Protein AF-0000000069357816 (afdb_homodimer)

Foldseek 3Di:
DPPPPPPPPPPPPPPPPPPPPPVCCVVVVVVVVVPDPPDDDDLLVVLVVLLVCVLVVVDADDQFRPPSNLVVLLPCCPDPVQLVLLLVLLVVVLVCCVPPNDDPPPLQEAEEEEPEVQFFDCSVVVVVVSLRRDGDDPVSSLVVLLVLATATSVSNLVSLVSVVVNRHAYEYEYAAEPVSVVSPVSSCVVNPDDDHPDYHYDYPVCNPPFLLVVLQVVLVVSVVVPHAYAEYEDQAVSNADDPDHHVYYGHRRRPSRHGD/DPPPPPPPPPPPPPPPPPPPPPVCCVVVVVVVVVPDPPDDDDLLVVLVVLLVCVLVVVDADDQFRPPSNLVVLLPCCPDPVQLVLLLVLLVVVLVCCVPPNDDPPPLQEAEEEEPEVQFFDCSVVVVVVSLRRDGDDPVSSLVVLLVLATATSVSNLVSLVSVVVNRHAYEYEYAAEPVSVVSPVSSCVVNPDDDHPDYHYDYPVCNPPFLLVVLQVVLVVSVVVPHAYAEYEDQAVSNADDPDHHVYYGHRRRPSRHGD

Sequence (520 aa):
MRGEVILLCLWLCTGLVAGDWNILSYITSKREDDRNGNVEFSLRNYCESWRMNAELNNIRGFEVVPGECVGYIGAYMTSTQYEVDVQLAAEESLLFLTDSFQPSGDGKDAWIFDLDDVLLSTVPYFKMHDFGGTKTNRGSLEAWMREGNAPAIEHMLTLFYLIRGKGLKVFILSSRAEYLREATVENLIAVGYHGWTDLILRSEEDKYTCAEEYKAKQRSKLVHEGYRLWGIVGSQWSSLGGYTTARRIFKLPNPMYYEYMRGEVILLCLWLCTGLVAGDWNILSYITSKREDDRNGNVEFSLRNYCESWRMNAELNNIRGFEVVPGECVGYIGAYMTSTQYEVDVQLAAEESLLFLTDSFQPSGDGKDAWIFDLDDVLLSTVPYFKMHDFGGTKTNRGSLEAWMREGNAPAIEHMLTLFYLIRGKGLKVFILSSRAEYLREATVENLIAVGYHGWTDLILRSEEDKYTCAEEYKAKQRSKLVHEGYRLWGIVGSQWSSLGGYTTARRIFKLPNPMYYEY

Secondary structure (DSSP, 8-state):
----------------------HHHHHHHHHHSTTS------HHHHHHHHHHHHHTTSS---SS--GGGHHHHHHHHTSHHHHHHHHHHHHHHHHHHHHH----SSS-EEEEE--BTTTB--HHHHHTTGGGTSPPPHHHHHHHHHTT-PPB-HHHHHHHHHHHHTTPEEEEEEEEEGGGHHHHHHHHHHTT----SEEEEE-GGGTTS-HHHHHHHHHHHHHHTT-EEEEEEESSGGGT-SSS--SEEEE---TT----/----------------------HHHHHHHHHHSTTS------HHHHHHHHHHHHHTTSS---SS--GGGHHHHHHHHTSHHHHHHHHHHHHHHHHHHHHH----SSS-EEEEE--BTTTB--HHHHHTTGGGTSPPPHHHHHHHHHTT-PPB-HHHHHHHHHHHHTTPEEEEEEEEEGGGHHHHHHHHHHTT----SEEEEE-GGGTTS-HHHHHHHHHHHHHHTT-EEEEEEESSGGGT-SSS--SEEEE---TT----

Radius of gyration: 24.31 Å; Cα contacts (8 Å, |Δi|>4): 774; chains: 2; bounding box: 72×69×66 Å

Nearest PDB structures (foldseek):
  4fyp-assembly1_B  TM=9.578E-01  e=7.523E-22  Arabidopsis thaliana
  3ocu-assembly1_A  TM=7.580E-01  e=1.951E-09  Haemophilus influenzae
  3sf0-assembly1_A-2  TM=7.564E-01  e=2.994E-09  Haemophilus influenzae Rd KW20
  3et4-assembly1_A  TM=7.544E-01  e=4.066E-09  Haemophilus influenzae 86-028NP
  3pct-assembly2_C-2  TM=7.318E-01  e=3.824E-09  Pasteurella multocida

Structure (mmCIF, N/CA/C/O backbone):
data_AF-0000000069357816-model_v1
#
loop_
_entity.id
_entity.type
_entity.pdbx_description
1 polymer 'Acid phosphatase'
#
loop_
_atom_site.group_PDB
_atom_site.id
_atom_site.type_symbol
_atom_site.label_atom_id
_atom_site.label_alt_id
_atom_site.label_comp_id
_atom_site.label_asym_id
_atom_site.label_entity_id
_atom_site.label_seq_id
_atom_site.pdbx_PDB_ins_code
_atom_site.Cartn_x
_atom_site.Cartn_y
_atom_site.Cartn_z
_atom_site.occupancy
_atom_site.B_iso_or_equiv
_atom_site.auth_seq_id
_atom_site.auth_comp_id
_atom_site.auth_asym_id
_atom_site.auth_atom_id
_atom_site.pdbx_PDB_model_num
ATOM 1 N N . MET A 1 1 ? 43.031 5.449 34.219 1 28.38 1 MET A N 1
ATOM 2 C CA . MET A 1 1 ? 43.375 5.555 32.812 1 28.38 1 MET A CA 1
ATOM 3 C C . MET A 1 1 ? 42.281 4.973 31.938 1 28.38 1 MET A C 1
ATOM 5 O O . MET A 1 1 ? 42.156 3.752 31.812 1 28.38 1 MET A O 1
ATOM 9 N N . ARG A 1 2 ? 41.031 5.582 31.984 1 31.16 2 ARG A N 1
ATOM 10 C CA . ARG A 1 2 ? 39.688 5.25 31.516 1 31.16 2 ARG A CA 1
ATOM 11 C C . ARG A 1 2 ? 39.625 5.176 30 1 31.16 2 ARG A C 1
ATOM 13 O O . ARG A 1 2 ? 39.938 6.152 29.312 1 31.16 2 ARG A O 1
ATOM 20 N N . GLY A 1 3 ? 40.062 4.012 29.391 1 30.27 3 GLY A N 1
ATOM 21 C CA . GLY A 1 3 ? 40.156 3.779 27.969 1 30.27 3 GLY A CA 1
ATOM 22 C C . GLY A 1 3 ? 38.875 4.094 27.219 1 30.27 3 GLY A C 1
ATOM 23 O O . GLY A 1 3 ? 37.812 3.561 27.547 1 30.27 3 GLY A O 1
ATOM 24 N N . GLU A 1 4 ? 38.75 5.332 26.688 1 29.98 4 GLU A N 1
ATOM 25 C CA . GLU A 1 4 ? 37.656 5.902 25.875 1 29.98 4 GLU A CA 1
ATOM 26 C C . GLU A 1 4 ? 37.469 5.109 24.578 1 29.98 4 GLU A C 1
ATOM 28 O O . GLU A 1 4 ? 38.406 4.973 23.797 1 29.98 4 GLU A O 1
ATOM 33 N N . VAL A 1 5 ? 36.781 3.98 24.609 1 29.72 5 VAL A N 1
ATOM 34 C CA . VAL A 1 5 ? 36.5 3.244 23.375 1 29.72 5 VAL A CA 1
ATOM 35 C C . VAL A 1 5 ? 35.688 4.117 22.422 1 29.72 5 VAL A C 1
ATOM 37 O O . VAL A 1 5 ? 34.594 4.566 22.766 1 29.72 5 VAL A O 1
ATOM 40 N N . ILE A 1 6 ? 36.312 4.926 21.562 1 28.33 6 ILE A N 1
ATOM 41 C CA . ILE A 1 6 ? 35.719 5.672 20.469 1 28.33 6 ILE A CA 1
ATOM 42 C C . ILE A 1 6 ? 35.062 4.699 19.484 1 28.33 6 ILE A C 1
ATOM 44 O O . ILE A 1 6 ? 35.75 3.857 18.891 1 28.33 6 ILE A O 1
ATOM 48 N N . LEU A 1 7 ? 33.875 4.258 19.75 1 27.39 7 LEU A N 1
ATOM 49 C CA . LEU A 1 7 ? 33.156 3.463 18.766 1 27.39 7 LEU A CA 1
ATOM 50 C C . LEU A 1 7 ? 32.969 4.25 17.469 1 27.39 7 LEU A C 1
ATOM 52 O O . LEU A 1 7 ? 32.281 5.273 17.453 1 27.39 7 LEU A O 1
ATOM 56 N N . LEU A 1 8 ? 33.938 4.195 16.547 1 25.45 8 LEU A N 1
ATOM 57 C CA . LEU A 1 8 ? 33.875 4.75 15.203 1 25.45 8 LEU A CA 1
ATOM 58 C C . LEU A 1 8 ? 32.719 4.133 14.414 1 25.45 8 LEU A C 1
ATOM 60 O O . LEU A 1 8 ? 32.688 2.914 14.227 1 25.45 8 LEU A O 1
ATOM 64 N N . CYS A 1 9 ? 31.562 4.652 14.57 1 27.05 9 CYS A N 1
ATOM 65 C CA . CYS A 1 9 ? 30.469 4.336 13.641 1 27.05 9 CYS A CA 1
ATOM 66 C C . CYS A 1 9 ? 30.891 4.594 12.203 1 27.05 9 CYS A C 1
ATOM 68 O O . CYS A 1 9 ? 31.125 5.738 11.812 1 27.05 9 CYS A O 1
ATOM 70 N N . LEU A 1 10 ? 31.766 3.703 11.609 1 28.19 10 LEU A N 1
ATOM 71 C CA . LEU A 1 10 ? 32.062 3.729 10.18 1 28.19 10 LEU A CA 1
ATOM 72 C C . LEU A 1 10 ? 30.781 3.773 9.367 1 28.19 10 LEU A C 1
ATOM 74 O O . LEU A 1 10 ? 29.984 2.828 9.391 1 28.19 10 LEU A O 1
ATOM 78 N N . TRP A 1 11 ? 30.25 4.965 9.203 1 26.89 11 TRP A N 1
ATOM 79 C CA . TRP A 1 11 ? 29.219 5.234 8.188 1 26.89 11 TRP A CA 1
ATOM 80 C C . TRP A 1 11 ? 29.703 4.789 6.809 1 26.89 11 TRP A C 1
ATOM 82 O O . TRP A 1 11 ? 30.656 5.34 6.27 1 26.89 11 TRP A O 1
ATOM 92 N N . LEU A 1 12 ? 29.812 3.512 6.566 1 27.78 12 LEU A N 1
ATOM 93 C CA . LEU A 1 12 ? 30.031 3.164 5.164 1 27.78 12 LEU A CA 1
ATOM 94 C C . LEU A 1 12 ? 28.984 3.822 4.277 1 27.78 12 LEU A C 1
ATOM 96 O O . LEU A 1 12 ? 27.812 3.436 4.305 1 27.78 12 LEU A O 1
ATOM 100 N N . CYS A 1 13 ? 29.141 5.121 4.02 1 28.94 13 CYS A N 1
ATOM 101 C CA . CYS A 1 13 ? 28.469 5.828 2.934 1 28.94 13 CYS A CA 1
ATOM 102 C C . CYS A 1 13 ? 28.672 5.109 1.606 1 28.94 13 CYS A C 1
ATOM 104 O O . CYS A 1 13 ? 29.719 5.234 0.979 1 28.94 13 CYS A O 1
ATOM 106 N N . THR A 1 14 ? 28.328 3.879 1.487 1 32.97 14 THR A N 1
ATOM 107 C CA . THR A 1 14 ? 28.406 3.342 0.134 1 32.97 14 THR A CA 1
ATOM 108 C C . THR A 1 14 ? 27.781 4.297 -0.871 1 32.97 14 THR A C 1
ATOM 110 O O . THR A 1 14 ? 26.719 4.883 -0.601 1 32.97 14 THR A O 1
ATOM 113 N N . GLY A 1 15 ? 28.625 4.977 -1.64 1 29.33 15 GLY A N 1
ATOM 114 C CA . GLY A 1 15 ? 28.297 5.738 -2.836 1 29.33 15 GLY A CA 1
ATOM 115 C C . GLY A 1 15 ? 27.25 5.082 -3.701 1 29.33 15 GLY A C 1
ATOM 116 O O . GLY A 1 15 ? 27.391 3.928 -4.105 1 29.33 15 GLY A O 1
ATOM 117 N N . LEU A 1 16 ? 26.078 5.512 -3.58 1 31.39 16 LEU A N 1
ATOM 118 C CA . LEU A 1 16 ? 25 5.188 -4.52 1 31.39 16 LEU A CA 1
ATOM 119 C C . LEU A 1 16 ? 25.406 5.543 -5.945 1 31.39 16 LEU A C 1
ATOM 121 O O . LEU A 1 16 ? 25.703 6.703 -6.246 1 31.39 16 LEU A O 1
ATOM 125 N N . VAL A 1 17 ? 26.094 4.703 -6.629 1 30.66 17 VAL A N 1
ATOM 126 C CA . VAL A 1 17 ? 26.172 4.879 -8.07 1 30.66 17 VAL A CA 1
ATOM 127 C C . VAL A 1 17 ? 24.797 5.207 -8.641 1 30.66 17 VAL A C 1
ATOM 129 O O . VAL A 1 17 ? 23.859 4.402 -8.523 1 30.66 17 VAL A O 1
ATOM 132 N N . ALA A 1 18 ? 24.578 6.492 -8.727 1 33.34 18 ALA A N 1
ATOM 133 C CA . ALA A 1 18 ? 23.5 6.957 -9.602 1 33.34 18 ALA A CA 1
ATOM 134 C C . ALA A 1 18 ? 23.672 6.41 -11.016 1 33.34 18 ALA A C 1
ATOM 136 O O . ALA A 1 18 ? 24.469 6.934 -11.797 1 33.34 18 ALA A O 1
ATOM 137 N N . GLY A 1 19 ? 23.766 5.172 -11.297 1 33.72 19 GLY A N 1
ATOM 138 C CA . GLY A 1 19 ? 23.656 4.836 -12.703 1 33.72 19 GLY A CA 1
ATOM 139 C C . GLY A 1 19 ? 22.5 5.531 -13.398 1 33.72 19 GLY A C 1
ATOM 140 O O . GLY A 1 19 ? 21.391 5.562 -12.875 1 33.72 19 GLY A O 1
ATOM 141 N N . ASP A 1 20 ? 22.875 6.551 -14.156 1 32.62 20 ASP A N 1
ATOM 142 C CA . ASP A 1 20 ? 21.969 7.188 -15.102 1 32.62 20 ASP A CA 1
ATOM 143 C C . ASP A 1 20 ? 21.156 6.148 -15.859 1 32.62 20 ASP A C 1
ATOM 145 O O . ASP A 1 20 ? 21.547 5.695 -16.938 1 32.62 20 ASP A O 1
ATOM 149 N N . TRP A 1 21 ? 20.594 5.238 -15.227 1 36.09 21 TRP A N 1
ATOM 150 C CA . TRP A 1 21 ? 19.641 4.438 -15.977 1 36.09 21 TRP A CA 1
ATOM 151 C C . TRP A 1 21 ? 18.578 5.324 -16.609 1 36.09 21 TRP A C 1
ATOM 153 O O . TRP A 1 21 ? 17.859 6.051 -15.914 1 36.09 21 TRP A O 1
ATOM 163 N N . ASN A 1 22 ? 18.953 6.012 -17.75 1 37.12 22 ASN A N 1
ATOM 164 C CA . ASN A 1 22 ? 18 6.762 -18.578 1 37.12 22 ASN A CA 1
ATOM 165 C C . ASN A 1 22 ? 16.922 5.855 -19.156 1 37.12 22 ASN A C 1
ATOM 167 O O . ASN A 1 22 ? 17.234 4.828 -19.766 1 37.12 22 ASN A O 1
ATOM 171 N N . ILE A 1 23 ? 15.812 6.027 -18.781 1 42.66 23 ILE A N 1
ATOM 172 C CA . ILE A 1 23 ? 14.648 5.27 -19.234 1 42.66 23 ILE A CA 1
ATOM 173 C C . ILE A 1 23 ? 14.656 5.188 -20.766 1 42.66 23 ILE A C 1
ATOM 175 O O . ILE A 1 23 ? 14.211 4.188 -21.344 1 42.66 23 ILE A O 1
ATOM 179 N N . LEU A 1 24 ? 15.188 6.215 -21.422 1 40.97 24 LEU A N 1
ATOM 180 C CA . LEU A 1 24 ? 15.312 6.191 -22.875 1 40.97 24 LEU A CA 1
ATOM 181 C C . LEU A 1 24 ? 16.281 5.094 -23.328 1 40.97 24 LEU A C 1
ATOM 183 O O . LEU A 1 24 ? 16.031 4.414 -24.328 1 40.97 24 LEU A O 1
ATOM 187 N N . SER A 1 25 ? 17.312 4.926 -22.641 1 45.44 25 SER A N 1
ATOM 188 C CA . SER A 1 25 ? 18.203 3.82 -22.984 1 45.44 25 SER A CA 1
ATOM 189 C C . SER A 1 25 ? 17.547 2.473 -22.719 1 45.44 25 SER A C 1
ATOM 191 O O . SER A 1 25 ? 17.719 1.525 -23.484 1 45.44 25 SER A O 1
ATOM 193 N N . TYR A 1 26 ? 16.719 2.426 -21.703 1 42.38 26 TYR A N 1
ATOM 194 C CA . TYR A 1 26 ? 15.945 1.208 -21.453 1 42.38 26 TYR A CA 1
ATOM 195 C C . TYR A 1 26 ? 14.859 1.033 -22.516 1 42.38 26 TYR A C 1
ATOM 197 O O . TYR A 1 26 ? 14.711 -0.048 -23.078 1 42.38 26 TYR A O 1
ATOM 205 N N . ILE A 1 27 ? 14.172 2.018 -22.812 1 44.66 27 ILE A N 1
ATOM 206 C CA . ILE A 1 27 ? 13.18 1.967 -23.875 1 44.66 27 ILE A CA 1
ATOM 207 C C . ILE A 1 27 ? 13.875 1.767 -25.219 1 44.66 27 ILE A C 1
ATOM 209 O O . ILE A 1 27 ? 13.43 0.962 -26.047 1 44.66 27 ILE A O 1
ATOM 213 N N . THR A 1 28 ? 14.938 2.496 -25.5 1 42.84 28 THR A N 1
ATOM 214 C CA . THR A 1 28 ? 15.664 2.375 -26.75 1 42.84 28 THR A CA 1
ATOM 215 C C . THR A 1 28 ? 16.438 1.056 -26.812 1 42.84 28 THR A C 1
ATOM 217 O O . THR A 1 28 ? 16.547 0.438 -27.875 1 42.84 28 THR A O 1
ATOM 220 N N . SER A 1 29 ? 17.141 0.681 -25.781 1 41.72 29 SER A N 1
ATOM 221 C CA . SER A 1 29 ? 17.844 -0.598 -25.844 1 41.72 29 SER A CA 1
ATOM 222 C C . SER A 1 29 ? 16.875 -1.758 -25.984 1 41.72 29 SER A C 1
ATOM 224 O O . SER A 1 29 ? 17.141 -2.73 -26.688 1 41.72 29 SER A O 1
ATOM 226 N N . LYS A 1 30 ? 15.766 -1.724 -25.297 1 43.5 30 LYS A N 1
ATOM 227 C CA . LYS A 1 30 ? 14.758 -2.768 -25.469 1 43.5 30 LYS A CA 1
ATOM 228 C C . LYS A 1 30 ? 14.047 -2.623 -26.812 1 43.5 30 LYS A C 1
ATOM 230 O O . LYS A 1 30 ? 13.344 -3.535 -27.25 1 43.5 30 LYS A O 1
ATOM 235 N N . ARG A 1 31 ? 13.914 -1.516 -27.516 1 41.31 31 ARG A N 1
ATOM 236 C CA . ARG A 1 31 ? 13.531 -1.452 -28.922 1 41.31 31 ARG A CA 1
ATOM 237 C C . ARG A 1 31 ? 14.508 -2.232 -29.797 1 41.31 31 ARG A C 1
ATOM 239 O O . ARG A 1 31 ? 14.109 -2.824 -30.797 1 41.31 31 ARG A O 1
ATOM 246 N N . GLU A 1 32 ? 15.75 -2.078 -29.688 1 38.97 32 GLU A N 1
ATOM 247 C CA . GLU A 1 32 ? 16.609 -2.91 -30.516 1 38.97 32 GLU A CA 1
ATOM 248 C C . GLU A 1 32 ? 16.422 -4.391 -30.203 1 38.97 32 GLU A C 1
ATOM 250 O O . GLU A 1 32 ? 16.594 -5.246 -31.078 1 38.97 32 GLU A O 1
ATOM 255 N N . ASP A 1 33 ? 16.406 -4.867 -28.922 1 36.97 33 ASP A N 1
ATOM 256 C CA . ASP A 1 33 ? 16.141 -6.289 -28.719 1 36.97 33 ASP A CA 1
ATOM 257 C C . ASP A 1 33 ? 14.656 -6.59 -28.844 1 36.97 33 ASP A C 1
ATOM 259 O O . ASP A 1 33 ? 13.914 -6.508 -27.859 1 36.97 33 ASP A O 1
ATOM 263 N N . ASP A 1 34 ? 13.922 -6.195 -29.719 1 38.84 34 ASP A N 1
ATOM 264 C CA . ASP A 1 34 ? 12.555 -6.414 -30.188 1 38.84 34 ASP A CA 1
ATOM 265 C C . ASP A 1 34 ? 12.086 -7.832 -29.875 1 38.84 34 ASP A C 1
ATOM 267 O O . ASP A 1 34 ? 10.922 -8.172 -30.094 1 38.84 34 ASP A O 1
ATOM 271 N N . ARG A 1 35 ? 12.953 -8.797 -29.875 1 39.31 35 ARG A N 1
ATOM 272 C CA . ARG A 1 35 ? 12.469 -10.172 -29.828 1 39.31 35 ARG A CA 1
ATOM 273 C C . ARG A 1 35 ? 11.82 -10.477 -28.469 1 39.31 35 ARG A C 1
ATOM 275 O O . ARG A 1 35 ? 11.211 -11.531 -28.297 1 39.31 35 ARG A O 1
ATOM 282 N N . ASN A 1 36 ? 12.359 -10.008 -27.297 1 37.47 36 ASN A N 1
ATOM 283 C CA . ASN A 1 36 ? 11.961 -10.594 -26.016 1 37.47 36 ASN A CA 1
ATOM 284 C C . ASN A 1 36 ? 10.766 -9.859 -25.406 1 37.47 36 ASN A C 1
ATOM 286 O O . ASN A 1 36 ? 10.93 -8.828 -24.75 1 37.47 36 ASN A O 1
ATOM 290 N N . GLY A 1 37 ? 9.422 -10.078 -25.875 1 41.09 37 GLY A N 1
ATOM 291 C CA . GLY A 1 37 ? 8.07 -9.922 -25.375 1 41.09 37 GLY A CA 1
ATOM 292 C C . GLY A 1 37 ? 7.852 -8.602 -24.656 1 41.09 37 GLY A C 1
ATOM 293 O O . GLY A 1 37 ? 6.945 -8.484 -23.828 1 41.09 37 GLY A O 1
ATOM 294 N N . ASN A 1 38 ? 8.703 -7.629 -24.656 1 47.88 38 ASN A N 1
ATOM 295 C CA . ASN A 1 38 ? 8.453 -6.379 -23.938 1 47.88 38 ASN A CA 1
ATOM 296 C C . ASN A 1 38 ? 7.27 -5.621 -24.531 1 47.88 38 ASN A C 1
ATOM 298 O O . ASN A 1 38 ? 7.156 -5.488 -25.75 1 47.88 38 ASN A O 1
ATOM 302 N N . VAL A 1 39 ? 6.145 -5.508 -23.797 1 52.34 39 VAL A N 1
ATOM 303 C CA . VAL A 1 39 ? 4.934 -4.77 -24.141 1 52.34 39 VAL A CA 1
ATOM 304 C C . VAL A 1 39 ? 5.301 -3.365 -24.609 1 52.34 39 VAL A C 1
ATOM 306 O O . VAL A 1 39 ? 6.129 -2.693 -23.984 1 52.34 39 VAL A O 1
ATOM 309 N N . GLU A 1 40 ? 5.016 -3.01 -25.734 1 67.12 40 GLU A N 1
ATOM 310 C CA . GLU A 1 40 ? 5.094 -1.626 -26.188 1 67.12 40 GLU A CA 1
ATOM 311 C C . GLU A 1 40 ? 4.152 -0.726 -25.391 1 67.12 40 GLU A C 1
ATOM 313 O O . GLU A 1 40 ? 2.943 -0.962 -25.359 1 67.12 40 GLU A O 1
ATOM 318 N N . PHE A 1 41 ? 4.75 0.049 -24.391 1 77 41 PHE A N 1
ATOM 319 C CA . PHE A 1 41 ? 3.885 0.959 -23.656 1 77 41 PHE A CA 1
ATOM 320 C C . PHE A 1 41 ? 4.367 2.398 -23.781 1 77 41 PHE A C 1
ATOM 322 O O . PHE A 1 41 ? 5.52 2.639 -24.156 1 77 41 PHE A O 1
ATOM 329 N N . SER A 1 42 ? 3.453 3.316 -23.703 1 89.31 42 SER A N 1
ATOM 330 C CA . SER A 1 42 ? 3.701 4.75 -23.812 1 89.31 42 SER A CA 1
ATOM 331 C C . SER A 1 42 ? 4.383 5.289 -22.547 1 89.31 42 SER A C 1
ATOM 333 O O . SER A 1 42 ? 4.477 4.586 -21.547 1 89.31 42 SER A O 1
ATOM 335 N N . LEU A 1 43 ? 4.938 6.422 -22.703 1 93.5 43 LEU A N 1
ATOM 336 C CA . LEU A 1 43 ? 5.508 7.113 -21.562 1 93.5 43 LEU A CA 1
ATOM 337 C C . LEU A 1 43 ? 4.453 7.32 -20.469 1 93.5 43 LEU A C 1
ATOM 339 O O . LEU A 1 43 ? 4.762 7.238 -19.281 1 93.5 43 LEU A O 1
ATOM 343 N N . ARG A 1 44 ? 3.266 7.555 -20.891 1 95.38 44 ARG A N 1
ATOM 344 C CA . ARG A 1 44 ? 2.17 7.703 -19.938 1 95.38 44 ARG A CA 1
ATOM 345 C C . ARG A 1 44 ? 1.973 6.426 -19.125 1 95.38 44 ARG A C 1
ATOM 347 O O . ARG A 1 44 ? 1.835 6.477 -17.906 1 95.38 44 ARG A O 1
ATOM 354 N N . ASN A 1 45 ? 1.994 5.301 -19.812 1 96.81 45 ASN A N 1
ATOM 355 C CA . ASN A 1 45 ? 1.858 4.023 -19.109 1 96.81 45 ASN A CA 1
ATOM 356 C C . ASN A 1 45 ? 2.967 3.826 -18.094 1 96.81 45 ASN A C 1
ATOM 358 O O . ASN A 1 45 ? 2.709 3.377 -16.969 1 96.81 45 ASN A O 1
ATOM 362 N N . TYR A 1 46 ? 4.113 4.164 -18.516 1 97.25 46 TYR A N 1
ATOM 363 C CA . TYR A 1 46 ? 5.254 3.986 -17.625 1 97.25 46 TYR A CA 1
ATOM 364 C C . TYR A 1 46 ? 5.129 4.879 -16.391 1 97.25 46 TYR A C 1
ATOM 366 O O . TYR A 1 46 ? 5.297 4.418 -15.258 1 97.25 46 TYR A O 1
ATOM 374 N N . CYS A 1 47 ? 4.844 6.148 -16.594 1 98.19 47 CYS A N 1
ATOM 375 C CA . CYS A 1 47 ? 4.828 7.105 -15.492 1 98.19 47 CYS A CA 1
ATOM 376 C C . CYS A 1 47 ? 3.666 6.824 -14.547 1 98.19 47 CYS A C 1
ATOM 378 O O . CYS A 1 47 ? 3.793 7 -13.328 1 98.19 47 CYS A O 1
ATOM 380 N N . GLU A 1 48 ? 2.529 6.367 -15.102 1 98 48 GLU A N 1
ATOM 381 C CA . GLU A 1 48 ? 1.426 5.93 -14.25 1 98 48 GLU A CA 1
ATOM 382 C C . GLU A 1 48 ? 1.812 4.703 -13.438 1 98 48 GLU A C 1
ATOM 384 O O . GLU A 1 48 ? 1.444 4.59 -12.266 1 98 48 GLU A O 1
ATOM 389 N N . SER A 1 49 ? 2.518 3.83 -14.062 1 98.56 49 SER A N 1
ATOM 390 C CA . SER A 1 49 ? 2.969 2.629 -13.367 1 98.56 49 SER A CA 1
ATOM 391 C C . SER A 1 49 ? 3.99 2.965 -12.281 1 98.56 49 SER A C 1
ATOM 393 O O . SER A 1 49 ? 3.955 2.396 -11.188 1 98.56 49 SER A O 1
ATOM 395 N N . TRP A 1 50 ? 4.898 3.857 -12.617 1 98.62 50 TRP A N 1
ATOM 396 C CA . TRP A 1 50 ? 5.879 4.293 -11.625 1 98.62 50 TRP A CA 1
ATOM 397 C C . TRP A 1 50 ? 5.191 4.867 -10.398 1 98.62 50 TRP A C 1
ATOM 399 O O . TRP A 1 50 ? 5.523 4.504 -9.266 1 98.62 50 TRP A O 1
ATOM 409 N N . ARG A 1 51 ? 4.215 5.727 -10.617 1 98.62 51 ARG A N 1
ATOM 410 C CA . ARG A 1 51 ? 3.465 6.324 -9.516 1 98.62 51 ARG A CA 1
ATOM 411 C C . ARG A 1 51 ? 2.771 5.254 -8.68 1 98.62 51 ARG A C 1
ATOM 413 O O . ARG A 1 51 ? 2.846 5.277 -7.449 1 98.62 51 ARG A O 1
ATOM 420 N N . MET A 1 52 ? 2.135 4.301 -9.336 1 98.31 52 MET A N 1
ATOM 421 C CA . MET A 1 52 ? 1.418 3.234 -8.641 1 98.31 52 MET A CA 1
ATOM 422 C C . MET A 1 52 ? 2.371 2.396 -7.797 1 98.31 52 MET A C 1
ATOM 424 O O . MET A 1 52 ? 2.09 2.115 -6.633 1 98.31 52 MET A O 1
ATOM 428 N N . ASN A 1 53 ? 3.475 2.01 -8.352 1 98.75 53 ASN A N 1
ATOM 429 C CA . ASN A 1 53 ? 4.426 1.161 -7.637 1 98.75 53 ASN A CA 1
ATOM 430 C C . ASN A 1 53 ? 5.113 1.919 -6.508 1 98.75 53 ASN A C 1
ATOM 432 O O . ASN A 1 53 ? 5.496 1.323 -5.5 1 98.75 53 ASN A O 1
ATOM 436 N N . ALA A 1 54 ? 5.25 3.26 -6.656 1 98.62 54 ALA A N 1
ATOM 437 C CA . ALA A 1 54 ? 5.727 4.07 -5.539 1 98.62 54 ALA A CA 1
ATOM 438 C C . ALA A 1 54 ? 4.703 4.098 -4.406 1 98.62 54 ALA A C 1
ATOM 440 O O . ALA A 1 54 ? 5.055 3.928 -3.236 1 98.62 54 ALA A O 1
ATOM 441 N N . GLU A 1 55 ? 3.414 4.277 -4.785 1 98.56 55 GLU A N 1
ATOM 442 C CA . GLU A 1 55 ? 2.35 4.316 -3.787 1 98.56 55 GLU A CA 1
ATOM 443 C C . GLU A 1 55 ? 2.215 2.977 -3.068 1 98.56 55 GLU A C 1
ATOM 445 O O . GLU A 1 55 ? 1.872 2.932 -1.886 1 98.56 55 GLU A O 1
ATOM 450 N N . LEU A 1 56 ? 2.553 1.903 -3.76 1 98.31 56 LEU A N 1
ATOM 451 C CA . LEU A 1 56 ? 2.412 0.565 -3.195 1 98.31 56 LEU A CA 1
ATOM 452 C C . LEU A 1 56 ? 3.674 0.159 -2.439 1 98.31 56 LEU A C 1
ATOM 454 O O . LEU A 1 56 ? 3.775 -0.972 -1.958 1 98.31 56 LEU A O 1
ATOM 458 N N . ASN A 1 57 ? 4.605 1.024 -2.381 1 97.31 57 ASN A N 1
ATOM 459 C CA . ASN A 1 57 ? 5.875 0.828 -1.688 1 97.31 57 ASN A CA 1
ATOM 460 C C . ASN A 1 57 ? 6.707 -0.267 -2.346 1 97.31 57 ASN A C 1
ATOM 462 O O . ASN A 1 57 ? 7.562 -0.874 -1.7 1 97.31 57 ASN A O 1
ATOM 466 N N . ASN A 1 58 ? 6.375 -0.625 -3.633 1 98.5 58 ASN A N 1
ATOM 467 C CA . ASN A 1 58 ? 7.273 -1.457 -4.426 1 98.5 58 ASN A CA 1
ATOM 468 C C . ASN A 1 58 ? 8.555 -0.708 -4.793 1 98.5 58 ASN A C 1
ATOM 470 O O . ASN A 1 58 ? 9.648 -1.259 -4.691 1 98.5 58 ASN A O 1
ATOM 474 N N . ILE A 1 59 ? 8.305 0.518 -5.254 1 98.25 59 ILE A N 1
ATOM 475 C CA . ILE A 1 59 ? 9.422 1.429 -5.473 1 98.25 59 ILE A CA 1
ATOM 476 C C . ILE A 1 59 ? 9.734 2.191 -4.188 1 98.25 59 ILE A C 1
ATOM 478 O O . ILE A 1 59 ? 8.852 2.852 -3.627 1 98.25 59 ILE A O 1
ATOM 482 N N . ARG A 1 60 ? 10.984 2.07 -3.742 1 96.44 60 ARG A N 1
ATOM 483 C CA . ARG A 1 60 ? 11.406 2.715 -2.504 1 96.44 60 ARG A CA 1
ATOM 484 C C . ARG A 1 60 ? 12.711 3.486 -2.705 1 96.44 60 ARG A C 1
ATOM 486 O O . ARG A 1 60 ? 13.438 3.246 -3.672 1 96.44 60 ARG A O 1
ATOM 493 N N . GLY A 1 61 ? 12.875 4.406 -1.871 1 94.81 61 GLY A N 1
ATOM 494 C CA . GLY A 1 61 ? 14.18 5.031 -1.725 1 94.81 61 GLY A CA 1
ATOM 495 C C . GLY A 1 61 ? 14.547 5.934 -2.889 1 94.81 61 GLY A C 1
ATOM 496 O O . GLY A 1 61 ? 15.719 6.254 -3.09 1 94.81 61 GLY A O 1
ATOM 497 N N . PHE A 1 62 ? 13.586 6.281 -3.73 1 95.81 62 PHE A N 1
ATOM 498 C CA . PHE A 1 62 ? 13.93 7.172 -4.832 1 95.81 62 PHE A CA 1
ATOM 499 C C . PHE A 1 62 ? 14.234 8.57 -4.32 1 95.81 62 PHE A C 1
ATOM 501 O O . PHE A 1 62 ? 13.602 9.047 -3.371 1 95.81 62 PHE A O 1
ATOM 508 N N . GLU A 1 63 ? 15.18 9.211 -4.93 1 95.62 63 GLU A N 1
ATOM 509 C CA . GLU A 1 63 ? 15.586 10.555 -4.527 1 95.62 63 GLU A CA 1
ATOM 510 C C . GLU A 1 63 ? 14.773 11.625 -5.258 1 95.62 63 GLU A C 1
ATOM 512 O O . GLU A 1 63 ? 14.508 12.688 -4.703 1 95.62 63 GLU A O 1
ATOM 517 N N . VAL A 1 64 ? 14.5 11.266 -6.535 1 97.56 64 VAL A N 1
ATOM 518 C CA . VAL A 1 64 ? 13.742 12.203 -7.352 1 97.56 64 VAL A CA 1
ATOM 519 C C . VAL A 1 64 ? 12.734 11.445 -8.211 1 97.56 64 VAL A C 1
ATOM 521 O O . VAL A 1 64 ? 12.906 10.25 -8.477 1 97.56 64 VAL A O 1
ATOM 524 N N . VAL A 1 65 ? 11.711 12.102 -8.586 1 98.25 65 VAL A N 1
ATOM 525 C CA . VAL A 1 65 ? 10.828 11.625 -9.648 1 98.25 65 VAL A CA 1
ATOM 526 C C . VAL A 1 65 ? 11.602 11.523 -10.953 1 98.25 65 VAL A C 1
ATOM 528 O O . VAL A 1 65 ? 12.367 12.422 -11.305 1 98.25 65 VAL A O 1
ATOM 531 N N . PRO A 1 66 ? 11.406 10.391 -11.648 1 97.12 66 PRO A N 1
ATOM 532 C CA . PRO A 1 66 ? 12.086 10.336 -12.945 1 97.12 66 PRO A CA 1
ATOM 533 C C . PRO A 1 66 ? 11.781 11.539 -13.828 1 97.12 66 PRO A C 1
ATOM 535 O O . PRO A 1 66 ? 10.625 11.961 -13.938 1 97.12 66 PRO A O 1
ATOM 538 N N . GLY A 1 67 ? 12.867 12.047 -14.414 1 96.94 67 GLY A N 1
ATOM 539 C CA . GLY A 1 67 ? 12.734 13.273 -15.188 1 96.94 67 GLY A CA 1
ATOM 540 C C . GLY A 1 67 ? 11.617 13.211 -16.219 1 96.94 67 GLY A C 1
ATOM 541 O O . GLY A 1 67 ? 10.844 14.164 -16.359 1 96.94 67 GLY A O 1
ATOM 542 N N . GLU A 1 68 ? 11.508 12.117 -16.875 1 96.25 68 GLU A N 1
ATOM 543 C CA . GLU A 1 68 ? 10.523 11.953 -17.938 1 96.25 68 GLU A CA 1
ATOM 544 C C . GLU A 1 68 ? 9.102 11.883 -17.375 1 96.25 68 GLU A C 1
ATOM 546 O O . GLU A 1 68 ? 8.125 11.992 -18.125 1 96.25 68 GLU A O 1
ATOM 551 N N . CYS A 1 69 ? 8.977 11.727 -16.031 1 97.94 69 CYS A N 1
ATOM 552 C CA . CYS A 1 69 ? 7.656 11.547 -15.438 1 97.94 69 CYS A CA 1
ATOM 553 C C . CYS A 1 69 ? 7.219 12.805 -14.703 1 97.94 69 CYS A C 1
ATOM 555 O O . CYS A 1 69 ? 6.094 12.875 -14.195 1 97.94 69 CYS A O 1
ATOM 557 N N . VAL A 1 70 ? 8.062 13.828 -14.641 1 98.19 70 VAL A N 1
ATOM 558 C CA . VAL A 1 70 ? 7.785 15.031 -13.859 1 98.19 70 VAL A CA 1
ATOM 559 C C . VAL A 1 70 ? 6.477 15.664 -14.336 1 98.19 70 VAL A C 1
ATOM 561 O O . VAL A 1 70 ? 5.637 16.047 -13.516 1 98.19 70 VAL A O 1
ATOM 564 N N . GLY A 1 71 ? 6.309 15.742 -15.648 1 98.12 71 GLY A N 1
ATOM 565 C CA . GLY A 1 71 ? 5.082 16.312 -16.188 1 98.12 71 GLY A CA 1
ATOM 566 C C . GLY A 1 71 ? 3.84 15.539 -15.797 1 98.12 71 GLY A C 1
ATOM 567 O O . GLY A 1 71 ? 2.814 16.125 -15.453 1 98.12 71 GLY A O 1
ATOM 568 N N . TYR A 1 72 ? 3.891 14.25 -15.805 1 97.75 72 TYR A N 1
ATOM 569 C CA . TYR A 1 72 ? 2.76 13.391 -15.477 1 97.75 72 TYR A CA 1
ATOM 570 C C . TYR A 1 72 ? 2.443 13.453 -13.984 1 97.75 72 TYR A C 1
ATOM 572 O O . TYR A 1 72 ? 1.274 13.492 -13.594 1 97.75 72 TYR A O 1
ATOM 580 N N . ILE A 1 73 ? 3.48 13.484 -13.172 1 98.62 73 ILE A N 1
ATOM 581 C CA . ILE A 1 73 ? 3.293 13.57 -11.727 1 98.62 73 ILE A CA 1
ATOM 582 C C . ILE A 1 73 ? 2.691 14.93 -11.367 1 98.62 73 ILE A C 1
ATOM 584 O O . ILE A 1 73 ? 1.77 15.008 -10.547 1 98.62 73 ILE A O 1
ATOM 588 N N . GLY A 1 74 ? 3.227 15.961 -11.977 1 98.69 74 GLY A N 1
ATOM 589 C CA . GLY A 1 74 ? 2.643 17.281 -11.758 1 98.69 74 GLY A CA 1
ATOM 590 C C . GLY A 1 74 ? 1.179 17.359 -12.148 1 98.69 74 GLY A C 1
ATOM 591 O O . GLY A 1 74 ? 0.362 17.906 -11.414 1 98.69 74 GLY A O 1
ATOM 592 N N . ALA A 1 75 ? 0.846 16.781 -13.312 1 98.44 75 ALA A N 1
ATOM 593 C CA . ALA A 1 75 ? -0.539 16.766 -13.781 1 98.44 75 ALA A CA 1
ATOM 594 C C . ALA A 1 75 ? -1.432 16.016 -12.789 1 98.44 75 ALA A C 1
ATOM 596 O O . ALA A 1 75 ? -2.547 16.453 -12.5 1 98.44 75 ALA A O 1
ATOM 597 N N . TYR A 1 76 ? -0.965 14.992 -12.234 1 98.44 76 TYR A N 1
ATOM 598 C CA . TYR A 1 76 ? -1.743 14.227 -11.266 1 98.44 76 TYR A CA 1
ATOM 599 C C . TYR A 1 76 ? -1.957 15.023 -9.992 1 98.44 76 TYR A C 1
ATOM 601 O O . TYR A 1 76 ? -3.09 15.172 -9.523 1 98.44 76 TYR A O 1
ATOM 609 N N . MET A 1 77 ? -0.894 15.656 -9.461 1 98.62 77 MET A N 1
ATOM 610 C CA . MET A 1 77 ? -0.927 16.297 -8.148 1 98.62 77 MET A CA 1
ATOM 611 C C . MET A 1 77 ? -1.798 17.547 -8.18 1 98.62 77 MET A C 1
ATOM 613 O O . MET A 1 77 ? -2.209 18.047 -7.125 1 98.62 77 MET A O 1
ATOM 617 N N . THR A 1 78 ? -2.033 18.016 -9.352 1 98.12 78 THR A N 1
ATOM 618 C CA . THR A 1 78 ? -2.854 19.203 -9.477 1 98.12 78 THR A CA 1
ATOM 619 C C . THR A 1 78 ? -4.188 18.891 -10.141 1 98.12 78 THR A C 1
ATOM 621 O O . THR A 1 78 ? -4.859 19.781 -10.664 1 98.12 78 THR A O 1
ATOM 624 N N . SER A 1 79 ? -4.578 17.641 -10.109 1 97.19 79 SER A N 1
ATOM 625 C CA . SER A 1 79 ? -5.762 17.203 -10.836 1 97.19 79 SER A CA 1
ATOM 626 C C . SER A 1 79 ? -6.93 16.953 -9.891 1 97.19 79 SER A C 1
ATOM 628 O O . SER A 1 79 ? -6.746 16.875 -8.672 1 97.19 79 SER A O 1
ATOM 630 N N . THR A 1 80 ? -8.102 16.781 -10.539 1 96.81 80 THR A N 1
ATOM 631 C CA . THR A 1 80 ? -9.289 16.328 -9.828 1 96.81 80 THR A CA 1
ATOM 632 C C . THR A 1 80 ? -9.102 14.906 -9.312 1 96.81 80 THR A C 1
ATOM 634 O O . THR A 1 80 ? -9.594 14.555 -8.242 1 96.81 80 THR A O 1
ATOM 637 N N . GLN A 1 81 ? -8.336 14.117 -10.07 1 97.81 81 GLN A N 1
ATOM 638 C CA . GLN A 1 81 ? -8.133 12.727 -9.656 1 97.81 81 GLN A CA 1
ATOM 639 C C . GLN A 1 81 ? -7.434 12.656 -8.297 1 97.81 81 GLN A C 1
ATOM 641 O O . GLN A 1 81 ? -7.816 11.859 -7.438 1 97.81 81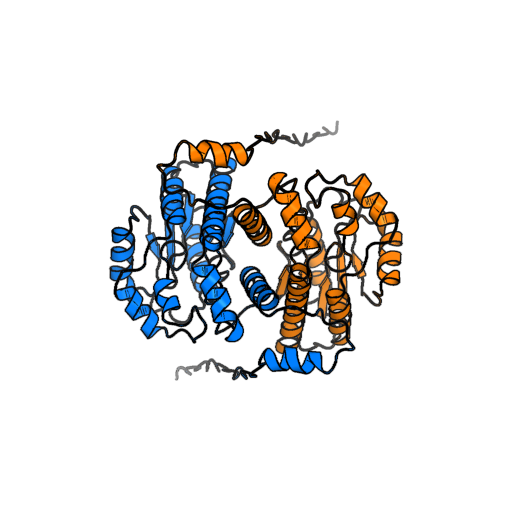 GLN A O 1
ATOM 646 N N . TYR A 1 82 ? -6.426 13.508 -8.094 1 98.19 82 TYR A N 1
ATOM 647 C CA . TYR A 1 82 ? -5.746 13.555 -6.809 1 98.19 82 TYR A CA 1
ATOM 648 C C . TYR A 1 82 ? -6.715 13.922 -5.691 1 98.19 82 TYR A C 1
ATOM 650 O O . TYR A 1 82 ? -6.719 13.289 -4.633 1 98.19 82 TYR A O 1
ATOM 658 N N . GLU A 1 83 ? -7.5 14.875 -5.918 1 97.44 83 GLU A N 1
ATOM 659 C CA . GLU A 1 83 ? -8.469 15.328 -4.922 1 97.44 83 GLU A CA 1
ATOM 660 C C . GLU A 1 83 ? -9.438 14.219 -4.543 1 97.44 83 GLU A C 1
ATOM 662 O O . GLU A 1 83 ? -9.742 14.023 -3.365 1 97.44 83 GLU A O 1
ATOM 667 N N . VAL A 1 84 ? -9.875 13.5 -5.551 1 97.5 84 VAL A N 1
ATOM 668 C CA . VAL A 1 84 ? -10.836 12.43 -5.324 1 97.5 84 VAL A CA 1
ATOM 669 C C . VAL A 1 84 ? -10.156 11.266 -4.605 1 97.5 84 VAL A C 1
ATOM 671 O O . VAL A 1 84 ? -10.766 10.609 -3.754 1 97.5 84 VAL A O 1
ATOM 674 N N . ASP A 1 85 ? -8.906 10.977 -4.961 1 98.5 85 ASP A N 1
ATOM 675 C CA . ASP A 1 85 ? -8.156 9.93 -4.266 1 98.5 85 ASP A CA 1
ATOM 676 C C . ASP A 1 85 ? -8.047 10.234 -2.775 1 98.5 85 ASP A C 1
ATOM 678 O O . ASP A 1 85 ? -8.227 9.344 -1.939 1 98.5 85 ASP A O 1
ATOM 682 N N . VAL A 1 86 ? -7.785 11.469 -2.414 1 98.62 86 VAL A N 1
ATOM 683 C CA . VAL A 1 86 ? -7.672 11.898 -1.025 1 98.62 86 VAL A CA 1
ATOM 684 C C . VAL A 1 86 ? -9.039 11.836 -0.353 1 98.62 86 VAL A C 1
ATOM 686 O O . VAL A 1 86 ? -9.164 11.359 0.776 1 98.62 86 VAL A O 1
ATOM 689 N N . GLN A 1 87 ? -10.031 12.305 -1.043 1 97.81 87 GLN A N 1
ATOM 690 C CA . GLN A 1 87 ? -11.383 12.312 -0.505 1 97.81 87 GLN A CA 1
ATOM 691 C C . GLN A 1 87 ? -11.828 10.898 -0.122 1 97.81 87 GLN A C 1
ATOM 693 O O . GLN A 1 87 ? -12.383 10.695 0.958 1 97.81 87 GLN A O 1
ATOM 698 N N . LEU A 1 88 ? -11.578 9.977 -0.985 1 98 88 LEU A N 1
ATOM 699 C CA . LEU A 1 88 ? -12.047 8.617 -0.724 1 98 88 LEU A CA 1
ATOM 700 C C . LEU A 1 88 ? -11.297 8.008 0.454 1 98 88 LEU A C 1
ATOM 702 O O . LEU A 1 88 ? -11.875 7.25 1.239 1 98 88 LEU A O 1
ATOM 706 N N . ALA A 1 89 ? -10.023 8.289 0.573 1 98.69 89 ALA A N 1
ATOM 707 C CA . ALA A 1 89 ? -9.281 7.84 1.75 1 98.69 89 ALA A CA 1
ATOM 708 C C . ALA A 1 89 ? -9.883 8.414 3.029 1 98.69 89 ALA A C 1
ATOM 710 O O . ALA A 1 89 ? -10.023 7.711 4.031 1 98.69 89 ALA A O 1
ATOM 711 N N . ALA A 1 90 ? -10.219 9.695 3.002 1 98.62 90 ALA A N 1
ATOM 712 C CA . ALA A 1 90 ? -10.852 10.344 4.148 1 98.62 90 ALA A CA 1
ATOM 713 C C . ALA A 1 90 ? -12.18 9.672 4.496 1 98.62 90 ALA A C 1
ATOM 715 O O . ALA A 1 90 ? -12.453 9.391 5.664 1 98.62 90 ALA A O 1
ATOM 716 N N . GLU A 1 91 ? -12.93 9.414 3.488 1 97.5 91 GLU A N 1
ATOM 717 C CA . GLU A 1 91 ? -14.234 8.789 3.691 1 97.5 91 GLU A CA 1
ATOM 718 C C . GLU A 1 91 ? -14.086 7.387 4.281 1 97.5 91 GLU A C 1
ATOM 720 O O . GLU A 1 91 ? -14.867 6.988 5.145 1 97.5 91 GLU A O 1
ATOM 725 N N . GLU A 1 92 ? -13.094 6.676 3.793 1 98 92 GLU A N 1
ATOM 726 C CA . GLU A 1 92 ? -12.859 5.336 4.324 1 98 92 GLU A CA 1
ATOM 727 C C . GLU A 1 92 ? -12.414 5.395 5.781 1 98 92 GLU A C 1
ATOM 729 O O . GLU A 1 92 ? -12.742 4.504 6.574 1 98 92 GLU A O 1
ATOM 734 N N . SER A 1 93 ? -11.625 6.383 6.148 1 98.38 93 SER A N 1
ATOM 735 C CA . SER A 1 93 ? -11.242 6.59 7.543 1 98.38 93 SER A CA 1
ATOM 736 C C . SER A 1 93 ? -12.469 6.781 8.43 1 98.38 93 SER A C 1
ATOM 738 O O . SER A 1 93 ? -12.578 6.164 9.492 1 98.38 93 SER A O 1
ATOM 740 N N . LEU A 1 94 ? -13.352 7.586 7.961 1 97.56 94 LEU A N 1
ATOM 741 C CA . LEU A 1 94 ? -14.562 7.867 8.719 1 97.56 94 LEU A CA 1
ATOM 742 C C . LEU A 1 94 ? -15.445 6.629 8.805 1 97.56 94 LEU A C 1
ATOM 744 O O . LEU A 1 94 ? -16.031 6.355 9.859 1 97.56 94 LEU A O 1
ATOM 748 N N . LEU A 1 95 ? -15.547 5.891 7.703 1 96.75 95 LEU A N 1
ATOM 749 C CA . LEU A 1 95 ? -16.344 4.668 7.68 1 96.75 95 LEU A CA 1
ATOM 750 C C . LEU A 1 95 ? -15.82 3.656 8.688 1 96.75 95 LEU A C 1
ATOM 752 O O . LEU A 1 95 ? -16.594 3.02 9.398 1 96.75 95 LEU A O 1
ATOM 756 N N . PHE A 1 96 ? -14.57 3.545 8.797 1 97.75 96 PHE A N 1
ATOM 757 C CA . PHE A 1 96 ? -13.961 2.656 9.773 1 97.75 96 PHE A CA 1
ATOM 758 C C . PHE A 1 96 ? -14.375 3.041 11.188 1 97.75 96 PHE A C 1
ATOM 760 O O . PHE A 1 96 ? -14.773 2.184 11.977 1 97.75 96 PHE A O 1
ATOM 767 N N . LEU A 1 97 ? -14.289 4.32 11.516 1 96.88 97 LEU A N 1
ATOM 768 C CA . LEU A 1 97 ? -14.633 4.773 12.852 1 96.88 97 LEU A CA 1
ATOM 769 C C . LEU A 1 97 ? -16.125 4.57 13.125 1 96.88 97 LEU A C 1
ATOM 771 O O . LEU A 1 97 ? -16.516 4.195 14.242 1 96.88 97 LEU A O 1
ATOM 775 N N . THR A 1 98 ? -16.906 4.789 12.133 1 95.31 98 THR A N 1
ATOM 776 C CA . THR A 1 98 ? -18.344 4.637 12.289 1 95.31 98 THR A CA 1
ATOM 777 C C . THR A 1 98 ? -18.719 3.182 12.57 1 95.31 98 THR A C 1
ATOM 779 O O . THR A 1 98 ? -19.578 2.9 13.414 1 95.31 98 THR A O 1
ATOM 782 N N . ASP A 1 99 ? -18 2.303 12 1 94.5 99 ASP A N 1
ATOM 783 C CA . ASP A 1 99 ? -18.328 0.886 12.086 1 94.5 99 ASP A CA 1
ATOM 784 C C . ASP A 1 99 ? -17.672 0.242 13.312 1 94.5 99 ASP A C 1
ATOM 786 O O . ASP A 1 99 ? -18.219 -0.705 13.883 1 94.5 99 ASP A O 1
ATOM 790 N N . SER A 1 100 ? -16.547 0.792 13.695 1 94.5 100 SER A N 1
ATOM 791 C CA . SER A 1 100 ? -15.734 -0.02 14.594 1 94.5 100 SER A CA 1
ATOM 792 C C . SER A 1 100 ? -15.492 0.696 15.914 1 94.5 100 SER A C 1
ATOM 794 O O . SER A 1 100 ? -15.102 0.069 16.906 1 94.5 100 SER A O 1
ATOM 796 N N . PHE A 1 101 ? -15.711 1.953 15.93 1 95.12 101 PHE A N 1
ATOM 797 C CA . PHE A 1 101 ? -15.258 2.732 17.078 1 95.12 101 PHE A CA 1
ATOM 798 C C . PHE A 1 101 ? -16.406 2.965 18.062 1 95.12 101 PHE A C 1
ATOM 800 O O . PHE A 1 101 ? -17.484 3.424 17.672 1 95.12 101 PHE A O 1
ATOM 807 N N . GLN A 1 102 ? -16.188 2.584 19.281 1 92.12 102 GLN A N 1
ATOM 808 C CA . GLN A 1 102 ? -17.016 2.945 20.438 1 92.12 102 GLN A CA 1
ATOM 809 C C . GLN A 1 102 ? -16.172 3.609 21.516 1 92.12 102 GLN A C 1
ATOM 811 O O . GLN A 1 102 ? -15.195 3.027 22 1 92.12 102 GLN A O 1
ATOM 816 N N . PRO A 1 103 ? -16.625 4.797 21.859 1 90.81 103 PRO A N 1
ATOM 817 C CA . PRO A 1 103 ? -15.828 5.5 22.859 1 90.81 103 PRO A CA 1
ATOM 818 C C . PRO A 1 103 ? -15.719 4.73 24.188 1 90.81 103 PRO A C 1
ATOM 820 O O . PRO A 1 103 ? -16.719 4.168 24.656 1 90.81 103 PRO A O 1
ATOM 823 N N . SER A 1 104 ? -14.562 4.691 24.656 1 88.88 104 SER A N 1
ATOM 824 C CA . SER A 1 104 ? -14.336 4.027 25.938 1 88.88 104 SER A CA 1
ATOM 825 C C . SER A 1 104 ? -14.719 4.93 27.109 1 88.88 104 SER A C 1
ATOM 827 O O . SER A 1 104 ? -14.953 4.449 28.219 1 88.88 104 SER A O 1
ATOM 829 N N . GLY A 1 105 ? -14.664 6.168 26.875 1 91.12 105 GLY A N 1
ATOM 830 C CA . GLY A 1 105 ? -15.086 7.121 27.891 1 91.12 105 GLY A CA 1
ATOM 831 C C . GLY A 1 105 ? -13.945 7.586 28.766 1 91.12 105 GLY A C 1
ATOM 832 O O . GLY A 1 105 ? -14.141 8.438 29.641 1 91.12 105 GLY A O 1
ATOM 833 N N . ASP A 1 106 ? -12.797 7.09 28.562 1 95.38 106 ASP A N 1
ATOM 834 C CA . ASP A 1 106 ? -11.688 7.445 29.438 1 95.38 106 ASP A CA 1
ATOM 835 C C . ASP A 1 106 ? -10.781 8.484 28.797 1 95.38 106 ASP A C 1
ATOM 837 O O . ASP A 1 106 ? -9.766 8.875 29.359 1 95.38 106 ASP A O 1
ATOM 841 N N . GLY A 1 107 ? -11.047 8.867 27.656 1 95.19 107 GLY A N 1
ATOM 842 C CA . GLY A 1 107 ? -10.312 9.922 26.984 1 95.19 107 GLY A CA 1
ATOM 843 C C . GLY A 1 107 ? -8.984 9.453 26.406 1 95.19 107 GLY A C 1
ATOM 844 O O . GLY A 1 107 ? -8.086 10.258 26.172 1 95.19 107 GLY A O 1
ATOM 845 N N . LYS A 1 108 ? -8.875 8.164 26.172 1 97.88 108 LYS A N 1
ATOM 846 C CA . LYS A 1 108 ? -7.57 7.637 25.766 1 97.88 108 LYS A CA 1
ATOM 847 C C . LYS A 1 108 ? -7.633 7.035 24.359 1 97.88 108 LYS A C 1
ATOM 849 O O . LYS A 1 108 ? -6.719 6.324 23.953 1 97.88 108 LYS A O 1
ATOM 854 N N . ASP A 1 109 ? -8.727 7.328 23.625 1 98.5 109 ASP A N 1
ATOM 855 C CA . ASP A 1 109 ? -8.797 6.953 22.219 1 98.5 109 ASP A CA 1
ATOM 856 C C . ASP A 1 109 ? -8.172 8.023 21.328 1 98.5 109 ASP A C 1
ATOM 858 O O . ASP A 1 109 ? -8.531 9.203 21.422 1 98.5 109 ASP A O 1
ATOM 862 N N . ALA A 1 110 ? -7.254 7.586 20.484 1 98.69 110 ALA A N 1
ATOM 863 C CA . ALA A 1 110 ? -6.449 8.578 19.781 1 98.69 110 ALA A CA 1
ATOM 864 C C . ALA A 1 110 ? -6.414 8.297 18.281 1 98.69 110 ALA A C 1
ATOM 866 O O . ALA A 1 110 ? -6.59 7.152 17.859 1 98.69 110 ALA A O 1
ATOM 867 N N . TRP A 1 111 ? -6.27 9.336 17.562 1 98.75 111 TRP A N 1
ATOM 868 C CA . TRP A 1 111 ? -6.039 9.336 16.125 1 98.75 111 TRP A CA 1
ATOM 869 C C . TRP A 1 111 ? -4.824 10.188 15.766 1 98.75 111 TRP A C 1
ATOM 871 O O . TRP A 1 111 ? -4.633 11.266 16.312 1 98.75 111 TRP A O 1
ATOM 881 N N . ILE A 1 112 ? -3.98 9.695 14.828 1 98.94 112 ILE A N 1
ATOM 882 C CA . ILE A 1 112 ? -2.77 10.422 14.453 1 98.94 112 ILE A CA 1
ATOM 883 C C . ILE A 1 112 ? -2.857 10.859 12.992 1 98.94 112 ILE A C 1
ATOM 885 O O . ILE A 1 112 ? -3.219 10.07 12.125 1 98.94 112 ILE A O 1
ATOM 889 N N . PHE A 1 113 ? -2.586 12.102 12.797 1 98.94 113 PHE A N 1
ATOM 890 C CA . PHE A 1 113 ? -2.367 12.625 11.453 1 98.94 113 PHE A CA 1
ATOM 891 C C . PHE A 1 113 ? -0.902 12.984 11.242 1 98.94 113 PHE A C 1
ATOM 893 O O . PHE A 1 113 ? -0.291 13.633 12.094 1 98.94 113 PHE A O 1
ATOM 900 N N . ASP A 1 114 ? -0.388 12.5 10.086 1 98.69 114 ASP A N 1
ATOM 901 C CA . ASP A 1 114 ? 0.7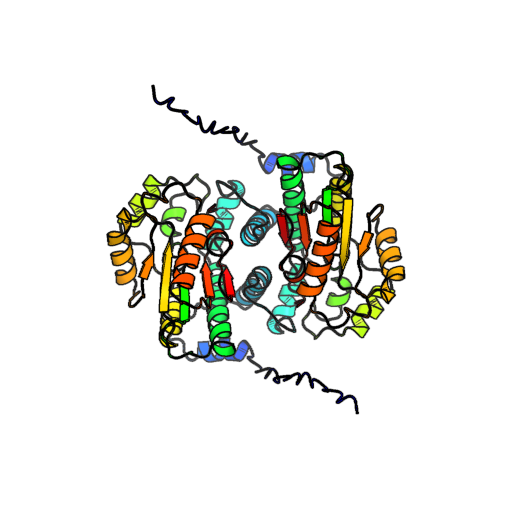93 13.188 9.57 1 98.69 114 ASP A CA 1
ATOM 902 C C . ASP A 1 114 ? 0.463 14.617 9.164 1 98.69 114 ASP A C 1
ATOM 904 O O . ASP A 1 114 ? -0.708 14.992 9.086 1 98.69 114 ASP A O 1
ATOM 908 N N . LEU A 1 115 ? 1.497 15.414 8.969 1 98.88 115 LEU A N 1
ATOM 909 C CA . LEU A 1 115 ? 1.239 16.828 8.719 1 98.88 115 LEU A CA 1
ATOM 910 C C . LEU A 1 115 ? 1.403 17.156 7.242 1 98.88 115 LEU A C 1
ATOM 912 O O . LEU A 1 115 ? 0.418 17.422 6.547 1 98.88 115 LEU A O 1
ATOM 916 N N . ASP A 1 116 ? 2.615 17.031 6.711 1 98.75 116 ASP A N 1
ATOM 917 C CA . ASP A 1 116 ? 2.904 17.453 5.34 1 98.75 116 ASP A CA 1
ATOM 918 C C . ASP A 1 116 ? 2.289 16.469 4.336 1 98.75 116 ASP A C 1
ATOM 920 O O . ASP A 1 116 ? 2.584 15.281 4.359 1 98.75 116 ASP A O 1
ATOM 924 N N . ASP A 1 117 ? 1.433 17.078 3.447 1 98.75 117 ASP A N 1
ATOM 925 C CA . ASP A 1 117 ? 0.701 16.406 2.385 1 98.75 117 ASP A CA 1
ATOM 926 C C . ASP A 1 117 ? -0.351 15.453 2.961 1 98.75 117 ASP A C 1
ATOM 928 O O . ASP A 1 117 ? -0.716 14.461 2.328 1 98.75 117 ASP A O 1
ATOM 932 N N . VAL A 1 118 ? -0.728 15.758 4.227 1 98.88 118 VAL A N 1
ATOM 933 C CA . VAL A 1 118 ? -1.918 15.203 4.863 1 98.88 118 VAL A CA 1
ATOM 934 C C . VAL A 1 118 ? -2.82 16.328 5.348 1 98.88 118 VAL A C 1
ATOM 936 O O . VAL A 1 118 ? -3.873 16.594 4.762 1 98.88 118 VAL A O 1
ATOM 939 N N . LEU A 1 119 ? -2.338 17.109 6.281 1 98.94 119 LEU A N 1
ATOM 940 C CA . LEU A 1 119 ? -3.111 18.266 6.727 1 98.94 119 LEU A CA 1
ATOM 941 C C . LEU A 1 119 ? -2.734 19.5 5.93 1 98.94 119 LEU A C 1
ATOM 943 O O . LEU A 1 119 ? -3.611 20.234 5.473 1 98.94 119 LEU A O 1
ATOM 947 N N . LEU A 1 120 ? -1.427 19.734 5.746 1 98.94 120 LEU A N 1
ATOM 948 C CA . LEU A 1 120 ? -0.9 20.844 4.961 1 98.94 120 LEU A CA 1
ATOM 949 C C . LEU A 1 120 ? -0.3 20.344 3.65 1 98.94 120 LEU A C 1
ATOM 951 O O . LEU A 1 120 ? 0.479 19.391 3.643 1 98.94 120 LEU A O 1
ATOM 955 N N . SER A 1 121 ? -0.645 20.984 2.562 1 98.88 121 SER A N 1
ATOM 956 C CA . SER A 1 121 ? -0.146 20.578 1.256 1 98.88 121 SER A CA 1
ATOM 957 C C . SER A 1 121 ? 1.203 21.219 0.95 1 98.88 121 SER A C 1
ATOM 959 O O . SER A 1 121 ? 1.361 22.438 1.08 1 98.88 121 SER A O 1
ATOM 961 N N . THR A 1 122 ? 2.156 20.438 0.511 1 98.62 122 THR A N 1
ATOM 962 C CA . THR A 1 122 ? 3.436 20.969 0.067 1 98.62 122 THR A CA 1
ATOM 963 C C . THR A 1 122 ? 3.484 21.062 -1.456 1 98.62 122 THR A C 1
ATOM 965 O O . THR A 1 122 ? 4.531 21.375 -2.031 1 98.62 122 THR A O 1
ATOM 968 N N . VAL A 1 123 ? 2.379 20.828 -2.123 1 98.62 123 VAL A N 1
ATOM 969 C CA . VAL A 1 123 ? 2.299 20.859 -3.58 1 98.62 123 VAL A CA 1
ATOM 970 C C . VAL A 1 123 ? 2.773 22.203 -4.102 1 98.62 123 VAL A C 1
ATOM 972 O O . VAL A 1 123 ? 3.533 22.281 -5.07 1 98.62 123 VAL A O 1
ATOM 975 N N . PRO A 1 124 ? 2.383 23.391 -3.502 1 98.62 124 PRO A N 1
ATOM 976 C CA . PRO A 1 124 ? 2.883 24.656 -4.016 1 98.62 124 PRO A CA 1
ATOM 977 C C . PRO A 1 124 ? 4.406 24.75 -4.008 1 98.62 124 PRO A C 1
ATOM 979 O O . PRO A 1 124 ? 5.004 25.297 -4.934 1 98.62 124 PRO A O 1
ATOM 982 N N . TYR A 1 125 ? 5.055 24.234 -2.99 1 98.62 125 TYR A N 1
ATOM 983 C CA . TYR A 1 125 ? 6.512 24.219 -2.959 1 98.62 125 TYR A CA 1
ATOM 984 C C . TYR A 1 125 ? 7.07 23.344 -4.074 1 98.62 125 TYR A C 1
ATOM 986 O O . TYR A 1 125 ? 7.957 23.781 -4.82 1 98.62 125 TYR A O 1
ATOM 994 N N . PHE A 1 126 ? 6.551 22.125 -4.203 1 98.5 126 PHE A N 1
ATOM 995 C CA . PHE A 1 126 ? 7.113 21.156 -5.129 1 98.5 126 PHE A CA 1
ATOM 996 C C . PHE A 1 126 ? 6.797 21.531 -6.57 1 98.5 126 PHE A C 1
ATOM 998 O O . PHE A 1 126 ? 7.527 21.156 -7.492 1 98.5 126 PHE A O 1
ATOM 1005 N N . LYS A 1 127 ? 5.699 22.219 -6.711 1 98.12 127 LYS A N 1
ATOM 1006 C CA . LYS A 1 127 ? 5.422 22.781 -8.031 1 98.12 127 LYS A CA 1
ATOM 1007 C C . LYS A 1 127 ? 6.578 23.656 -8.516 1 98.12 127 LYS A C 1
ATOM 1009 O O . LYS A 1 127 ? 6.953 23.594 -9.688 1 98.12 127 LYS A O 1
ATOM 1014 N N . MET A 1 128 ? 7.18 24.391 -7.621 1 97.25 128 MET A N 1
ATOM 1015 C CA . MET A 1 128 ? 8.305 25.266 -7.957 1 97.25 128 MET A CA 1
ATOM 1016 C C . MET A 1 128 ? 9.594 24.469 -8.07 1 97.25 128 MET A C 1
ATOM 1018 O O . MET A 1 128 ? 10.617 24.984 -8.516 1 97.25 128 MET A O 1
ATOM 1022 N N . HIS A 1 129 ? 9.539 23.203 -7.699 1 97.44 129 HIS A N 1
ATOM 1023 C CA . HIS A 1 129 ? 10.711 22.344 -7.711 1 97.44 129 HIS A CA 1
ATOM 1024 C C . HIS A 1 129 ? 10.453 21.062 -8.508 1 97.44 129 HIS A C 1
ATOM 1026 O O . HIS A 1 129 ? 10.82 19.969 -8.07 1 97.44 129 HIS A O 1
ATOM 1032 N N . ASP A 1 130 ? 9.75 21.188 -9.578 1 97 130 ASP A N 1
ATOM 1033 C CA . ASP A 1 130 ? 9.516 20.172 -10.586 1 97 130 ASP A CA 1
ATOM 1034 C C . ASP A 1 130 ? 8.781 18.969 -9.992 1 97 130 ASP A C 1
ATOM 1036 O O . ASP A 1 130 ? 9.078 17.812 -10.328 1 97 130 ASP A O 1
ATOM 1040 N N . PHE A 1 131 ? 7.918 19.219 -9.086 1 98.31 131 PHE A N 1
ATOM 1041 C CA . PHE A 1 131 ? 7.07 18.188 -8.492 1 98.31 131 PHE A CA 1
ATOM 1042 C C . PHE A 1 131 ? 7.898 16.984 -8.086 1 98.31 131 PHE A C 1
ATOM 1044 O O . PHE A 1 131 ? 7.523 15.844 -8.367 1 98.31 131 PHE A O 1
ATOM 1051 N N . GLY A 1 132 ? 9.055 17.25 -7.457 1 97.69 132 GLY A N 1
ATOM 1052 C CA . GLY A 1 132 ? 9.922 16.188 -6.973 1 97.69 132 GLY A CA 1
ATOM 1053 C C . GLY A 1 132 ? 10.984 15.781 -7.977 1 97.69 132 GLY A C 1
ATOM 1054 O O . GLY A 1 132 ? 11.781 14.891 -7.707 1 97.69 132 GLY A O 1
ATOM 1055 N N . GLY A 1 133 ? 11.023 16.406 -9.086 1 97.56 133 GLY A N 1
ATOM 1056 C CA . GLY A 1 133 ? 12.016 16.094 -10.109 1 97.56 133 GLY A CA 1
ATOM 1057 C C . GLY A 1 133 ? 13.406 16.562 -9.758 1 97.56 133 GLY A C 1
ATOM 1058 O O . GLY A 1 133 ? 14.383 16.172 -10.398 1 97.56 133 GLY A O 1
ATOM 1059 N N . THR A 1 134 ? 13.531 17.406 -8.773 1 95.88 134 THR A N 1
ATOM 1060 C CA . THR A 1 134 ? 14.812 17.859 -8.234 1 95.88 134 THR A CA 1
ATOM 1061 C C . THR A 1 134 ? 14.977 17.422 -6.785 1 95.88 134 THR A C 1
ATOM 1063 O O . THR A 1 134 ? 14 17.359 -6.039 1 95.88 134 THR A O 1
ATOM 1066 N N . LYS A 1 135 ? 16.172 17.141 -6.52 1 94.88 135 LYS A N 1
ATOM 1067 C CA . LYS A 1 135 ? 16.453 16.734 -5.148 1 94.88 135 LYS A CA 1
ATOM 1068 C C . LYS A 1 135 ? 15.992 17.797 -4.152 1 94.88 135 LYS A C 1
ATOM 1070 O O . LYS A 1 135 ? 16.281 18.984 -4.332 1 94.88 135 LYS A O 1
ATOM 1075 N N . THR A 1 136 ? 15.305 17.328 -3.18 1 93.44 136 THR A N 1
ATOM 1076 C CA . THR A 1 136 ? 14.781 18.25 -2.188 1 93.44 136 THR A CA 1
ATOM 1077 C C . THR A 1 136 ? 15.906 18.828 -1.333 1 93.44 136 THR A C 1
ATOM 1079 O O . THR A 1 136 ? 16.734 18.094 -0.81 1 93.44 136 THR A O 1
ATOM 1082 N N . ASN A 1 137 ? 15.93 20.109 -1.253 1 94.38 137 ASN A N 1
ATOM 1083 C CA . ASN A 1 137 ? 16.812 20.812 -0.333 1 94.38 137 ASN A CA 1
ATOM 1084 C C . ASN A 1 137 ? 16.125 21.109 0.996 1 94.38 137 ASN A C 1
ATOM 1086 O O . ASN A 1 137 ? 15.164 21.875 1.049 1 94.38 137 ASN A O 1
ATOM 1090 N N . ARG A 1 138 ? 16.625 20.547 1.982 1 93.5 138 ARG A N 1
ATOM 1091 C CA . ARG A 1 138 ? 16 20.656 3.295 1 93.5 138 ARG A CA 1
ATOM 1092 C C . ARG A 1 138 ? 15.898 22.109 3.73 1 93.5 138 ARG A C 1
ATOM 1094 O O . ARG A 1 138 ? 14.859 22.547 4.238 1 93.5 138 ARG A O 1
ATOM 1101 N N . GLY A 1 139 ? 17 22.812 3.594 1 96.19 139 GLY A N 1
ATOM 1102 C CA . GLY A 1 139 ? 16.984 24.219 3.947 1 96.19 139 GLY A CA 1
ATOM 1103 C C . GLY A 1 139 ? 15.945 25.016 3.191 1 96.19 139 GLY A C 1
ATOM 1104 O O . GLY A 1 139 ? 15.242 25.844 3.777 1 96.19 139 GLY A O 1
ATOM 1105 N N . SER A 1 140 ? 15.844 24.781 1.912 1 97.81 140 SER A N 1
ATOM 1106 C CA . SER A 1 140 ? 14.867 25.469 1.068 1 97.81 140 SER A CA 1
ATOM 1107 C C . SER A 1 140 ? 13.445 25.125 1.489 1 97.81 140 SER A C 1
ATOM 1109 O O . SER A 1 140 ? 12.586 26 1.58 1 97.81 140 SER A O 1
ATOM 1111 N N . LEU A 1 141 ? 13.188 23.875 1.716 1 97.81 141 LEU A N 1
ATOM 1112 C CA . LEU A 1 141 ? 11.859 23.438 2.133 1 97.81 141 LEU A CA 1
ATOM 1113 C C . LEU A 1 141 ? 11.484 24.031 3.482 1 97.81 141 LEU A C 1
ATOM 1115 O O . LEU A 1 141 ? 10.367 24.516 3.664 1 97.81 141 LEU A O 1
ATOM 1119 N N . GLU A 1 142 ? 12.383 24.062 4.406 1 97.81 142 GLU A N 1
ATOM 1120 C CA . GLU A 1 142 ? 12.125 24.609 5.734 1 97.81 142 GLU A CA 1
ATOM 1121 C C . GLU A 1 142 ? 11.891 26.109 5.68 1 97.81 142 GLU A C 1
ATOM 1123 O O . GLU A 1 142 ? 11.078 26.656 6.434 1 97.81 142 GLU A O 1
ATOM 1128 N N . ALA A 1 143 ? 12.68 26.766 4.84 1 98.44 143 ALA A N 1
ATOM 1129 C CA . ALA A 1 143 ? 12.445 28.203 4.656 1 98.44 143 ALA A CA 1
ATOM 1130 C C . ALA A 1 143 ? 11.023 28.453 4.156 1 98.44 143 ALA A C 1
ATOM 1132 O O . ALA A 1 143 ? 10.359 29.391 4.617 1 98.44 143 ALA A O 1
ATOM 1133 N N . TRP A 1 144 ? 10.586 27.672 3.248 1 98.69 144 TRP A N 1
ATOM 1134 C CA . TRP A 1 144 ? 9.227 27.781 2.74 1 98.69 144 TRP A CA 1
ATOM 1135 C C . TRP A 1 144 ? 8.211 27.5 3.84 1 98.69 144 TRP A C 1
ATOM 1137 O O . TRP A 1 144 ? 7.199 28.203 3.953 1 98.69 144 TRP A O 1
ATOM 1147 N N . MET A 1 145 ? 8.422 26.516 4.652 1 98.62 145 MET A N 1
ATOM 1148 C CA . MET A 1 145 ? 7.551 26.172 5.773 1 98.62 145 MET A CA 1
ATOM 1149 C C . MET A 1 145 ? 7.461 27.328 6.766 1 98.62 145 MET A C 1
ATOM 1151 O O . MET A 1 145 ? 6.402 27.562 7.344 1 98.62 145 MET A O 1
ATOM 1155 N N . ARG A 1 146 ? 8.516 28.016 6.941 1 98.31 146 ARG A N 1
ATOM 1156 C CA . ARG A 1 146 ? 8.578 29.125 7.887 1 98.31 146 ARG A CA 1
ATOM 1157 C C . ARG A 1 146 ? 7.656 30.266 7.461 1 98.31 146 ARG A C 1
ATOM 1159 O O . ARG A 1 146 ? 7.203 31.047 8.297 1 98.31 146 ARG A O 1
ATOM 1166 N N . GLU A 1 147 ? 7.426 30.297 6.188 1 98.25 147 GLU A N 1
ATOM 1167 C CA . GLU A 1 147 ? 6.523 31.328 5.684 1 98.25 147 GLU A CA 1
ATOM 1168 C C . GLU A 1 147 ? 5.098 31.094 6.184 1 98.25 147 GLU A C 1
ATOM 1170 O O . GLU A 1 147 ? 4.293 32.031 6.223 1 98.25 147 GLU A O 1
ATOM 1175 N N . GLY A 1 148 ? 4.727 29.844 6.461 1 98.19 148 GLY A N 1
ATOM 1176 C CA . GLY A 1 148 ? 3.445 29.516 7.066 1 98.19 148 GLY A CA 1
ATOM 1177 C C . GLY A 1 148 ? 2.277 29.688 6.113 1 98.19 148 GLY A C 1
ATOM 1178 O O . GLY A 1 148 ? 1.186 30.078 6.52 1 98.19 148 GLY A O 1
ATOM 1179 N N . ASN A 1 149 ? 2.49 29.391 4.797 1 98 149 ASN A N 1
ATOM 1180 C CA . ASN A 1 149 ? 1.449 29.656 3.809 1 98 149 ASN A CA 1
ATOM 1181 C C . ASN A 1 149 ? 0.983 28.375 3.125 1 98 149 ASN A C 1
ATOM 1183 O O . ASN A 1 149 ? 0.325 28.422 2.086 1 98 149 ASN A O 1
ATOM 1187 N N . ALA A 1 150 ? 1.307 27.234 3.67 1 98.81 150 ALA A N 1
ATOM 1188 C CA . ALA A 1 150 ? 0.855 25.984 3.07 1 98.81 150 ALA A CA 1
ATOM 1189 C C . ALA A 1 150 ? -0.661 25.844 3.174 1 98.81 150 ALA A C 1
ATOM 1191 O O . ALA A 1 150 ? -1.236 26.016 4.25 1 98.81 150 ALA A O 1
ATOM 1192 N N . PRO A 1 151 ? -1.285 25.578 2.078 1 98.88 151 PRO A N 1
ATOM 1193 C CA . PRO A 1 151 ? -2.742 25.453 2.139 1 98.88 151 PRO A CA 1
ATOM 1194 C C . PRO A 1 151 ? -3.189 24.156 2.82 1 98.88 151 PRO A C 1
ATOM 1196 O O . PRO A 1 151 ? -2.447 23.172 2.832 1 98.88 151 PRO A O 1
ATOM 1199 N N . ALA A 1 152 ? -4.395 24.156 3.391 1 98.81 152 ALA A N 1
ATOM 1200 C CA . ALA A 1 152 ? -5.004 22.938 3.93 1 98.81 152 ALA A CA 1
ATOM 1201 C C . ALA A 1 152 ? -5.434 22 2.809 1 98.81 152 ALA A C 1
ATOM 1203 O O . ALA A 1 152 ? -5.766 22.438 1.707 1 98.81 152 ALA A O 1
ATOM 1204 N N . ILE A 1 153 ? -5.336 20.75 3.074 1 98.38 153 ILE A N 1
ATOM 1205 C CA . ILE A 1 153 ? -6.02 19.766 2.24 1 98.38 153 ILE A CA 1
ATOM 1206 C C . ILE A 1 153 ? -7.473 19.641 2.689 1 98.38 153 ILE A C 1
ATOM 1208 O O . ILE A 1 153 ? -7.75 19.094 3.762 1 98.38 153 ILE A O 1
ATOM 1212 N N . GLU A 1 154 ? -8.344 20.078 1.884 1 95.81 154 GLU A N 1
ATOM 1213 C CA . GLU A 1 154 ? -9.719 20.375 2.275 1 95.81 154 GLU A CA 1
ATOM 1214 C C . GLU A 1 154 ? -10.391 19.141 2.887 1 95.81 154 GLU A C 1
ATOM 1216 O O . GLU A 1 154 ? -10.969 19.219 3.973 1 95.81 154 GLU A O 1
ATOM 1221 N N . HIS A 1 155 ? -10.328 18.031 2.234 1 96.38 155 HIS A N 1
ATOM 1222 C CA . HIS A 1 155 ? -11 16.828 2.713 1 96.38 155 HIS A CA 1
ATOM 1223 C C . HIS A 1 155 ? -10.414 16.344 4.035 1 96.38 155 HIS A C 1
ATOM 1225 O O . HIS A 1 155 ? -11.117 15.75 4.852 1 96.38 155 HIS A O 1
ATOM 1231 N N . MET A 1 156 ? -9.195 16.672 4.273 1 98.62 156 MET A N 1
ATOM 1232 C CA . MET A 1 156 ? -8.547 16.281 5.523 1 98.62 156 MET A CA 1
ATOM 1233 C C . MET A 1 156 ? -8.945 17.219 6.66 1 98.62 156 MET A C 1
ATOM 1235 O O . MET A 1 156 ? -9.055 16.797 7.809 1 98.62 156 MET A O 1
ATOM 1239 N N . LEU A 1 157 ? -9.133 18.453 6.324 1 98.62 157 LEU A N 1
ATOM 1240 C CA . LEU A 1 157 ? -9.664 19.391 7.32 1 98.62 157 LEU A CA 1
ATOM 1241 C C . LEU A 1 157 ? -11.016 18.922 7.832 1 98.62 157 LEU A C 1
ATOM 1243 O O . LEU A 1 157 ? -11.258 18.891 9.039 1 98.62 157 LEU A O 1
ATOM 1247 N N . THR A 1 158 ? -11.859 18.516 6.891 1 98.06 158 THR A N 1
ATOM 1248 C CA . THR A 1 158 ? -13.172 18 7.25 1 98.06 158 THR A CA 1
ATOM 1249 C C . THR A 1 158 ? -13.039 16.734 8.109 1 98.06 158 THR A C 1
ATOM 1251 O O . THR A 1 158 ? -13.703 16.609 9.133 1 98.06 158 THR A O 1
ATOM 1254 N N . LEU A 1 159 ? -12.188 15.828 7.688 1 98.69 159 LEU A N 1
ATOM 1255 C CA . LEU A 1 159 ? -11.977 14.586 8.422 1 98.69 159 LEU A CA 1
ATOM 1256 C C . LEU A 1 159 ? -11.484 14.867 9.836 1 98.69 159 LEU A C 1
ATOM 1258 O O . LEU A 1 159 ? -11.93 14.234 10.797 1 98.69 159 LEU A O 1
ATOM 1262 N N . PHE A 1 160 ? -10.586 15.805 9.961 1 98.75 160 PHE A N 1
ATOM 1263 C CA . PHE A 1 160 ? -10.008 16.219 11.234 1 98.75 160 PHE A CA 1
ATOM 1264 C C . PHE A 1 160 ? -11.102 16.547 12.242 1 98.75 160 PHE A C 1
ATOM 1266 O O . PHE A 1 160 ? -11.117 16.031 13.359 1 98.75 160 PHE A O 1
ATOM 1273 N N . TYR A 1 161 ? -12.055 17.266 11.898 1 98.56 161 TYR A N 1
ATOM 1274 C CA . TYR A 1 161 ? -13.094 17.719 12.812 1 98.56 161 TYR A CA 1
ATOM 1275 C C . TYR A 1 161 ? -14.125 16.625 13.047 1 98.56 161 TYR A C 1
ATOM 1277 O O . TYR A 1 161 ? -14.695 16.516 14.141 1 98.56 161 TYR A O 1
ATOM 1285 N N . LEU A 1 162 ? -14.367 15.805 12.023 1 98.06 162 LEU A N 1
ATOM 1286 C CA . LEU A 1 162 ? -15.281 14.688 12.227 1 98.06 162 LEU A CA 1
ATOM 1287 C C . LEU A 1 162 ? -14.711 13.695 13.227 1 98.06 162 LEU A C 1
ATOM 1289 O O . LEU A 1 162 ? -15.445 13.164 14.062 1 98.06 162 LEU A O 1
ATOM 1293 N N . ILE A 1 163 ? -13.43 13.523 13.148 1 98.31 163 ILE A N 1
ATOM 1294 C CA . ILE A 1 163 ? -12.773 12.609 14.086 1 98.31 163 ILE A CA 1
ATOM 1295 C C . ILE A 1 163 ? -12.781 13.203 15.484 1 98.31 163 ILE A C 1
ATOM 1297 O O . ILE A 1 163 ? -13.109 12.523 16.453 1 98.31 163 ILE A O 1
ATOM 1301 N N . ARG A 1 164 ? -12.484 14.445 15.617 1 97.31 164 ARG A N 1
ATOM 1302 C CA . ARG A 1 164 ? -12.555 15.125 16.906 1 97.31 164 ARG A CA 1
ATOM 1303 C C . ARG A 1 164 ? -13.969 15.078 17.469 1 97.31 164 ARG A C 1
ATOM 1305 O O . ARG A 1 164 ? -14.156 14.875 18.672 1 97.31 164 ARG A O 1
ATOM 1312 N N . GLY A 1 165 ? -14.883 15.234 16.578 1 96.31 165 GLY A N 1
ATOM 1313 C CA . GLY A 1 165 ? -16.281 15.227 16.984 1 96.31 165 GLY A CA 1
ATOM 1314 C C . GLY A 1 165 ? -16.734 13.898 17.547 1 96.31 165 GLY A C 1
ATOM 1315 O O . GLY A 1 165 ? -17.688 13.836 18.328 1 96.31 165 GLY A O 1
ATOM 1316 N N . LYS A 1 166 ? -16.062 12.844 17.234 1 96.25 166 LYS A N 1
ATOM 1317 C CA . LYS A 1 166 ? -16.375 11.516 17.734 1 96.25 166 LYS A CA 1
ATOM 1318 C C . LYS A 1 166 ? -15.75 11.281 19.109 1 96.25 166 LYS A C 1
ATOM 1320 O O . LYS A 1 166 ? -15.992 10.25 19.734 1 96.25 166 LYS A O 1
ATOM 1325 N N . GLY A 1 167 ? -14.875 12.281 19.516 1 96.25 167 GLY A N 1
ATOM 1326 C CA . GLY A 1 167 ? -14.336 12.227 20.859 1 96.25 167 GLY A CA 1
ATOM 1327 C C . GLY A 1 167 ? -12.914 11.719 20.922 1 96.25 167 GLY A C 1
ATOM 1328 O O . GLY A 1 167 ? -12.344 11.57 22 1 96.25 167 GLY A O 1
ATOM 1329 N N . LEU A 1 168 ? -12.336 11.414 19.781 1 98.31 168 LEU A N 1
ATOM 1330 C CA . LEU A 1 168 ? -10.953 10.953 19.766 1 98.31 168 LEU A CA 1
ATOM 1331 C C . LEU A 1 168 ? -9.992 12.109 20 1 98.31 168 LEU A C 1
ATOM 1333 O O . LEU A 1 168 ? -10.227 13.227 19.516 1 98.31 168 LEU A O 1
ATOM 1337 N N . LYS A 1 169 ? -8.93 11.836 20.734 1 98.38 169 LYS A N 1
ATOM 1338 C CA . LYS A 1 169 ? -7.805 12.766 20.797 1 98.38 169 LYS A CA 1
ATOM 1339 C C . LYS A 1 169 ? -7.008 12.758 19.5 1 98.38 169 LYS A C 1
ATOM 1341 O O . LYS A 1 169 ? -6.598 11.703 19.016 1 98.38 169 LYS A O 1
ATOM 1346 N N . VAL A 1 170 ? -6.82 13.938 18.984 1 98.75 170 VAL A N 1
ATOM 1347 C CA . VAL A 1 170 ? -6.129 14.031 17.703 1 98.75 170 VAL A CA 1
ATOM 1348 C C . VAL A 1 170 ? -4.691 14.492 17.922 1 98.75 170 VAL A C 1
ATOM 1350 O O . VAL A 1 170 ? -4.453 15.562 18.484 1 98.75 170 VAL A O 1
ATOM 1353 N N . PHE A 1 171 ? -3.756 13.68 17.484 1 98.94 171 PHE A N 1
ATOM 1354 C CA . PHE A 1 171 ? -2.336 14.008 17.516 1 98.94 171 PHE A CA 1
ATOM 1355 C C . PHE A 1 171 ? -1.81 14.273 16.109 1 98.94 171 PHE A C 1
ATOM 1357 O O . PHE A 1 171 ? -2.182 13.578 15.164 1 98.94 171 PHE A O 1
ATOM 1364 N N . ILE A 1 172 ? -1.01 15.297 15.984 1 98.94 172 ILE A N 1
ATOM 1365 C CA . ILE A 1 172 ? -0.281 15.57 14.75 1 98.94 172 ILE A CA 1
ATOM 1366 C C . ILE A 1 172 ? 1.188 15.188 14.922 1 98.94 172 ILE A C 1
ATOM 1368 O O . ILE A 1 172 ? 1.876 15.719 15.797 1 98.94 172 ILE A O 1
ATOM 1372 N N . LEU A 1 173 ? 1.605 14.25 14.18 1 98.81 173 LEU A N 1
ATOM 1373 C CA . LEU A 1 173 ? 2.973 13.742 14.258 1 98.81 173 LEU A CA 1
ATOM 1374 C C . LEU A 1 173 ? 3.729 14.023 12.961 1 98.81 173 LEU A C 1
ATOM 1376 O O . LEU A 1 173 ? 3.408 13.453 11.914 1 98.81 173 LEU A O 1
ATOM 1380 N N . SER A 1 174 ? 4.766 14.875 13.023 1 98.5 174 SER A N 1
ATOM 1381 C CA . SER A 1 174 ? 5.441 15.367 11.828 1 98.5 174 SER A CA 1
ATOM 1382 C C . SER A 1 174 ? 6.953 15.195 11.945 1 98.5 174 SER A C 1
ATOM 1384 O O . SER A 1 174 ? 7.5 15.156 13.047 1 98.5 174 SER A O 1
ATOM 1386 N N . SER A 1 175 ? 7.578 15.07 10.797 1 96.94 175 SER A N 1
ATOM 1387 C CA . SER A 1 175 ? 9.039 15.039 10.75 1 96.94 175 SER A CA 1
ATOM 1388 C C . SER A 1 175 ? 9.625 16.453 10.758 1 96.94 175 SER A C 1
ATOM 1390 O O . SER A 1 175 ? 10.844 16.625 10.789 1 96.94 175 SER A O 1
ATOM 1392 N N . ARG A 1 176 ? 8.789 17.516 10.727 1 97.75 176 ARG A N 1
ATOM 1393 C CA . ARG A 1 176 ? 9.312 18.859 10.859 1 97.75 176 ARG A CA 1
ATOM 1394 C C . ARG A 1 176 ? 10.102 19.016 12.156 1 97.75 176 ARG A C 1
ATOM 1396 O O . ARG A 1 176 ? 9.773 18.406 13.172 1 97.75 176 ARG A O 1
ATOM 1403 N N . ALA A 1 177 ? 11.031 19.875 12.086 1 97.44 177 ALA A N 1
ATOM 1404 C CA . ALA A 1 177 ? 11.867 20.141 13.25 1 97.44 177 ALA A CA 1
ATOM 1405 C C . ALA A 1 177 ? 11.125 21 14.273 1 97.44 177 ALA A C 1
ATOM 1407 O O . ALA A 1 177 ? 10.289 21.828 13.906 1 97.44 177 ALA A O 1
ATOM 1408 N N . GLU A 1 178 ? 11.57 20.859 15.523 1 98.06 178 GLU A N 1
ATOM 1409 C CA . GLU A 1 178 ? 10.953 21.578 16.625 1 98.06 178 GLU A CA 1
ATOM 1410 C C . GLU A 1 178 ? 11.102 23.094 16.453 1 98.06 178 GLU A C 1
ATOM 1412 O O . GLU A 1 178 ? 10.219 23.859 16.828 1 98.06 178 GLU A O 1
ATOM 1417 N N . TYR A 1 179 ? 12.172 23.547 15.844 1 97.38 179 TYR A N 1
ATOM 1418 C CA . TYR A 1 179 ? 12.375 24.984 15.695 1 97.38 179 TYR A CA 1
ATOM 1419 C C . TYR A 1 179 ? 11.391 25.578 14.695 1 97.38 179 TYR A C 1
ATOM 1421 O O . TYR A 1 179 ? 11.258 26.797 14.594 1 97.38 179 TYR A O 1
ATOM 1429 N N . LEU A 1 180 ? 10.625 24.75 13.984 1 98.44 180 LEU A N 1
ATOM 1430 C CA . LEU A 1 180 ? 9.594 25.203 13.062 1 98.44 180 LEU A CA 1
ATOM 1431 C C . LEU A 1 180 ? 8.234 25.25 13.75 1 98.44 180 LEU A C 1
ATOM 1433 O O . LEU A 1 180 ? 7.223 25.562 13.125 1 98.44 180 LEU A O 1
ATOM 1437 N N . ARG A 1 181 ? 8.117 25.016 15.023 1 98.62 181 ARG A N 1
ATOM 1438 C CA . ARG A 1 181 ? 6.844 24.875 15.727 1 98.62 181 ARG A CA 1
ATOM 1439 C C . ARG A 1 181 ? 5.977 26.125 15.562 1 98.62 181 ARG A C 1
ATOM 1441 O O . ARG A 1 181 ? 4.801 26.016 15.203 1 98.62 181 ARG A O 1
ATOM 1448 N N . GLU A 1 182 ? 6.523 27.234 15.859 1 98.62 182 GLU A N 1
ATOM 1449 C CA . GLU A 1 182 ? 5.734 28.469 15.812 1 98.62 182 GLU A CA 1
ATOM 1450 C C . GLU A 1 182 ? 5.105 28.656 14.438 1 98.62 182 GLU A C 1
ATOM 1452 O O . GLU A 1 182 ? 3.891 28.859 14.328 1 98.62 182 GLU A O 1
ATOM 1457 N N . ALA A 1 183 ? 5.938 28.578 13.367 1 98.81 183 ALA A N 1
ATOM 1458 C CA . ALA A 1 183 ? 5.445 28.75 12 1 98.81 183 ALA A CA 1
ATOM 1459 C C . ALA A 1 183 ? 4.41 27.688 11.648 1 98.81 183 ALA A C 1
ATOM 1461 O O . ALA A 1 183 ? 3.432 27.969 10.953 1 98.81 183 ALA A O 1
ATOM 1462 N N . THR A 1 184 ? 4.613 26.469 12.109 1 98.88 184 THR A N 1
ATOM 1463 C CA . THR A 1 184 ? 3.709 25.359 11.828 1 98.88 184 THR A CA 1
ATOM 1464 C C . THR A 1 184 ? 2.359 25.578 12.508 1 98.88 184 THR A C 1
ATOM 1466 O O . THR A 1 184 ? 1.311 25.422 11.875 1 98.88 184 THR A O 1
ATOM 1469 N N . VAL A 1 185 ? 2.398 26 13.766 1 98.88 185 VAL A N 1
ATOM 1470 C CA . VAL A 1 185 ? 1.176 26.25 14.523 1 98.88 185 VAL A CA 1
ATOM 1471 C C . VAL A 1 185 ? 0.396 27.391 13.875 1 98.88 185 VAL A C 1
ATOM 1473 O O . VAL A 1 185 ? -0.816 27.281 13.672 1 98.88 185 VAL A O 1
ATOM 1476 N N . GLU A 1 186 ? 1.094 28.453 13.562 1 98.75 186 GLU A N 1
ATOM 1477 C CA . GLU A 1 186 ? 0.448 29.594 12.914 1 98.75 186 GLU A CA 1
ATOM 1478 C C . GLU A 1 186 ? -0.212 29.188 11.602 1 98.75 186 GLU A C 1
ATOM 1480 O O . GLU A 1 186 ? -1.33 29.609 11.305 1 98.75 186 GLU A O 1
ATOM 1485 N N . ASN A 1 187 ? 0.516 28.359 10.805 1 98.94 187 ASN A N 1
ATOM 1486 C CA . ASN A 1 187 ? -0.031 27.875 9.539 1 98.94 187 ASN A CA 1
ATOM 1487 C C . ASN A 1 187 ? -1.292 27.047 9.758 1 98.94 187 ASN A C 1
ATOM 1489 O O . ASN A 1 187 ? -2.307 27.266 9.094 1 98.94 187 ASN A O 1
ATOM 1493 N N . LEU A 1 188 ? -1.228 26.109 10.695 1 98.88 188 LEU A N 1
ATOM 1494 C CA . LEU A 1 188 ? -2.369 25.25 10.992 1 98.88 188 LEU A CA 1
ATOM 1495 C C . LEU A 1 188 ? -3.588 26.094 11.375 1 98.88 188 LEU A C 1
ATOM 1497 O O . LEU A 1 188 ? -4.68 25.875 10.836 1 98.88 188 LEU A O 1
ATOM 1501 N N . ILE A 1 189 ? -3.406 27.016 12.242 1 98.81 189 ILE A N 1
ATOM 1502 C CA . ILE A 1 189 ? -4.5 27.859 12.711 1 98.81 189 ILE A CA 1
ATOM 1503 C C . ILE A 1 189 ? -5.043 28.688 11.555 1 98.81 189 ILE A C 1
ATOM 1505 O O . ILE A 1 189 ? -6.258 28.797 11.367 1 98.81 189 ILE A O 1
ATOM 1509 N N . ALA A 1 190 ? -4.188 29.25 10.766 1 98.75 190 ALA A N 1
ATOM 1510 C CA . ALA A 1 190 ? -4.566 30.125 9.664 1 98.75 190 ALA A CA 1
ATOM 1511 C C . ALA A 1 190 ? -5.465 29.406 8.664 1 98.75 190 ALA A C 1
ATOM 1513 O O . ALA A 1 190 ? -6.328 30.031 8.039 1 98.75 190 ALA A O 1
ATOM 1514 N N . VAL A 1 191 ? -5.23 28.141 8.539 1 98.75 191 VAL A N 1
ATOM 1515 C CA . VAL A 1 191 ? -5.98 27.422 7.504 1 98.75 191 VAL A CA 1
ATOM 1516 C C . VAL A 1 191 ? -7.133 26.656 8.133 1 98.75 191 VAL A C 1
ATOM 1518 O O . VAL A 1 191 ? -7.785 25.844 7.469 1 98.75 191 VAL A O 1
ATOM 1521 N N . GLY A 1 192 ? -7.277 26.734 9.477 1 98.62 192 GLY A N 1
ATOM 1522 C CA . GLY A 1 192 ? -8.547 26.312 10.039 1 98.62 192 GLY A CA 1
ATOM 1523 C C . GLY A 1 192 ? -8.414 25.188 11.039 1 98.62 192 GLY A C 1
ATOM 1524 O O . GLY A 1 192 ? -9.406 24.734 11.617 1 98.62 192 GLY A O 1
ATOM 1525 N N . TYR A 1 193 ? -7.246 24.688 11.25 1 98.75 193 TYR A N 1
ATOM 1526 C CA . TYR A 1 193 ? -7.09 23.609 12.211 1 98.75 193 TYR A CA 1
ATOM 1527 C C . TYR A 1 193 ? -7.012 24.141 13.633 1 98.75 193 TYR A C 1
ATOM 1529 O O . TYR A 1 193 ? -6.215 25.047 13.922 1 98.75 193 TYR A O 1
ATOM 1537 N N . HIS A 1 194 ? -7.867 23.562 14.453 1 98.31 194 HIS A N 1
ATOM 1538 C CA . HIS A 1 194 ? -7.871 23.875 15.883 1 98.31 194 HIS A CA 1
ATOM 1539 C C . HIS A 1 194 ? -8.18 22.641 16.719 1 98.31 194 HIS A C 1
ATOM 1541 O O . HIS A 1 194 ? -8.812 21.703 16.234 1 98.31 194 HIS A O 1
ATOM 1547 N N . GLY A 1 195 ? -7.688 22.641 17.906 1 98.06 195 GLY A N 1
ATOM 1548 C CA . GLY A 1 195 ? -8.156 21.672 18.891 1 98.06 195 GLY A CA 1
ATOM 1549 C C . GLY A 1 195 ? -7.418 20.359 18.828 1 98.06 195 GLY A C 1
ATOM 1550 O O . GLY A 1 195 ? -7.926 19.328 19.281 1 98.06 195 GLY A O 1
ATOM 1551 N N . TRP A 1 196 ? -6.25 20.312 18.172 1 98.69 196 TRP A N 1
ATOM 1552 C CA . TRP A 1 196 ? -5.449 19.094 18.297 1 98.69 196 TRP A CA 1
ATOM 1553 C C . TRP A 1 196 ? -4.941 18.922 19.719 1 98.69 196 TRP A C 1
ATOM 1555 O O . TRP A 1 196 ? -4.84 19.891 20.484 1 98.69 196 TRP A O 1
ATOM 1565 N N . THR A 1 197 ? -4.699 17.719 20.078 1 98.75 197 THR A N 1
ATOM 1566 C CA . THR A 1 197 ? -4.242 17.406 21.438 1 98.75 197 THR A CA 1
ATOM 1567 C C . THR A 1 197 ? -2.764 17.766 21.594 1 98.75 197 THR A C 1
ATOM 1569 O O . THR A 1 197 ? -2.369 18.359 22.594 1 98.75 197 THR A O 1
ATOM 1572 N N . ASP A 1 198 ? -1.959 17.344 20.609 1 98.69 198 ASP A N 1
ATOM 1573 C CA . ASP A 1 198 ? -0.534 17.656 20.625 1 98.69 198 ASP A CA 1
ATOM 1574 C C . ASP A 1 198 ? 0.036 17.688 19.219 1 98.69 198 ASP A C 1
ATOM 1576 O O . ASP A 1 198 ? -0.476 17.016 18.312 1 98.69 198 ASP A O 1
ATOM 1580 N N . LEU A 1 199 ? 0.911 18.594 19.078 1 98.88 199 LEU A N 1
ATOM 1581 C CA . LEU A 1 199 ? 1.77 18.641 17.891 1 98.88 199 LEU A CA 1
ATOM 1582 C C . LEU A 1 199 ? 3.166 18.125 18.219 1 98.88 199 LEU A C 1
ATOM 1584 O O . LEU A 1 199 ? 3.93 18.781 18.938 1 98.88 199 LEU A O 1
ATOM 1588 N N . ILE A 1 200 ? 3.479 16.969 17.656 1 98.81 200 ILE A N 1
ATOM 1589 C CA . ILE A 1 200 ? 4.746 16.297 17.938 1 98.81 200 ILE A CA 1
ATOM 1590 C C . ILE A 1 200 ? 5.715 16.531 16.781 1 98.81 200 ILE A C 1
ATOM 1592 O O . ILE A 1 200 ? 5.457 16.094 15.656 1 98.81 200 ILE A O 1
ATOM 1596 N N . LEU A 1 201 ? 6.812 17.234 17.094 1 98.56 201 LEU A N 1
ATOM 1597 C CA . LEU A 1 201 ? 7.844 17.547 16.109 1 98.56 201 LEU A CA 1
ATOM 1598 C C . LEU A 1 201 ? 9.18 16.922 16.5 1 98.56 201 LEU A C 1
ATOM 1600 O O . LEU A 1 201 ? 9.344 16.453 17.625 1 98.56 201 LEU A O 1
ATOM 1604 N N . ARG A 1 202 ? 10.055 16.953 15.523 1 97 202 ARG A N 1
ATOM 1605 C CA . ARG A 1 202 ? 11.344 16.328 15.734 1 97 202 ARG A CA 1
ATOM 1606 C C . ARG A 1 202 ? 12.258 17.203 16.594 1 97 202 ARG A C 1
ATOM 1608 O O . ARG A 1 202 ? 12.492 18.359 16.266 1 97 202 ARG A O 1
ATOM 1615 N N . SER A 1 203 ? 12.805 16.578 17.609 1 95.62 203 SER A N 1
ATOM 1616 C CA . SER A 1 203 ? 13.797 17.266 18.438 1 95.62 203 SER A CA 1
ATOM 1617 C C . SER A 1 203 ? 15.188 17.188 17.812 1 95.62 203 SER A C 1
ATOM 1619 O O . SER A 1 203 ? 15.398 16.469 16.844 1 95.62 203 SER A O 1
ATOM 1621 N N . GLU A 1 204 ? 16.109 17.922 18.469 1 92.81 204 GLU A N 1
ATOM 1622 C CA . GLU A 1 204 ? 17.5 17.891 18.016 1 92.81 204 GLU A CA 1
ATOM 1623 C C . GLU A 1 204 ? 18.078 16.484 18.172 1 92.81 204 GLU A C 1
ATOM 1625 O O . GLU A 1 204 ? 18.922 16.062 17.375 1 92.81 204 GLU A O 1
ATOM 1630 N N . GLU A 1 205 ? 17.656 15.75 19.141 1 91.81 205 GLU A N 1
ATOM 1631 C CA . GLU A 1 205 ? 18.172 14.414 19.438 1 91.81 205 GLU A CA 1
ATOM 1632 C C . GLU A 1 205 ? 17.766 13.422 18.344 1 91.81 205 GLU A C 1
ATOM 1634 O O . GLU A 1 205 ? 18.469 12.445 18.094 1 91.81 205 GLU A O 1
ATOM 1639 N N . ASP A 1 206 ? 16.672 13.734 17.719 1 92.5 206 ASP A N 1
ATOM 1640 C CA . ASP A 1 206 ? 16.125 12.82 16.719 1 92.5 206 ASP A CA 1
ATOM 1641 C C . ASP A 1 206 ? 16.469 13.281 15.305 1 92.5 206 ASP A C 1
ATOM 1643 O O . ASP A 1 206 ? 15.984 12.719 14.328 1 92.5 206 ASP A O 1
ATOM 1647 N N . LYS A 1 207 ? 17.281 14.234 15.211 1 87.62 207 LYS A N 1
ATOM 1648 C CA . LYS A 1 207 ? 17.531 14.906 13.938 1 87.62 207 LYS A CA 1
ATOM 1649 C C . LYS A 1 207 ? 18.031 13.922 12.883 1 87.62 207 LYS A C 1
ATOM 1651 O O . LYS A 1 207 ? 17.703 14.055 11.703 1 87.62 207 LYS A O 1
ATOM 1656 N N . TYR A 1 208 ? 18.719 12.883 13.289 1 86.31 208 TYR A N 1
ATOM 1657 C CA . TYR A 1 208 ? 19.344 11.992 12.312 1 86.31 208 TYR A CA 1
ATOM 1658 C C . TYR A 1 208 ? 18.656 10.633 12.289 1 86.31 208 TYR A C 1
ATOM 1660 O O . TYR A 1 208 ? 19.062 9.734 11.547 1 86.31 208 TYR A O 1
ATOM 1668 N N . THR A 1 209 ? 17.672 10.547 13.078 1 90.75 209 THR A N 1
ATOM 1669 C CA . THR A 1 209 ? 16.906 9.305 13.078 1 90.75 209 THR A CA 1
ATOM 1670 C C . THR A 1 209 ? 15.992 9.242 11.859 1 90.75 209 THR A C 1
ATOM 1672 O O . THR A 1 209 ? 15.367 10.242 11.484 1 90.75 209 THR A O 1
ATOM 1675 N N . CYS A 1 210 ? 15.906 8.07 11.211 1 92.81 210 CYS A N 1
ATOM 1676 C CA . CYS A 1 210 ? 15.023 7.941 10.062 1 92.81 210 CYS A CA 1
ATOM 1677 C C . CYS A 1 210 ? 13.57 8.164 10.469 1 92.81 210 CYS A C 1
ATOM 1679 O O . CYS A 1 210 ? 13.188 7.891 11.609 1 92.81 210 CYS A O 1
ATOM 1681 N N . ALA A 1 211 ? 12.836 8.617 9.539 1 93.94 211 ALA A N 1
ATOM 1682 C CA . ALA A 1 211 ? 11.469 9.047 9.828 1 93.94 211 ALA A CA 1
ATOM 1683 C C . ALA A 1 211 ? 10.641 7.895 10.383 1 93.94 211 ALA A C 1
ATOM 1685 O O . ALA A 1 211 ? 9.867 8.07 11.328 1 93.94 211 ALA A O 1
ATOM 1686 N N . GLU A 1 212 ? 10.781 6.738 9.812 1 94.94 212 GLU A N 1
ATOM 1687 C CA . GLU A 1 212 ? 9.984 5.602 10.25 1 94.94 212 GLU A CA 1
ATOM 1688 C C . GLU A 1 212 ? 10.258 5.262 11.711 1 94.94 212 GLU A C 1
ATOM 1690 O O . GLU A 1 212 ? 9.328 5.062 12.492 1 94.94 212 GLU A O 1
ATOM 1695 N N . GLU A 1 213 ? 11.516 5.211 12.07 1 95.12 213 GLU A N 1
ATOM 1696 C CA . GLU A 1 213 ? 11.914 4.906 13.438 1 95.12 213 GLU A CA 1
ATOM 1697 C C . GLU A 1 213 ? 11.469 6.008 14.398 1 95.12 213 GLU A C 1
ATOM 1699 O O . GLU 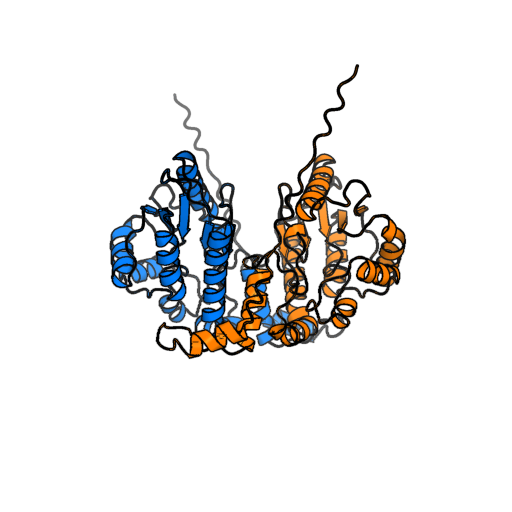A 1 213 ? 10.922 5.723 15.469 1 95.12 213 GLU A O 1
ATOM 1704 N N . TYR A 1 214 ? 11.695 7.215 14.008 1 97.06 214 TYR A N 1
ATOM 1705 C CA . TYR A 1 214 ? 11.305 8.359 14.828 1 97.06 214 TYR A CA 1
ATOM 1706 C C . TYR A 1 214 ? 9.812 8.344 15.109 1 97.06 214 TYR A C 1
ATOM 1708 O O . TYR A 1 214 ? 9.391 8.438 16.266 1 97.06 214 TYR A O 1
ATOM 1716 N N . LYS A 1 215 ? 9.016 8.133 14.102 1 97.62 215 LYS A N 1
ATOM 1717 C CA . LYS A 1 215 ? 7.562 8.203 14.25 1 97.62 215 LYS A CA 1
ATOM 1718 C C . LYS A 1 215 ? 7.031 6.992 15.016 1 97.62 215 LYS A C 1
ATOM 1720 O O . LYS A 1 215 ? 6.117 7.125 15.836 1 97.62 215 LYS A O 1
ATOM 1725 N N . ALA A 1 216 ? 7.613 5.844 14.773 1 96.88 216 ALA A N 1
ATOM 1726 C CA . ALA A 1 216 ? 7.223 4.664 15.539 1 96.88 216 ALA A CA 1
ATOM 1727 C C . ALA A 1 216 ? 7.52 4.852 17.031 1 96.88 216 ALA A C 1
ATOM 1729 O O . ALA A 1 216 ? 6.723 4.461 17.875 1 96.88 216 ALA A O 1
ATOM 1730 N N . LYS A 1 217 ? 8.648 5.438 17.281 1 97.12 217 LYS A N 1
ATOM 1731 C CA . LYS A 1 217 ? 9.023 5.719 18.672 1 97.12 217 LYS A CA 1
ATOM 1732 C C . LYS A 1 217 ? 8.023 6.66 19.328 1 97.12 217 LYS A C 1
ATOM 1734 O O . LYS A 1 217 ? 7.629 6.453 20.469 1 97.12 217 LYS A O 1
ATOM 1739 N N . GLN A 1 218 ? 7.664 7.648 18.625 1 98 218 GLN A N 1
ATOM 1740 C CA . GLN A 1 218 ? 6.699 8.602 19.172 1 98 218 GLN A CA 1
ATOM 1741 C C . GLN A 1 218 ? 5.344 7.934 19.406 1 98 218 GLN A C 1
ATOM 1743 O O . GLN A 1 218 ? 4.672 8.211 20.391 1 98 218 GLN A O 1
ATOM 1748 N N . ARG A 1 219 ? 4.91 7.059 18.547 1 98.5 219 ARG A N 1
ATOM 1749 C CA . ARG A 1 219 ? 3.66 6.328 18.719 1 98.5 219 ARG A CA 1
ATOM 1750 C C . ARG A 1 219 ? 3.74 5.398 19.922 1 98.5 219 ARG A C 1
ATOM 1752 O O . ARG A 1 219 ? 2.77 5.254 20.672 1 98.5 219 ARG A O 1
ATOM 1759 N N . SER A 1 220 ? 4.906 4.816 20.094 1 98.25 220 SER A N 1
ATOM 1760 C CA . SER A 1 220 ? 5.109 3.953 21.25 1 98.25 220 SER A CA 1
ATOM 1761 C C . SER A 1 220 ? 4.965 4.738 22.547 1 98.25 220 SER A C 1
ATOM 1763 O O . SER A 1 220 ? 4.41 4.23 23.531 1 98.25 220 SER A O 1
ATOM 1765 N N . LYS A 1 221 ? 5.461 5.922 22.547 1 98.12 221 LYS A N 1
ATOM 1766 C CA . LYS A 1 221 ? 5.328 6.773 23.734 1 98.12 221 LYS A CA 1
ATOM 1767 C C . LYS A 1 221 ? 3.861 7.055 24.047 1 98.12 221 LYS A C 1
ATOM 1769 O O . LYS A 1 221 ? 3.449 7.016 25.203 1 98.12 221 LYS A O 1
ATOM 1774 N N . LEU A 1 222 ? 3.105 7.305 23 1 98.44 222 LEU A N 1
ATOM 1775 C CA . LEU A 1 222 ? 1.682 7.559 23.203 1 98.44 222 LEU A CA 1
ATOM 1776 C C . LEU A 1 222 ? 0.989 6.332 23.781 1 98.44 222 LEU A C 1
ATOM 1778 O O . LEU A 1 222 ? 0.171 6.453 24.703 1 98.44 222 LEU A O 1
ATOM 1782 N N . VAL A 1 223 ? 1.332 5.168 23.25 1 98.44 223 VAL A N 1
ATOM 1783 C CA . VAL A 1 223 ? 0.75 3.924 23.734 1 98.44 223 VAL A CA 1
ATOM 1784 C C . VAL A 1 223 ? 1.155 3.707 25.203 1 98.44 223 VAL A C 1
ATOM 1786 O O . VAL A 1 223 ? 0.336 3.297 26.016 1 98.44 223 VAL A O 1
ATOM 1789 N N . HIS A 1 224 ? 2.359 3.99 25.5 1 98.19 224 HIS A N 1
ATOM 1790 C CA . HIS A 1 224 ? 2.854 3.861 26.859 1 98.19 224 HIS A CA 1
ATOM 1791 C C . HIS A 1 224 ? 2.115 4.805 27.812 1 98.19 224 HIS A C 1
ATOM 1793 O O . HIS A 1 224 ? 1.927 4.488 28.984 1 98.19 224 HIS A O 1
ATOM 1799 N N . GLU A 1 225 ? 1.717 5.879 27.297 1 98 225 GLU A N 1
ATOM 1800 C CA . GLU A 1 225 ? 0.965 6.855 28.078 1 98 225 GLU A CA 1
ATOM 1801 C C . GLU A 1 225 ? -0.493 6.438 28.234 1 98 225 GLU A C 1
ATOM 1803 O O . GLU A 1 225 ? -1.273 7.117 28.906 1 98 225 GLU A O 1
ATOM 1808 N N . GLY A 1 226 ? -0.854 5.344 27.547 1 97.75 226 GLY A N 1
ATOM 1809 C CA . GLY A 1 226 ? -2.168 4.762 27.766 1 97.75 226 GLY A CA 1
ATOM 1810 C C . GLY A 1 226 ? -3.113 4.973 26.594 1 97.75 226 GLY A C 1
ATOM 1811 O O . GLY A 1 226 ? -4.266 4.535 26.641 1 97.75 226 GLY A O 1
ATOM 1812 N N . TYR A 1 227 ? -2.613 5.574 25.562 1 98.38 227 TYR A N 1
ATOM 1813 C CA . TYR A 1 227 ? -3.486 5.863 24.422 1 98.38 227 TYR A CA 1
ATOM 1814 C C . TYR A 1 227 ? -3.705 4.617 23.578 1 98.38 227 TYR A C 1
ATOM 1816 O O . TYR A 1 227 ? -2.777 3.834 23.359 1 98.38 227 TYR A O 1
ATOM 1824 N N . ARG A 1 228 ? -4.934 4.473 23.141 1 98.19 228 ARG A N 1
ATOM 1825 C CA . ARG A 1 228 ? -5.297 3.496 22.109 1 98.19 228 ARG A CA 1
ATOM 1826 C C . ARG A 1 228 ? -5.34 4.141 20.734 1 98.19 228 ARG A C 1
ATOM 1828 O O . ARG A 1 228 ? -6.219 4.957 20.453 1 98.19 228 ARG A O 1
ATOM 1835 N N . LEU A 1 229 ? -4.402 3.723 19.938 1 98.31 229 LEU A N 1
ATOM 1836 C CA . LEU A 1 229 ? -4.32 4.309 18.609 1 98.31 229 LEU A CA 1
ATOM 1837 C C . LEU A 1 229 ? -5.281 3.615 17.656 1 98.31 229 LEU A C 1
ATOM 1839 O O . LEU A 1 229 ? -5.062 2.461 17.281 1 98.31 229 LEU A O 1
ATOM 1843 N N . TRP A 1 230 ? -6.27 4.348 17.25 1 98.38 230 TRP A N 1
ATOM 1844 C CA . TRP A 1 230 ? -7.293 3.766 16.391 1 98.38 230 TRP A CA 1
ATOM 1845 C C . TRP A 1 230 ? -6.895 3.877 14.922 1 98.38 230 TRP A C 1
ATOM 1847 O O . TRP A 1 230 ? -7.113 2.945 14.141 1 98.38 230 TRP A O 1
ATOM 1857 N N . GLY A 1 231 ? -6.297 5 14.547 1 98.5 231 GLY A N 1
ATOM 1858 C CA . GLY A 1 231 ? -5.926 5.152 13.148 1 98.5 231 GLY A CA 1
ATOM 1859 C C . GLY A 1 231 ? -4.801 6.148 12.938 1 98.5 231 GLY A C 1
ATOM 1860 O O . GLY A 1 231 ? -4.516 6.973 13.812 1 98.5 231 GLY A O 1
ATOM 1861 N N . ILE A 1 232 ? -4.156 6.035 11.812 1 98.81 232 ILE A N 1
ATOM 1862 C CA . ILE A 1 232 ? -3.131 6.949 11.32 1 98.81 232 ILE A CA 1
ATOM 1863 C C . ILE A 1 232 ? -3.4 7.285 9.852 1 98.81 232 ILE A C 1
ATOM 1865 O O . ILE A 1 232 ? -3.691 6.395 9.055 1 98.81 232 ILE A O 1
ATOM 1869 N N . VAL A 1 233 ? -3.365 8.531 9.555 1 98.88 233 VAL A N 1
ATOM 1870 C CA . VAL A 1 233 ? -3.363 8.953 8.156 1 98.88 233 VAL A CA 1
ATOM 1871 C C . VAL A 1 233 ? -2 9.539 7.797 1 98.88 233 VAL A C 1
ATOM 1873 O O . VAL A 1 233 ? -1.493 10.422 8.492 1 98.88 233 VAL A O 1
ATOM 1876 N N . GLY A 1 234 ? -1.396 9.039 6.77 1 98.75 234 GLY A N 1
ATOM 1877 C CA . GLY A 1 234 ? -0.109 9.523 6.289 1 98.75 234 GLY A CA 1
ATOM 1878 C C . GLY A 1 234 ? 0.026 9.453 4.777 1 98.75 234 GLY A C 1
ATOM 1879 O O . GLY A 1 234 ? -0.747 8.766 4.109 1 98.75 234 GLY A O 1
ATOM 1880 N N . SER A 1 235 ? 1.012 10.172 4.285 1 98.5 235 SER A N 1
ATOM 1881 C CA . SER A 1 235 ? 1.199 10.164 2.838 1 98.5 235 SER A CA 1
ATOM 1882 C C . SER A 1 235 ? 2.477 9.43 2.449 1 98.5 235 SER A C 1
ATOM 1884 O O . SER A 1 235 ? 2.754 9.242 1.263 1 98.5 235 SER A O 1
ATOM 1886 N N . GLN A 1 236 ? 3.26 9.078 3.457 1 97.94 236 GLN A N 1
ATOM 1887 C CA . GLN A 1 236 ? 4.461 8.273 3.283 1 97.94 236 GLN A CA 1
ATOM 1888 C C . GLN A 1 236 ? 4.398 7.008 4.133 1 97.94 236 GLN A C 1
ATOM 1890 O O . GLN A 1 236 ? 3.922 7.039 5.27 1 97.94 236 GLN A O 1
ATOM 1895 N N . TRP A 1 237 ? 4.93 5.918 3.598 1 97.12 237 TRP A N 1
ATOM 1896 C CA . TRP A 1 237 ? 4.898 4.656 4.324 1 97.12 237 TRP A CA 1
ATOM 1897 C C . TRP A 1 237 ? 5.699 4.746 5.617 1 97.12 237 TRP A C 1
ATOM 1899 O O . TRP A 1 237 ? 5.367 4.094 6.609 1 97.12 237 TRP A O 1
ATOM 1909 N N . SER A 1 238 ? 6.648 5.625 5.695 1 96.56 238 SER A N 1
ATOM 1910 C CA . SER A 1 238 ? 7.441 5.828 6.902 1 96.56 238 SER A CA 1
ATOM 1911 C C . SER A 1 238 ? 6.59 6.406 8.031 1 96.56 238 SER A C 1
ATOM 1913 O O . SER A 1 238 ? 6.945 6.293 9.203 1 96.56 238 SER A O 1
ATOM 1915 N N . SER A 1 239 ? 5.488 7.008 7.664 1 97.38 239 SER A N 1
ATOM 1916 C CA . SER A 1 239 ? 4.594 7.59 8.656 1 97.38 239 SER A CA 1
ATOM 1917 C C . SER A 1 239 ? 3.596 6.559 9.172 1 97.38 239 SER A C 1
ATOM 1919 O O . SER A 1 239 ? 2.889 6.809 10.148 1 97.38 239 SER A O 1
ATOM 1921 N N . LEU A 1 240 ? 3.551 5.434 8.555 1 97.12 240 LEU A N 1
ATOM 1922 C CA . LEU A 1 240 ? 2.473 4.484 8.812 1 97.12 240 LEU A CA 1
ATOM 1923 C C . LEU A 1 240 ? 3.018 3.191 9.414 1 97.12 240 LEU A C 1
ATOM 1925 O O . LEU A 1 240 ? 2.309 2.492 10.133 1 97.12 240 LEU A O 1
ATOM 1929 N N . GLY A 1 241 ? 4.262 2.922 9.109 1 90.44 241 GLY A N 1
ATOM 1930 C CA . GLY A 1 241 ? 4.832 1.63 9.453 1 90.44 241 GLY A CA 1
ATOM 1931 C C . GLY A 1 241 ? 5.688 1.67 10.703 1 90.44 241 GLY A C 1
ATOM 1932 O O . GLY A 1 241 ? 5.613 2.619 11.484 1 90.44 241 GLY A O 1
ATOM 1933 N N . GLY A 1 242 ? 6.414 0.563 10.914 1 86.75 242 GLY A N 1
ATOM 1934 C CA . GLY A 1 242 ? 7.262 0.417 12.086 1 86.75 242 GLY A CA 1
ATOM 1935 C C . GLY A 1 242 ? 6.648 -0.465 13.164 1 86.75 242 GLY A C 1
ATOM 1936 O O . GLY A 1 242 ? 5.641 -1.133 12.922 1 86.75 242 GLY A O 1
ATOM 1937 N N . TYR A 1 243 ? 7.27 -0.552 14.312 1 85.62 243 TYR A N 1
ATOM 1938 C CA . TYR A 1 243 ? 6.91 -1.518 15.344 1 85.62 243 TYR A CA 1
ATOM 1939 C C . TYR A 1 243 ? 5.633 -1.094 16.062 1 85.62 243 TYR A C 1
ATOM 1941 O O . TYR A 1 243 ? 4.953 -1.921 16.672 1 85.62 243 TYR A O 1
ATOM 1949 N N . THR A 1 244 ? 5.355 0.15 16.094 1 85 244 THR A N 1
ATOM 1950 C CA . THR A 1 244 ? 4.094 0.605 16.656 1 85 244 THR A CA 1
ATOM 1951 C C . THR A 1 244 ? 3.268 1.351 15.617 1 85 244 THR A C 1
ATOM 1953 O O . THR A 1 244 ? 3.684 2.4 15.117 1 85 244 THR A O 1
ATOM 1956 N N . THR A 1 245 ? 2.094 0.693 15.383 1 90.81 245 THR A N 1
ATOM 1957 C CA . THR A 1 245 ? 1.137 1.291 14.453 1 90.81 245 THR A CA 1
ATOM 1958 C C . THR A 1 245 ? -0.239 1.412 15.102 1 90.81 245 THR A C 1
ATOM 1960 O O . THR A 1 245 ? -0.346 1.576 16.312 1 90.81 245 THR A O 1
ATOM 1963 N N . ALA A 1 246 ? -1.202 1.644 14.336 1 97.12 246 ALA A N 1
ATOM 1964 C CA . ALA A 1 246 ? -2.574 1.797 14.812 1 97.12 246 ALA A CA 1
ATOM 1965 C C . ALA A 1 246 ? -3.461 0.661 14.305 1 97.12 246 ALA A C 1
ATOM 1967 O O . ALA A 1 246 ? -2.998 -0.213 13.57 1 97.12 246 ALA A O 1
ATOM 1968 N N . ARG A 1 247 ? -4.664 0.605 14.82 1 96.06 247 ARG A N 1
ATOM 1969 C CA . ARG A 1 247 ? -5.617 -0.408 14.383 1 96.06 247 ARG A CA 1
ATOM 1970 C C . ARG A 1 247 ? -5.824 -0.354 12.875 1 96.06 247 ARG A C 1
ATOM 1972 O O . ARG A 1 247 ? -5.957 -1.393 12.219 1 96.06 247 ARG A O 1
ATOM 1979 N N . ARG A 1 248 ? -5.828 0.893 12.359 1 97.5 248 ARG A N 1
ATOM 1980 C CA . ARG A 1 248 ? -5.926 1.086 10.914 1 97.5 248 ARG A CA 1
ATOM 1981 C C . ARG A 1 248 ? -4.988 2.191 10.445 1 97.5 248 ARG A C 1
ATOM 1983 O O . ARG A 1 248 ? -4.828 3.207 11.125 1 97.5 248 ARG A O 1
ATOM 1990 N N . ILE A 1 249 ? -4.387 1.903 9.289 1 98.12 249 ILE A N 1
ATOM 1991 C CA . ILE A 1 249 ? -3.625 2.961 8.633 1 98.12 249 ILE A CA 1
ATOM 1992 C C . ILE A 1 249 ? -4.305 3.346 7.32 1 98.12 249 ILE A C 1
ATOM 1994 O O . ILE A 1 249 ? -4.914 2.504 6.66 1 98.12 249 ILE A O 1
ATOM 1998 N N . PHE A 1 250 ? -4.199 4.59 6.973 1 98.81 250 PHE A N 1
ATOM 1999 C CA . PHE A 1 250 ? -4.707 5.105 5.707 1 98.81 250 PHE A CA 1
ATOM 2000 C C . PHE A 1 250 ? -3.629 5.887 4.965 1 98.81 250 PHE A C 1
ATOM 2002 O O . PHE A 1 250 ? -3.088 6.859 5.492 1 98.81 250 PHE A O 1
ATOM 2009 N N . LYS A 1 251 ? -3.314 5.438 3.764 1 98.75 251 LYS A N 1
ATOM 2010 C CA . LYS A 1 251 ? -2.227 5.98 2.955 1 98.75 251 LYS A CA 1
ATOM 2011 C C . LYS A 1 251 ? -2.76 6.922 1.88 1 98.75 251 LYS A C 1
ATOM 2013 O O . LYS A 1 251 ? -3.512 6.508 0.997 1 98.75 251 LYS A O 1
ATOM 2018 N N . LEU A 1 252 ? -2.383 8.203 1.995 1 98.88 252 LEU A N 1
ATOM 2019 C CA . LEU A 1 252 ? -2.67 9.156 0.93 1 98.88 252 LEU A CA 1
ATOM 2020 C C . LEU A 1 252 ? -1.603 9.094 -0.158 1 98.88 252 LEU A C 1
ATOM 2022 O O . LEU A 1 252 ? -0.448 8.766 0.118 1 98.88 252 LEU A O 1
ATOM 2026 N N . PRO A 1 253 ? -1.97 9.43 -1.387 1 98.56 253 PRO A N 1
ATOM 2027 C CA . PRO A 1 253 ? -0.961 9.43 -2.449 1 98.56 253 PRO A CA 1
ATOM 2028 C C . PRO A 1 253 ? 0.028 10.586 -2.322 1 98.56 253 PRO A C 1
ATOM 2030 O O . PRO A 1 253 ? -0.367 11.711 -1.993 1 98.56 253 PRO A O 1
ATOM 2033 N N . ASN A 1 254 ? 1.273 10.312 -2.482 1 98.5 254 ASN A N 1
ATOM 2034 C CA . ASN A 1 254 ? 2.322 11.32 -2.555 1 98.5 254 ASN A CA 1
ATOM 2035 C C . ASN A 1 254 ? 3.559 10.797 -3.277 1 98.5 254 ASN A C 1
ATOM 2037 O O . ASN A 1 254 ? 4.5 10.32 -2.639 1 98.5 254 ASN A O 1
ATOM 2041 N N . PRO A 1 255 ? 3.566 10.938 -4.602 1 98.38 255 PRO A N 1
ATOM 2042 C CA . PRO A 1 255 ? 4.695 10.43 -5.383 1 98.38 255 PRO A CA 1
ATOM 2043 C C . PRO A 1 255 ? 5.832 11.445 -5.508 1 98.38 255 PRO A C 1
ATOM 2045 O O . PRO A 1 255 ? 6.844 11.172 -6.156 1 98.38 255 PRO A O 1
ATOM 2048 N N . MET A 1 256 ? 5.699 12.617 -4.918 1 98.5 256 MET A N 1
ATOM 2049 C CA . MET A 1 256 ? 6.629 13.711 -5.195 1 98.5 256 MET A CA 1
ATOM 2050 C C . MET A 1 256 ? 7.965 13.477 -4.5 1 98.5 256 MET A C 1
ATOM 2052 O O . MET A 1 256 ? 8.992 14 -4.938 1 98.5 256 MET A O 1
ATOM 2056 N N . TYR A 1 257 ? 7.879 12.781 -3.391 1 97.75 257 TYR A N 1
ATOM 2057 C CA . TYR A 1 257 ? 9.094 12.484 -2.639 1 97.75 257 TYR A CA 1
ATOM 2058 C C . TYR A 1 257 ? 8.945 11.188 -1.854 1 97.75 257 TYR A C 1
ATOM 2060 O O . TYR A 1 257 ? 7.844 10.656 -1.729 1 97.75 257 TYR A O 1
ATOM 2068 N N . TYR A 1 258 ? 10.047 10.664 -1.461 1 96.31 258 TYR A N 1
ATOM 2069 C CA . TYR A 1 258 ? 10.117 9.484 -0.604 1 96.31 258 TYR A CA 1
ATOM 2070 C C . TYR A 1 258 ? 10.789 9.812 0.724 1 96.31 258 TYR A C 1
ATOM 2072 O O . TYR A 1 258 ? 11.883 10.375 0.75 1 96.31 258 TYR A O 1
ATOM 2080 N N . GLU A 1 259 ? 10.094 9.523 1.768 1 93 259 GLU A N 1
ATOM 2081 C CA . GLU A 1 259 ? 10.664 9.75 3.092 1 93 259 GLU A CA 1
ATOM 2082 C C . GLU A 1 259 ? 11.07 8.43 3.748 1 93 259 GLU A C 1
ATOM 2084 O O . GLU A 1 259 ? 10.258 7.504 3.838 1 93 259 GLU A O 1
ATOM 2089 N N . TYR A 1 260 ? 12.266 8.344 4.238 1 86.25 260 TYR A N 1
ATOM 2090 C CA . TYR A 1 260 ? 12.836 7.137 4.82 1 86.25 260 TYR A CA 1
ATOM 2091 C C . TYR A 1 260 ? 12.461 7.008 6.289 1 86.25 260 TYR A C 1
ATOM 2093 O O . TYR A 1 260 ? 12.32 8.016 6.992 1 86.25 260 TYR A O 1
ATOM 2101 N N . MET B 1 1 ? -18.922 -38.938 35.594 1 28.58 1 MET B N 1
ATOM 2102 C CA . MET B 1 1 ? -19.984 -38.094 35.031 1 28.58 1 MET B CA 1
ATOM 2103 C C . MET B 1 1 ? -19.391 -36.844 34.406 1 28.58 1 MET B C 1
ATOM 2105 O O . MET B 1 1 ? -19.062 -35.906 35.125 1 28.58 1 MET B O 1
ATOM 2109 N N . ARG B 1 2 ? -18.531 -36.969 33.344 1 31.47 2 ARG B N 1
ATOM 2110 C CA . ARG B 1 2 ? -17.609 -36.094 32.625 1 31.47 2 ARG B CA 1
ATOM 2111 C C . ARG B 1 2 ? -18.344 -34.969 31.906 1 31.47 2 ARG B C 1
ATOM 2113 O O . ARG B 1 2 ? -19.219 -35.219 31.078 1 31.47 2 ARG B O 1
ATOM 2120 N N . GLY B 1 3 ? -18.672 -33.844 32.656 1 30.53 3 GLY B N 1
ATOM 2121 C CA . GLY B 1 3 ? -19.438 -32.719 32.188 1 30.53 3 GLY B CA 1
ATOM 2122 C C . GLY B 1 3 ? -18.891 -32.094 30.922 1 30.53 3 GLY B C 1
ATOM 2123 O O . GLY B 1 3 ? -17.703 -31.734 30.859 1 30.53 3 GLY B O 1
ATOM 2124 N N . GLU B 1 4 ? -19.391 -32.531 29.734 1 30.44 4 GLU B N 1
ATOM 2125 C CA . GLU B 1 4 ? -19.094 -32.062 28.375 1 30.44 4 GLU B CA 1
ATOM 2126 C C . GLU B 1 4 ? -19.406 -30.578 28.219 1 30.44 4 GLU B C 1
ATOM 2128 O O . GLU B 1 4 ? -20.547 -30.141 28.438 1 30.44 4 GLU B O 1
ATOM 2133 N N . VAL B 1 5 ? -18.516 -29.688 28.625 1 30.28 5 VAL B N 1
ATOM 2134 C CA . VAL B 1 5 ? -18.719 -28.266 28.406 1 30.28 5 VAL B CA 1
ATOM 2135 C C . VAL B 1 5 ? -18.781 -27.969 26.906 1 30.28 5 VAL B C 1
ATOM 2137 O O . VAL B 1 5 ? -17.828 -28.266 26.188 1 30.28 5 VAL B O 1
ATOM 2140 N N . ILE B 1 6 ? -19.969 -28.047 26.281 1 28.53 6 ILE B N 1
ATOM 2141 C CA . ILE B 1 6 ? -20.219 -27.625 24.906 1 28.53 6 ILE B CA 1
ATOM 2142 C C . ILE B 1 6 ? -19.953 -26.125 24.781 1 28.53 6 ILE B C 1
ATOM 2144 O O . ILE B 1 6 ? -20.609 -25.312 25.438 1 28.53 6 ILE B O 1
ATOM 2148 N N . LEU B 1 7 ? -18.75 -25.734 24.609 1 27.36 7 LEU B N 1
ATOM 2149 C CA . LEU B 1 7 ? -18.469 -24.328 24.312 1 27.36 7 LEU B CA 1
ATOM 2150 C C . LEU B 1 7 ? -19.156 -23.891 23.031 1 27.36 7 LEU B C 1
ATOM 2152 O O . LEU B 1 7 ? -18.844 -24.406 21.953 1 27.36 7 LEU B O 1
ATOM 2156 N N . LEU B 1 8 ? -20.391 -23.438 23.109 1 24.94 8 LEU B N 1
ATOM 2157 C CA . LEU B 1 8 ? -21.156 -22.844 22.016 1 24.94 8 LEU B CA 1
ATOM 2158 C C . LEU B 1 8 ? -20.469 -21.594 21.484 1 24.94 8 LEU B C 1
ATOM 2160 O O . LEU B 1 8 ? -20.203 -20.656 22.234 1 24.94 8 LEU B O 1
ATOM 2164 N N . CYS B 1 9 ? -19.578 -21.766 20.594 1 26.62 9 CYS B N 1
ATOM 2165 C CA . CYS B 1 9 ? -19.062 -20.656 19.797 1 26.62 9 CYS B CA 1
ATOM 2166 C C . CYS B 1 9 ? -20.203 -19.891 19.141 1 26.62 9 CYS B C 1
ATOM 2168 O O . CYS B 1 9 ? -20.891 -20.422 18.281 1 26.62 9 CYS B O 1
ATOM 2170 N N . LEU B 1 10 ? -20.969 -19.031 19.922 1 28.2 10 LEU B N 1
ATOM 2171 C CA . LEU B 1 10 ? -21.922 -18.094 19.359 1 28.2 10 LEU B CA 1
ATOM 2172 C C . LEU B 1 10 ? -21.297 -17.266 18.25 1 28.2 10 LEU B C 1
ATOM 2174 O O . LEU B 1 10 ? -20.359 -16.5 18.5 1 28.2 10 LEU B O 1
ATOM 2178 N N . TRP B 1 11 ? -21.266 -17.812 17.047 1 26.84 11 TRP B N 1
ATOM 2179 C CA . TRP B 1 11 ? -21.016 -17.078 15.828 1 26.84 11 TRP B CA 1
ATOM 2180 C C . TRP B 1 11 ? -21.953 -15.883 15.711 1 26.84 11 TRP B C 1
ATOM 2182 O O . TRP B 1 11 ? -23.172 -16.062 15.57 1 26.84 11 TRP B O 1
ATOM 2192 N N . LEU B 1 12 ? -21.812 -14.8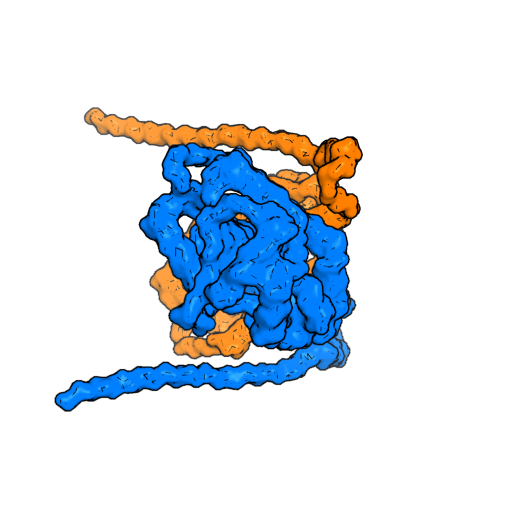83 16.547 1 27.27 12 LEU B N 1
ATOM 2193 C CA . LEU B 1 12 ? -22.609 -13.695 16.219 1 27.27 12 LEU B CA 1
ATOM 2194 C C . LEU B 1 12 ? -22.359 -13.266 14.766 1 27.27 12 LEU B C 1
ATOM 2196 O O . LEU B 1 12 ? -21.281 -12.789 14.43 1 27.27 12 LEU B O 1
ATOM 2200 N N . CYS B 1 13 ? -23 -13.969 13.828 1 28.38 13 CYS B N 1
ATOM 2201 C CA . CYS B 1 13 ? -23.203 -13.5 12.461 1 28.38 13 CYS B CA 1
ATOM 2202 C C . CYS B 1 13 ? -23.812 -12.102 12.438 1 28.38 13 CYS B C 1
ATOM 2204 O O . CYS B 1 13 ? -25.016 -11.953 12.609 1 28.38 13 CYS B O 1
ATOM 2206 N N . THR B 1 14 ? -23.203 -11.141 13.047 1 33.03 14 THR B N 1
ATOM 2207 C CA . THR B 1 14 ? -23.797 -9.828 12.797 1 33.03 14 THR B CA 1
ATOM 2208 C C . THR B 1 14 ? -24.062 -9.625 11.312 1 33.03 14 THR B C 1
ATOM 2210 O O . THR B 1 14 ? -23.219 -9.969 10.477 1 33.03 14 THR B O 1
ATOM 2213 N N . GLY B 1 15 ? -25.328 -9.734 10.93 1 29.3 15 GLY B N 1
ATOM 2214 C CA . GLY B 1 15 ? -25.891 -9.32 9.648 1 29.3 15 GLY B CA 1
ATOM 2215 C C . GLY B 1 15 ? -25.281 -8.039 9.117 1 29.3 15 GLY B C 1
ATOM 2216 O O . GLY B 1 15 ? -25.312 -7.004 9.797 1 29.3 15 GLY B O 1
ATOM 2217 N N . LEU B 1 16 ? -24.328 -8.148 8.289 1 31.41 16 LEU B N 1
ATOM 2218 C CA . LEU B 1 16 ? -23.859 -7.027 7.484 1 31.41 16 LEU B CA 1
ATOM 2219 C C . LEU B 1 16 ? -25.016 -6.379 6.734 1 31.41 16 LEU B C 1
ATOM 2221 O O . LEU B 1 16 ? -25.672 -7.031 5.918 1 31.41 16 LEU B O 1
ATOM 2225 N N . VAL B 1 17 ? -25.719 -5.523 7.34 1 30.83 17 VAL B N 1
ATOM 2226 C CA . VAL B 1 17 ? -26.578 -4.652 6.535 1 30.83 17 VAL B CA 1
ATOM 2227 C C . VAL B 1 17 ? -25.797 -4.148 5.32 1 30.83 17 VAL B C 1
ATOM 2229 O O . VAL B 1 17 ? -24.781 -3.467 5.465 1 30.83 17 VAL B O 1
ATOM 2232 N N . ALA B 1 18 ? -25.969 -4.887 4.246 1 33.06 18 ALA B N 1
ATOM 2233 C CA . ALA B 1 18 ? -25.641 -4.32 2.941 1 33.06 18 ALA B CA 1
ATOM 2234 C C . ALA B 1 18 ? -26.375 -3 2.719 1 33.06 18 ALA B C 1
ATOM 2236 O O . ALA B 1 18 ? -27.562 -2.988 2.402 1 33.06 18 ALA B O 1
ATOM 2237 N N . GLY B 1 19 ? -26.281 -2.014 3.508 1 33.56 19 GLY B N 1
ATOM 2238 C CA . GLY B 1 19 ? -26.828 -0.769 2.992 1 33.56 19 GLY B CA 1
ATOM 2239 C C . GLY B 1 19 ? -26.438 -0.496 1.553 1 33.56 19 GLY B C 1
ATOM 2240 O O . GLY B 1 19 ? -25.25 -0.606 1.191 1 33.56 19 GLY B O 1
ATOM 2241 N N . ASP B 1 20 ? -27.391 -0.781 0.69 1 32.5 20 ASP B N 1
ATOM 2242 C CA . ASP B 1 20 ? -27.312 -0.333 -0.697 1 32.5 20 ASP B CA 1
ATOM 2243 C C . ASP B 1 20 ? -26.812 1.103 -0.784 1 32.5 20 ASP B C 1
ATOM 2245 O O . ASP B 1 20 ? -27.594 2.049 -0.78 1 32.5 20 ASP B O 1
ATOM 2249 N N . TRP B 1 21 ? -25.781 1.416 -0.16 1 35.94 21 TRP B N 1
ATOM 2250 C CA . TRP B 1 21 ? -25.219 2.719 -0.49 1 35.94 21 TRP B CA 1
ATOM 2251 C C . TRP B 1 21 ? -24.953 2.838 -1.988 1 35.94 21 TRP B C 1
ATOM 2253 O O . TRP B 1 21 ? -24.188 2.061 -2.553 1 35.94 21 TRP B O 1
ATOM 2263 N N . ASN B 1 22 ? -26.078 3.072 -2.791 1 36.81 22 ASN B N 1
ATOM 2264 C CA . ASN B 1 22 ? -25.984 3.387 -4.211 1 36.81 22 ASN B CA 1
ATOM 2265 C C . ASN B 1 22 ? -25.188 4.668 -4.445 1 36.81 22 ASN B C 1
ATOM 2267 O O . ASN B 1 22 ? -25.484 5.703 -3.846 1 36.81 22 ASN B O 1
ATOM 2271 N N . ILE B 1 23 ? -24.156 4.582 -5.004 1 42.44 23 ILE B N 1
ATOM 2272 C CA . ILE B 1 23 ? -23.266 5.691 -5.336 1 42.44 23 ILE B CA 1
ATOM 2273 C C . ILE B 1 23 ? -24.062 6.809 -6.004 1 42.44 23 ILE B C 1
ATOM 2275 O O . ILE B 1 23 ? -23.75 7.988 -5.832 1 42.44 23 ILE B O 1
ATOM 2279 N N . LEU B 1 24 ? -25.125 6.449 -6.746 1 40.5 24 LEU B N 1
ATOM 2280 C CA . LEU B 1 24 ? -26 7.445 -7.34 1 40.5 24 LEU B CA 1
ATOM 2281 C C . LEU B 1 24 ? -26.719 8.25 -6.262 1 40.5 24 LEU B C 1
ATOM 2283 O O . LEU B 1 24 ? -26.891 9.469 -6.395 1 40.5 24 LEU B O 1
ATOM 2287 N N . SER B 1 25 ? -27.141 7.625 -5.238 1 44.94 25 SER B N 1
ATOM 2288 C CA . SER B 1 25 ? -27.734 8.391 -4.156 1 44.94 25 SER B CA 1
ATOM 2289 C C . SER B 1 25 ? -26.719 9.289 -3.471 1 44.94 25 SER B C 1
ATOM 2291 O O . SER B 1 25 ? -27.031 10.414 -3.076 1 44.94 25 SER B O 1
ATOM 2293 N N . TYR B 1 26 ? -25.484 8.828 -3.408 1 41.91 26 TYR B N 1
ATOM 2294 C CA . TYR B 1 26 ? -24.422 9.68 -2.885 1 41.91 26 TYR B CA 1
ATOM 2295 C C . TYR B 1 26 ? -24.078 10.797 -3.869 1 41.91 26 TYR B C 1
ATOM 2297 O O . TYR B 1 26 ? -24 11.961 -3.49 1 41.91 26 TYR B O 1
ATOM 2305 N N . ILE B 1 27 ? -23.953 10.508 -5.07 1 44.44 27 ILE B N 1
ATOM 2306 C CA . ILE B 1 27 ? -23.734 11.523 -6.094 1 44.44 27 ILE B CA 1
ATOM 2307 C C . ILE B 1 27 ? -24.984 12.406 -6.215 1 44.44 27 ILE B C 1
ATOM 2309 O O . ILE B 1 27 ? -24.875 13.633 -6.301 1 44.44 27 ILE B O 1
ATOM 2313 N N . THR B 1 28 ? -26.172 11.836 -6.258 1 42.53 28 THR B N 1
ATOM 2314 C CA . THR B 1 28 ? -27.406 12.602 -6.375 1 42.53 28 THR B CA 1
ATOM 2315 C C . THR B 1 28 ? -27.719 13.336 -5.074 1 42.53 28 THR B C 1
ATOM 2317 O O . THR B 1 28 ? -28.234 14.461 -5.094 1 42.53 28 THR B O 1
ATOM 2320 N N . SER B 1 29 ? -27.609 12.719 -3.922 1 41.38 29 SER B N 1
ATOM 2321 C CA . SER B 1 29 ? -27.875 13.453 -2.693 1 41.38 29 SER B CA 1
ATOM 2322 C C . SER B 1 29 ? -26.875 14.594 -2.498 1 41.38 29 SER B C 1
ATOM 2324 O O . SER B 1 29 ? -27.25 15.672 -2.02 1 41.38 29 SER B O 1
ATOM 2326 N N . LYS B 1 30 ? -25.641 14.391 -2.793 1 43.38 30 LYS B N 1
ATOM 2327 C CA . LYS B 1 30 ? -24.688 15.484 -2.719 1 43.38 30 LYS B CA 1
ATOM 2328 C C . LYS B 1 30 ? -24.891 16.484 -3.85 1 43.38 30 LYS B C 1
ATOM 2330 O O . LYS B 1 30 ? -24.312 17.578 -3.842 1 43.38 30 LYS B O 1
AT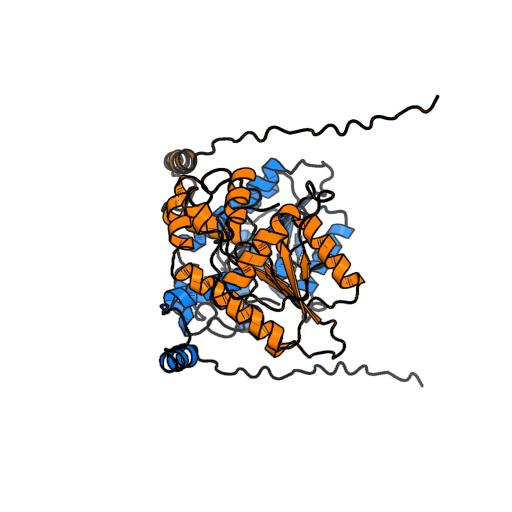OM 2335 N N . ARG B 1 31 ? -25.453 16.281 -5.012 1 41.41 31 ARG B N 1
ATOM 2336 C CA . ARG B 1 31 ? -25.938 17.297 -5.934 1 41.41 31 ARG B CA 1
ATOM 2337 C C . ARG B 1 31 ? -26.984 18.188 -5.27 1 41.41 31 ARG B C 1
ATOM 2339 O O . ARG B 1 31 ? -27.078 19.375 -5.555 1 41.41 31 ARG B O 1
ATOM 2346 N N . GLU B 1 32 ? -27.953 17.703 -4.641 1 38.84 32 GLU B N 1
ATOM 2347 C CA . GLU B 1 32 ? -28.875 18.625 -3.99 1 38.84 32 GLU B CA 1
ATOM 2348 C C . GLU B 1 32 ? -28.172 19.438 -2.91 1 38.84 32 GLU B C 1
ATOM 2350 O O . GLU B 1 32 ? -28.531 20.578 -2.639 1 38.84 32 GLU B O 1
ATOM 2355 N N . ASP B 1 33 ? -27.359 18.859 -1.969 1 36.75 33 ASP B N 1
ATOM 2356 C CA . ASP B 1 33 ? -26.672 19.75 -1.031 1 36.75 33 ASP B CA 1
ATOM 2357 C C . ASP B 1 33 ? -25.438 20.375 -1.678 1 36.75 33 ASP B C 1
ATOM 2359 O O . ASP B 1 33 ? -24.359 19.812 -1.648 1 36.75 33 ASP B O 1
ATOM 2363 N N . ASP B 1 34 ? -25.406 20.891 -2.789 1 38.66 34 ASP B N 1
ATOM 2364 C CA . ASP B 1 34 ? -24.484 21.688 -3.602 1 38.66 34 ASP B CA 1
ATOM 2365 C C . ASP B 1 34 ? -23.578 22.531 -2.725 1 38.66 34 ASP B C 1
ATOM 2367 O O . ASP B 1 34 ? -22.719 23.25 -3.232 1 38.66 34 ASP B O 1
ATOM 2371 N N . ARG B 1 35 ? -24 23 -1.606 1 39.31 35 ARG B N 1
ATOM 2372 C CA . ARG B 1 35 ? -23.25 24.016 -0.883 1 39.31 35 ARG B CA 1
ATOM 2373 C C . ARG B 1 35 ? -21.938 23.438 -0.349 1 39.31 35 ARG B C 1
ATOM 2375 O O . ARG B 1 35 ? -21.094 24.172 0.158 1 39.31 35 ARG B O 1
ATOM 2382 N N . ASN B 1 36 ? -21.859 22.156 0.174 1 37.38 36 ASN B N 1
ATOM 2383 C CA . ASN B 1 36 ? -20.719 21.75 0.983 1 37.38 36 ASN B CA 1
ATOM 2384 C C . ASN B 1 36 ? -19.609 21.141 0.127 1 37.38 36 ASN B C 1
ATOM 2386 O O . ASN B 1 36 ? -19.672 19.953 -0.207 1 37.38 36 ASN B O 1
ATOM 2390 N N . GLY B 1 37 ? -18.703 21.938 -0.649 1 40.84 37 GLY B N 1
ATOM 2391 C CA . GLY B 1 37 ? -17.375 21.812 -1.234 1 40.84 37 GLY B CA 1
ATOM 2392 C C . GLY B 1 37 ? -17.141 20.484 -1.931 1 40.84 37 GLY B C 1
ATOM 2393 O O . GLY B 1 37 ? -15.992 20.062 -2.094 1 40.84 37 GLY B O 1
ATOM 2394 N N . ASN B 1 38 ? -18.062 19.625 -2.166 1 47.62 38 ASN B N 1
ATOM 2395 C CA . ASN B 1 38 ? -17.797 18.359 -2.834 1 47.62 38 ASN B CA 1
ATOM 2396 C C . ASN B 1 38 ? -17.344 18.562 -4.273 1 47.62 38 ASN B C 1
ATOM 2398 O O . ASN B 1 38 ? -17.938 19.359 -5.012 1 47.62 38 ASN B O 1
ATOM 2402 N N . VAL B 1 39 ? -16.062 18.25 -4.609 1 52.59 39 VAL B N 1
ATOM 2403 C CA . VAL B 1 39 ? -15.453 18.297 -5.934 1 52.59 39 VAL B CA 1
ATOM 2404 C C . VAL B 1 39 ? -16.359 17.594 -6.941 1 52.59 39 VAL B C 1
ATOM 2406 O O . VAL B 1 39 ? -16.859 16.5 -6.672 1 52.59 39 VAL B O 1
ATOM 2409 N N . GLU B 1 40 ? -16.812 18.203 -7.867 1 67.75 40 GLU B N 1
ATOM 2410 C CA . GLU B 1 40 ? -17.469 17.562 -9.008 1 67.75 40 GLU B CA 1
ATOM 2411 C C . GLU B 1 40 ? -16.516 16.641 -9.758 1 67.75 40 GLU B C 1
ATOM 2413 O O . GLU B 1 40 ? -15.461 17.078 -10.219 1 67.75 40 GLU B O 1
ATOM 2418 N N . PHE B 1 41 ? -16.672 15.289 -9.5 1 77.44 41 PHE B N 1
ATOM 2419 C CA . PHE B 1 41 ? -15.805 14.375 -10.242 1 77.44 41 PHE B CA 1
ATOM 2420 C C . PHE B 1 41 ? -16.625 13.375 -11.047 1 77.44 41 PHE B C 1
ATOM 2422 O O . PHE B 1 41 ? -17.812 13.18 -10.773 1 77.44 41 PHE B O 1
ATOM 2429 N N . SER B 1 42 ? -16.062 12.922 -12.141 1 89.38 42 SER B N 1
ATOM 2430 C CA . SER B 1 42 ? -16.672 11.961 -13.047 1 89.38 42 SER B CA 1
ATOM 2431 C C . SER B 1 42 ? -16.688 10.555 -12.453 1 89.38 42 SER B C 1
ATOM 2433 O O . SER B 1 42 ? -16.047 10.312 -11.43 1 89.38 42 SER B O 1
ATOM 2435 N N . LEU B 1 43 ? -17.516 9.758 -13 1 93.69 43 LEU B N 1
ATOM 2436 C CA . LEU B 1 43 ? -17.516 8.352 -12.625 1 93.69 43 LEU B CA 1
ATOM 2437 C C . LEU B 1 43 ? -16.141 7.727 -12.805 1 93.69 43 LEU B C 1
ATOM 2439 O O . LEU B 1 43 ? -15.727 6.879 -12.008 1 93.69 43 LEU B O 1
ATOM 2443 N N . ARG B 1 44 ? -15.477 8.156 -13.812 1 95.38 44 ARG B N 1
ATOM 2444 C CA . ARG B 1 44 ? -14.117 7.672 -14.047 1 95.38 44 ARG B CA 1
ATOM 2445 C C . ARG B 1 44 ? -13.203 8.023 -12.875 1 95.38 44 ARG B C 1
ATOM 2447 O O . ARG B 1 44 ? -12.445 7.18 -12.391 1 95.38 44 ARG B O 1
ATOM 2454 N N . ASN B 1 45 ? -13.305 9.258 -12.414 1 96.88 45 ASN B N 1
ATOM 2455 C CA . ASN B 1 45 ? -12.5 9.672 -11.266 1 96.88 45 ASN B CA 1
ATOM 2456 C C . ASN B 1 45 ? -12.789 8.812 -10.039 1 96.88 45 ASN B C 1
ATOM 2458 O O . ASN B 1 45 ? -11.875 8.406 -9.328 1 96.88 45 ASN B O 1
ATOM 2462 N N . TYR B 1 46 ? -14.031 8.586 -9.859 1 97.25 46 TYR B N 1
ATOM 2463 C CA . TYR B 1 46 ? -14.422 7.801 -8.695 1 97.25 46 TYR B CA 1
ATOM 2464 C C . TYR B 1 46 ? -13.883 6.379 -8.789 1 97.25 46 TYR B C 1
ATOM 2466 O O . TYR B 1 46 ? -13.297 5.867 -7.832 1 97.25 46 TYR B O 1
ATOM 2474 N N . CYS B 1 47 ? -14.086 5.727 -9.922 1 98.25 47 CYS B N 1
ATOM 2475 C CA . CYS B 1 47 ? -13.719 4.32 -10.062 1 98.25 47 CYS B CA 1
ATOM 2476 C C . CYS B 1 47 ? -12.203 4.148 -10.031 1 98.25 47 CYS B C 1
ATOM 2478 O O . CYS B 1 47 ? -11.695 3.156 -9.508 1 98.25 47 CYS B O 1
ATOM 2480 N N . GLU B 1 48 ? -11.477 5.133 -10.594 1 98 48 GLU B N 1
ATOM 2481 C CA . GLU B 1 48 ? -10.016 5.117 -10.477 1 98 48 GLU B CA 1
ATOM 2482 C C . GLU B 1 48 ? -9.578 5.285 -9.023 1 98 48 GLU B C 1
ATOM 2484 O O . GLU B 1 48 ? -8.625 4.648 -8.586 1 98 48 GLU B O 1
ATOM 2489 N N . SER B 1 49 ? -10.266 6.129 -8.344 1 98.56 49 SER B N 1
ATOM 2490 C CA . SER B 1 49 ? -9.953 6.348 -6.934 1 98.56 49 SER B CA 1
ATOM 2491 C C . SER B 1 49 ? -10.281 5.117 -6.098 1 98.56 49 SER B C 1
ATOM 2493 O O . SER B 1 49 ? -9.523 4.758 -5.191 1 98.56 49 SER B O 1
ATOM 2495 N N . TRP B 1 50 ? -11.422 4.516 -6.391 1 98.62 50 TRP B N 1
ATOM 2496 C CA . TRP B 1 50 ? -11.789 3.293 -5.684 1 98.62 50 TRP B CA 1
ATOM 2497 C C . TRP B 1 50 ? -10.719 2.223 -5.859 1 98.62 50 TRP B C 1
ATOM 2499 O O . TRP B 1 50 ? -10.281 1.604 -4.883 1 98.62 50 TRP B O 1
ATOM 2509 N N . ARG B 1 51 ? -10.258 2.039 -7.082 1 98.62 51 ARG B N 1
ATOM 2510 C CA . ARG B 1 51 ? -9.211 1.062 -7.367 1 98.62 51 ARG B CA 1
ATOM 2511 C C . ARG B 1 51 ? -7.941 1.384 -6.594 1 98.62 51 ARG B C 1
ATOM 2513 O O . ARG B 1 51 ? -7.344 0.501 -5.973 1 98.62 51 ARG B O 1
ATOM 2520 N N . MET B 1 52 ? -7.531 2.645 -6.594 1 98.25 52 MET B N 1
ATOM 2521 C CA . MET B 1 52 ? -6.316 3.068 -5.906 1 98.25 52 MET B CA 1
ATOM 2522 C C . MET B 1 52 ? -6.418 2.811 -4.406 1 98.25 52 MET B C 1
ATOM 2524 O O . MET B 1 52 ? -5.492 2.266 -3.803 1 98.25 52 MET B O 1
ATOM 2528 N N . ASN B 1 53 ? -7.508 3.172 -3.82 1 98.75 53 ASN B N 1
ATOM 2529 C CA . ASN B 1 53 ? -7.676 3.018 -2.379 1 98.75 53 ASN B CA 1
ATOM 2530 C C . ASN B 1 53 ? -7.82 1.55 -1.985 1 98.75 53 ASN B C 1
ATOM 2532 O O . ASN B 1 53 ? -7.434 1.159 -0.882 1 98.75 53 ASN B O 1
ATOM 2536 N N . ALA B 1 54 ? -8.344 0.712 -2.904 1 98.62 54 ALA B N 1
ATOM 2537 C CA . ALA B 1 54 ? -8.328 -0.73 -2.672 1 98.62 54 ALA B CA 1
ATOM 2538 C C . ALA B 1 54 ? -6.902 -1.276 -2.695 1 98.62 54 ALA B C 1
ATOM 2540 O O . ALA B 1 54 ? -6.52 -2.061 -1.825 1 98.62 54 ALA B O 1
ATOM 2541 N N . GLU B 1 55 ? -6.121 -0.817 -3.695 1 98.56 55 GLU B N 1
ATOM 2542 C CA . GLU B 1 55 ? -4.738 -1.271 -3.816 1 98.56 55 GLU B CA 1
ATOM 2543 C C . GLU B 1 55 ? -3.904 -0.825 -2.617 1 98.56 55 GLU B C 1
ATOM 2545 O O . GLU B 1 55 ? -2.98 -1.527 -2.201 1 98.56 55 GLU B O 1
ATOM 2550 N N . LEU B 1 56 ? -4.273 0.3 -2.021 1 98.31 56 LEU B N 1
ATOM 2551 C CA . LEU B 1 56 ? -3.521 0.848 -0.898 1 98.31 56 LEU B CA 1
ATOM 2552 C C . LEU B 1 56 ? -4.027 0.283 0.424 1 98.31 56 LEU B C 1
ATOM 2554 O O . LEU B 1 56 ? -3.566 0.685 1.494 1 98.31 56 LEU B O 1
ATOM 2558 N N . ASN B 1 57 ? -4.969 -0.578 0.35 1 97.31 57 ASN B N 1
ATOM 2559 C CA . ASN B 1 57 ? -5.566 -1.24 1.503 1 97.31 57 ASN B CA 1
ATOM 2560 C C . ASN B 1 57 ? -6.316 -0.25 2.391 1 97.31 57 ASN B C 1
ATOM 2562 O O . ASN B 1 57 ? -6.5 -0.497 3.584 1 97.31 57 ASN B O 1
ATOM 2566 N N . ASN B 1 58 ? -6.648 0.971 1.839 1 98.5 58 ASN B N 1
ATOM 2567 C CA . ASN B 1 58 ? -7.59 1.857 2.516 1 98.5 58 ASN B CA 1
ATOM 2568 C C . ASN B 1 58 ? -9.008 1.285 2.51 1 98.5 58 ASN B C 1
ATOM 2570 O O . ASN B 1 58 ? -9.695 1.318 3.527 1 98.5 58 ASN B O 1
ATOM 2574 N N . ILE B 1 59 ? -9.359 0.829 1.312 1 98.25 59 ILE B N 1
ATOM 2575 C CA . ILE B 1 59 ? -10.609 0.084 1.18 1 98.25 59 ILE B CA 1
ATOM 2576 C C . ILE B 1 59 ? -10.352 -1.398 1.439 1 98.25 59 ILE B C 1
ATOM 2578 O O . ILE B 1 59 ? -9.508 -2.014 0.784 1 98.25 59 ILE B O 1
ATOM 2582 N N . ARG B 1 60 ? -11.094 -1.938 2.404 1 96.44 60 ARG B N 1
ATOM 2583 C CA . ARG B 1 60 ? -10.93 -3.338 2.787 1 96.44 60 ARG B CA 1
ATOM 2584 C C . ARG B 1 60 ? -12.281 -4.047 2.854 1 96.44 60 ARG B C 1
ATOM 2586 O O . ARG B 1 60 ? -13.32 -3.4 2.945 1 96.44 60 ARG B O 1
ATOM 2593 N N . GLY B 1 61 ? -12.203 -5.289 2.707 1 94.88 61 GLY B N 1
ATOM 2594 C CA . GLY B 1 61 ? -13.328 -6.145 3.045 1 94.88 61 GLY B CA 1
ATOM 2595 C C . GLY B 1 61 ? -14.477 -6.043 2.055 1 94.88 61 GLY B C 1
ATOM 2596 O O . GLY B 1 61 ? -15.609 -6.414 2.367 1 94.88 61 GLY B O 1
ATOM 2597 N N . PHE B 1 62 ? -14.227 -5.457 0.898 1 95.75 62 PHE B N 1
ATOM 2598 C CA . PHE B 1 62 ? -15.32 -5.387 -0.063 1 95.75 62 PHE B CA 1
ATOM 2599 C C . PHE B 1 62 ? -15.641 -6.766 -0.625 1 95.75 62 PHE B C 1
ATOM 2601 O O . PHE B 1 62 ? -14.734 -7.582 -0.832 1 95.75 62 PHE B O 1
ATOM 2608 N N . GLU B 1 63 ? -16.891 -7.02 -0.864 1 95.62 63 GLU B N 1
ATOM 2609 C CA . GLU B 1 63 ? -17.344 -8.312 -1.382 1 95.62 63 GLU B CA 1
ATOM 2610 C C . GLU B 1 63 ? -17.344 -8.32 -2.908 1 95.62 63 GLU B C 1
ATOM 2612 O O . GLU B 1 63 ? -17.109 -9.359 -3.527 1 95.62 63 GLU B O 1
ATOM 2617 N N . VAL B 1 64 ? -17.719 -7.121 -3.422 1 97.56 64 VAL B N 1
ATOM 2618 C CA . VAL B 1 64 ? -17.781 -7.004 -4.875 1 97.56 64 VAL B CA 1
ATOM 2619 C C . VAL B 1 64 ? -17.25 -5.641 -5.305 1 97.56 64 VAL B C 1
ATOM 2621 O O . VAL B 1 64 ? -17.234 -4.695 -4.516 1 97.56 64 VAL B O 1
ATOM 2624 N N . VAL B 1 65 ? -16.781 -5.574 -6.492 1 98.25 65 VAL B N 1
ATOM 2625 C CA . VAL B 1 65 ? -16.531 -4.297 -7.148 1 98.25 65 VAL B CA 1
ATOM 2626 C C . VAL B 1 65 ? -17.828 -3.514 -7.289 1 98.25 65 VAL B C 1
ATOM 2628 O O . VAL B 1 65 ? -18.859 -4.074 -7.668 1 98.25 65 VAL B O 1
ATOM 2631 N N . PRO B 1 66 ? -17.75 -2.217 -6.945 1 97.12 66 PRO B N 1
ATOM 2632 C CA . PRO B 1 66 ? -18.984 -1.451 -7.16 1 97.12 66 PRO B CA 1
ATOM 2633 C C . PRO B 1 66 ? -19.531 -1.588 -8.586 1 97.12 66 PRO B C 1
ATOM 2635 O O . PRO B 1 66 ? -18.766 -1.509 -9.547 1 97.12 66 PRO B O 1
ATOM 2638 N N . GLY B 1 67 ? -20.844 -1.797 -8.648 1 97 67 GLY B N 1
ATOM 2639 C CA . GLY B 1 67 ? -21.469 -2.055 -9.938 1 97 67 GLY B CA 1
ATOM 2640 C C . GLY B 1 67 ? -21.094 -1.023 -10.992 1 97 67 GLY B C 1
ATOM 2641 O O . GLY B 1 67 ? -20.797 -1.375 -12.133 1 97 67 GLY B O 1
ATOM 2642 N N . GLU B 1 68 ? -21.078 0.211 -10.602 1 96.31 68 GLU B N 1
ATOM 2643 C CA . GLU B 1 68 ? -20.828 1.304 -11.531 1 96.31 68 GLU B CA 1
ATOM 2644 C C . GLU B 1 68 ? -19.359 1.316 -11.969 1 96.31 68 GLU B C 1
ATOM 2646 O O . GLU B 1 68 ? -19 2.002 -12.922 1 96.31 68 GLU B O 1
ATOM 2651 N N . CYS B 1 69 ? -18.5 0.529 -11.281 1 98 69 CYS B N 1
ATOM 2652 C CA . CYS B 1 69 ? -17.078 0.566 -11.578 1 98 69 CYS B CA 1
ATOM 2653 C C . CYS B 1 69 ? -16.641 -0.685 -12.328 1 98 69 CYS B C 1
ATOM 2655 O O . CYS B 1 69 ? -15.477 -0.799 -12.734 1 98 69 CYS B O 1
ATOM 2657 N N . VAL B 1 70 ? -17.547 -1.636 -12.562 1 98.25 70 VAL B N 1
ATOM 2658 C CA . VAL B 1 70 ? -17.203 -2.92 -13.164 1 98.25 70 VAL B CA 1
ATOM 2659 C C . VAL B 1 70 ? -16.562 -2.693 -14.539 1 98.25 70 VAL B C 1
ATOM 2661 O O . VAL B 1 70 ? -15.547 -3.307 -14.859 1 98.25 70 VAL B O 1
ATOM 2664 N N . GLY B 1 71 ? -17.156 -1.8 -15.312 1 98.12 71 GLY B N 1
ATOM 2665 C CA . GLY B 1 71 ? -16.609 -1.5 -16.625 1 98.12 71 GLY B CA 1
ATOM 2666 C C . GLY B 1 71 ? -15.203 -0.932 -16.562 1 98.12 71 GLY B C 1
ATOM 2667 O O . GLY B 1 71 ? -14.344 -1.311 -17.359 1 98.12 71 GLY B O 1
ATOM 2668 N N . TYR B 1 72 ? -14.93 -0.076 -15.664 1 97.75 72 TYR B N 1
ATOM 2669 C CA . TYR B 1 72 ? -13.625 0.562 -15.516 1 97.75 72 TYR B CA 1
ATOM 2670 C C . TYR B 1 72 ? -12.586 -0.432 -15.016 1 97.75 72 TYR B C 1
ATOM 2672 O O . TYR B 1 72 ? -11.445 -0.438 -15.484 1 97.75 72 TYR B O 1
ATOM 2680 N N . ILE B 1 73 ? -12.984 -1.278 -14.078 1 98.62 73 ILE B N 1
ATOM 2681 C CA . ILE B 1 73 ? -12.078 -2.293 -13.547 1 98.62 73 ILE B CA 1
ATOM 2682 C C . ILE B 1 73 ? -11.742 -3.309 -14.641 1 98.62 73 ILE B C 1
ATOM 2684 O O . ILE B 1 73 ? -10.586 -3.695 -14.797 1 98.62 73 ILE B O 1
ATOM 2688 N N . GLY B 1 74 ? -12.758 -3.723 -15.359 1 98.69 74 GLY B N 1
ATOM 2689 C CA . GLY B 1 74 ? -12.5 -4.617 -16.469 1 98.69 74 GLY B CA 1
ATOM 2690 C C . GLY B 1 74 ? -11.555 -4.031 -17.5 1 98.69 74 GLY B C 1
ATOM 2691 O O . GLY B 1 74 ? -10.648 -4.715 -17.984 1 98.69 74 GLY B O 1
ATOM 2692 N N . ALA B 1 75 ? -11.773 -2.758 -17.859 1 98.44 75 ALA B N 1
ATOM 2693 C CA . ALA B 1 75 ? -10.906 -2.072 -18.797 1 98.44 75 ALA B CA 1
ATOM 2694 C C . ALA B 1 75 ? -9.469 -2.025 -18.297 1 98.44 75 ALA B C 1
ATOM 2696 O O . ALA B 1 75 ? -8.523 -2.238 -19.062 1 98.44 75 ALA B O 1
ATOM 2697 N N . TYR B 1 76 ? -9.281 -1.824 -17.062 1 98.44 76 TYR B N 1
ATOM 2698 C CA . TYR B 1 76 ? -7.945 -1.779 -16.484 1 98.44 76 TYR B CA 1
ATOM 2699 C C . TYR B 1 76 ? -7.281 -3.15 -16.547 1 98.44 76 TYR B C 1
ATOM 2701 O O . TYR B 1 76 ? -6.156 -3.285 -17.031 1 98.44 76 TYR B O 1
ATOM 2709 N N . MET B 1 77 ? -8.016 -4.211 -16.156 1 98.62 77 MET B N 1
ATOM 2710 C CA . MET B 1 77 ? -7.438 -5.539 -15.984 1 98.62 77 MET B CA 1
ATOM 2711 C C . MET B 1 77 ? -7.066 -6.152 -17.328 1 98.62 77 MET B C 1
ATOM 2713 O O . MET B 1 77 ? -6.297 -7.109 -17.391 1 98.62 77 MET B O 1
ATOM 2717 N N . THR B 1 78 ? -7.629 -5.598 -18.344 1 98.12 78 THR B N 1
ATOM 2718 C CA . THR B 1 78 ? -7.336 -6.121 -19.672 1 98.12 78 THR B CA 1
ATOM 2719 C C . THR B 1 78 ? -6.543 -5.105 -20.484 1 98.12 78 THR B C 1
ATOM 2721 O O . THR B 1 78 ? -6.516 -5.18 -21.719 1 98.12 78 THR B O 1
ATOM 2724 N N . SER B 1 79 ? -5.902 -4.184 -19.828 1 97.12 79 SER B N 1
ATOM 2725 C CA . SER B 1 79 ? -5.227 -3.076 -20.5 1 97.12 79 SER B CA 1
ATOM 2726 C C . SER B 1 79 ? -3.715 -3.268 -20.5 1 97.12 79 SER B C 1
ATOM 2728 O O . SER B 1 79 ? -3.191 -4.109 -19.781 1 97.12 79 SER B O 1
ATOM 2730 N N . THR B 1 80 ? -3.08 -2.412 -21.328 1 96.75 80 THR B N 1
ATOM 2731 C CA . THR B 1 80 ? -1.627 -2.287 -21.312 1 96.75 80 THR B CA 1
ATOM 2732 C C . THR B 1 80 ? -1.148 -1.731 -19.969 1 96.75 80 THR B C 1
ATOM 2734 O O . THR B 1 80 ? -0.082 -2.109 -19.484 1 96.75 80 THR B O 1
ATOM 2737 N N . GLN B 1 81 ? -1.965 -0.873 -19.375 1 97.81 81 GLN B N 1
ATOM 2738 C CA . GLN B 1 81 ? -1.559 -0.274 -18.094 1 97.81 81 GLN B CA 1
ATOM 2739 C C . GLN B 1 81 ? -1.372 -1.34 -17.031 1 97.81 81 GLN B C 1
ATOM 2741 O O . GLN B 1 81 ? -0.403 -1.298 -16.266 1 97.81 81 GLN B O 1
ATOM 2746 N N . TYR B 1 82 ? -2.297 -2.309 -16.984 1 98.19 82 TYR B N 1
ATOM 2747 C CA . TYR B 1 82 ? -2.162 -3.404 -16.031 1 98.19 82 TYR B CA 1
ATOM 2748 C C . TYR B 1 82 ? -0.871 -4.18 -16.266 1 98.19 82 TYR B C 1
ATOM 2750 O O . TYR B 1 82 ? -0.139 -4.484 -15.32 1 98.19 82 TYR B O 1
ATOM 2758 N N . GLU B 1 83 ? -0.602 -4.465 -17.453 1 97.38 83 GLU B N 1
ATOM 2759 C CA . GLU B 1 83 ? 0.597 -5.219 -17.812 1 97.38 83 GLU B CA 1
ATOM 2760 C C . GLU B 1 83 ? 1.86 -4.48 -17.375 1 97.38 83 GLU B C 1
ATOM 2762 O O . GLU B 1 83 ? 2.787 -5.09 -16.844 1 97.38 83 GLU B O 1
ATOM 2767 N N . VAL B 1 84 ? 1.858 -3.188 -17.594 1 97.44 84 VAL B N 1
ATOM 2768 C CA . VAL B 1 84 ? 3.025 -2.379 -17.266 1 97.44 84 VAL B CA 1
ATOM 2769 C C . VAL B 1 84 ? 3.156 -2.258 -15.75 1 97.44 84 VAL B C 1
ATOM 2771 O O . VAL B 1 84 ? 4.266 -2.25 -15.211 1 97.44 84 VAL B O 1
ATOM 2774 N N . ASP B 1 85 ? 2.029 -2.129 -15.055 1 98.5 85 ASP B N 1
ATOM 2775 C CA . ASP B 1 85 ? 2.062 -2.09 -13.594 1 98.5 85 ASP B CA 1
ATOM 2776 C C . ASP B 1 85 ? 2.703 -3.355 -13.023 1 98.5 85 ASP B C 1
ATOM 2778 O O . ASP B 1 85 ? 3.521 -3.285 -12.109 1 98.5 85 ASP B O 1
ATOM 2782 N N . VAL B 1 86 ? 2.371 -4.512 -13.562 1 98.62 86 VAL B N 1
ATOM 2783 C CA . VAL B 1 86 ? 2.92 -5.793 -13.133 1 98.62 86 VAL B CA 1
ATOM 2784 C C . VAL B 1 86 ? 4.398 -5.875 -13.5 1 98.62 86 VAL B C 1
ATOM 2786 O O . VAL B 1 86 ? 5.227 -6.301 -12.695 1 98.62 86 VAL B O 1
ATOM 2789 N N . GLN B 1 87 ? 4.707 -5.461 -14.688 1 97.81 87 GLN B N 1
ATOM 2790 C CA . GLN B 1 87 ? 6.086 -5.496 -15.164 1 97.81 87 GLN B CA 1
ATOM 2791 C C . GLN B 1 87 ? 7.004 -4.695 -14.242 1 97.81 87 GLN B C 1
ATOM 2793 O O . GLN B 1 87 ? 8.078 -5.164 -13.875 1 97.81 87 GLN B O 1
ATOM 2798 N N . LEU B 1 88 ? 6.574 -3.531 -13.883 1 98 88 LEU B N 1
ATOM 2799 C CA . LEU B 1 88 ? 7.43 -2.676 -13.07 1 98 88 LEU B CA 1
ATOM 2800 C C . LEU B 1 88 ? 7.613 -3.262 -11.672 1 98 88 LEU B C 1
ATOM 2802 O O . LEU B 1 88 ? 8.688 -3.145 -11.086 1 98 88 LEU B O 1
ATOM 2806 N N . ALA B 1 89 ? 6.578 -3.854 -11.133 1 98.69 89 ALA B N 1
ATOM 2807 C CA . ALA B 1 89 ? 6.73 -4.547 -9.852 1 98.69 89 ALA B CA 1
ATOM 2808 C C . ALA B 1 89 ? 7.754 -5.672 -9.961 1 98.69 89 ALA B C 1
ATOM 2810 O O . ALA B 1 89 ? 8.578 -5.852 -9.062 1 98.69 89 ALA B O 1
ATOM 2811 N N . ALA B 1 90 ? 7.688 -6.434 -11.031 1 98.62 90 ALA B N 1
ATOM 2812 C CA . ALA B 1 90 ? 8.648 -7.508 -11.266 1 98.62 90 ALA B CA 1
ATOM 2813 C C . ALA B 1 90 ? 10.07 -6.961 -11.352 1 98.62 90 ALA B C 1
ATOM 2815 O O . ALA B 1 90 ? 10.992 -7.512 -10.742 1 98.62 90 ALA B O 1
ATOM 2816 N N . GLU B 1 91 ? 10.203 -5.902 -12.055 1 97.5 91 GLU B N 1
ATOM 2817 C CA . GLU B 1 91 ? 11.516 -5.293 -12.227 1 97.5 91 GLU B CA 1
ATOM 2818 C C . GLU B 1 91 ? 12.062 -4.785 -10.891 1 97.5 91 GLU B C 1
ATOM 2820 O O . GLU B 1 91 ? 13.258 -4.918 -10.617 1 97.5 91 GLU B O 1
ATOM 2825 N N . GLU B 1 92 ? 11.18 -4.219 -10.102 1 98 92 GLU B N 1
ATOM 2826 C CA . GLU B 1 92 ? 11.609 -3.74 -8.797 1 98 92 GLU B CA 1
ATOM 2827 C C . GLU B 1 92 ? 12.023 -4.898 -7.891 1 98 92 GLU B C 1
ATOM 2829 O O . GLU B 1 92 ? 12.938 -4.762 -7.074 1 98 92 GLU B O 1
ATOM 2834 N N . SER B 1 93 ? 11.352 -6.02 -7.98 1 98.38 93 SER B N 1
ATOM 2835 C CA . SER B 1 93 ? 11.742 -7.219 -7.246 1 98.38 93 SER B CA 1
ATOM 2836 C C . SER B 1 93 ? 13.156 -7.652 -7.613 1 98.38 93 SER B C 1
ATOM 2838 O O . SER B 1 93 ? 13.969 -7.941 -6.734 1 98.38 93 SER B O 1
ATOM 2840 N N . LEU B 1 94 ? 13.398 -7.652 -8.867 1 97.5 94 LEU B N 1
ATOM 2841 C CA . LEU B 1 94 ? 14.719 -8.062 -9.352 1 97.5 94 LEU B CA 1
ATOM 2842 C C . LEU B 1 94 ? 15.789 -7.062 -8.922 1 97.5 94 LEU B C 1
ATOM 2844 O O . LEU B 1 94 ? 16.891 -7.457 -8.539 1 97.5 94 LEU B O 1
ATOM 2848 N N . LEU B 1 95 ? 15.461 -5.77 -9 1 96.75 95 LEU B N 1
ATOM 2849 C CA . LEU B 1 95 ? 16.391 -4.727 -8.594 1 96.75 95 LEU B CA 1
ATOM 2850 C C . LEU B 1 95 ? 16.766 -4.875 -7.121 1 96.75 95 LEU B C 1
ATOM 2852 O O . LEU B 1 95 ? 17.938 -4.738 -6.754 1 96.75 95 LEU B O 1
ATOM 2856 N N . PHE B 1 96 ? 15.844 -5.184 -6.324 1 97.75 96 PHE B N 1
ATOM 2857 C CA . PHE B 1 96 ? 16.109 -5.418 -4.906 1 97.75 96 PHE B CA 1
ATOM 2858 C C . PHE B 1 96 ? 17.109 -6.547 -4.719 1 97.75 96 PHE B C 1
ATOM 2860 O O . PHE B 1 96 ? 18.062 -6.414 -3.957 1 97.75 96 PHE B O 1
ATOM 2867 N N . LEU B 1 97 ? 16.891 -7.664 -5.402 1 96.88 97 LEU B N 1
ATOM 2868 C CA . LEU B 1 97 ? 17.781 -8.812 -5.258 1 96.88 97 LEU B CA 1
ATOM 2869 C C . LEU B 1 97 ? 19.172 -8.492 -5.781 1 96.88 97 LEU B C 1
ATOM 2871 O O . LEU B 1 97 ? 20.172 -8.906 -5.195 1 96.88 97 LEU B O 1
ATOM 2875 N N . THR B 1 98 ? 19.219 -7.754 -6.84 1 95.25 98 THR B N 1
ATOM 2876 C CA . THR B 1 98 ? 20.5 -7.395 -7.43 1 95.25 98 THR B CA 1
ATOM 2877 C C . THR B 1 98 ? 21.312 -6.516 -6.48 1 95.25 98 THR B C 1
ATOM 2879 O O . THR B 1 98 ? 22.516 -6.695 -6.344 1 95.25 98 THR B O 1
ATOM 2882 N N . ASP B 1 99 ? 20.641 -5.711 -5.77 1 94.56 99 ASP B N 1
ATOM 2883 C CA . ASP B 1 99 ? 21.312 -4.727 -4.926 1 94.56 99 ASP B CA 1
ATOM 2884 C C . ASP B 1 99 ? 21.609 -5.297 -3.541 1 94.56 99 ASP B C 1
ATOM 2886 O O . ASP B 1 99 ? 22.594 -4.922 -2.902 1 94.56 99 ASP B O 1
ATOM 2890 N N . SER B 1 100 ? 20.766 -6.219 -3.135 1 94.62 100 SER B N 1
ATOM 2891 C CA . SER B 1 100 ? 20.797 -6.492 -1.701 1 94.62 100 SER B CA 1
ATOM 2892 C C . SER B 1 100 ? 21.125 -7.957 -1.427 1 94.62 100 SER B C 1
ATOM 2894 O O . SER B 1 100 ? 21.516 -8.312 -0.311 1 94.62 100 SER B O 1
ATOM 2896 N N . PHE B 1 101 ? 21 -8.766 -2.402 1 95.19 101 PHE B N 1
ATOM 2897 C CA . PHE B 1 101 ? 21.047 -10.203 -2.145 1 95.19 101 PHE B CA 1
ATOM 2898 C C . PHE B 1 101 ? 22.453 -10.75 -2.445 1 95.19 101 PHE B C 1
ATOM 2900 O O . PHE B 1 101 ? 22.984 -10.516 -3.527 1 95.19 101 PHE B O 1
ATOM 2907 N N . GLN B 1 102 ? 23.031 -11.383 -1.465 1 92.12 102 GLN B N 1
ATOM 2908 C CA . GLN B 1 102 ? 24.219 -12.219 -1.599 1 92.12 102 GLN B CA 1
ATOM 2909 C C . GLN B 1 102 ? 23.953 -13.633 -1.085 1 92.12 102 GLN B C 1
ATOM 2911 O O . GLN B 1 102 ? 23.578 -13.82 0.075 1 92.12 102 GLN B O 1
ATOM 2916 N N . PRO B 1 103 ? 24.219 -14.562 -1.994 1 90.88 103 PRO B N 1
ATOM 2917 C CA . PRO B 1 103 ? 23.922 -15.938 -1.567 1 90.88 103 PRO B CA 1
ATOM 2918 C C . PRO B 1 103 ? 24.734 -16.359 -0.343 1 90.88 103 PRO B C 1
ATOM 2920 O O . PRO B 1 103 ? 25.938 -16.047 -0.256 1 90.88 103 PRO B O 1
ATOM 2923 N N . SER B 1 104 ? 24.078 -16.938 0.534 1 88.94 104 SER B N 1
ATOM 2924 C CA . SER B 1 104 ? 24.75 -17.438 1.73 1 88.94 104 SER B CA 1
ATOM 2925 C C . SER B 1 104 ? 25.469 -18.766 1.459 1 88.94 104 SER B C 1
ATOM 2927 O O . SER B 1 104 ? 26.375 -19.141 2.197 1 88.94 104 SER B O 1
ATOM 2929 N N . GLY B 1 105 ? 24.984 -19.453 0.512 1 91.25 105 GLY B N 1
ATOM 2930 C CA . GLY B 1 105 ? 25.625 -20.688 0.116 1 91.25 105 GLY B CA 1
ATOM 2931 C C . GLY B 1 105 ? 25.078 -21.906 0.836 1 91.25 105 GLY B C 1
ATOM 2932 O O . GLY B 1 105 ? 25.484 -23.031 0.571 1 91.25 105 GLY B O 1
ATOM 2933 N N . ASP B 1 106 ? 24.156 -21.703 1.693 1 95.44 106 ASP B N 1
ATOM 2934 C CA . ASP B 1 106 ? 23.656 -22.844 2.469 1 95.44 106 ASP B CA 1
ATOM 2935 C C . ASP B 1 106 ? 22.312 -23.312 1.928 1 95.44 106 ASP B C 1
ATOM 2937 O O . ASP B 1 106 ? 21.703 -24.234 2.486 1 95.44 106 ASP B O 1
ATOM 2941 N N . GLY B 1 107 ? 21.828 -22.734 0.973 1 95.31 107 GLY B N 1
ATOM 2942 C CA . GLY B 1 107 ? 20.609 -23.156 0.316 1 95.31 107 GLY B CA 1
ATOM 2943 C C . GLY B 1 107 ? 19.344 -22.781 1.084 1 95.31 107 GLY B C 1
ATOM 2944 O O . GLY B 1 107 ? 18.297 -23.375 0.893 1 95.31 107 GLY B O 1
ATOM 2945 N N . LYS B 1 108 ? 19.453 -21.766 1.917 1 97.88 108 LYS B N 1
ATOM 2946 C CA . LYS B 1 108 ? 18.312 -21.453 2.787 1 97.88 108 LYS B CA 1
ATOM 2947 C C . LYS B 1 108 ? 17.766 -20.062 2.496 1 97.88 108 LYS B C 1
ATOM 2949 O O . LYS B 1 108 ? 17 -19.516 3.287 1 97.88 108 LYS B O 1
ATOM 2954 N N . ASP B 1 109 ? 18.172 -19.484 1.344 1 98.5 109 ASP B N 1
ATOM 2955 C CA . ASP B 1 109 ? 17.562 -18.234 0.886 1 98.5 109 ASP B CA 1
ATOM 2956 C C . ASP B 1 109 ? 16.312 -18.5 0.05 1 98.5 109 ASP B C 1
ATOM 2958 O O . ASP B 1 109 ? 16.359 -19.266 -0.917 1 98.5 109 ASP B O 1
ATOM 2962 N N . ALA B 1 110 ? 15.242 -17.844 0.44 1 98.69 110 ALA B N 1
ATOM 2963 C CA . ALA B 1 110 ? 13.961 -18.234 -0.154 1 98.69 110 ALA B CA 1
ATOM 2964 C C . ALA B 1 110 ? 13.203 -17.016 -0.661 1 98.69 110 ALA B C 1
ATOM 2966 O O . ALA B 1 110 ? 13.398 -15.906 -0.168 1 98.69 110 ALA B O 1
ATOM 2967 N N . TRP B 1 111 ? 12.438 -17.25 -1.652 1 98.75 111 TRP B N 1
ATOM 2968 C CA . TRP B 1 111 ? 11.477 -16.312 -2.221 1 98.75 111 TRP B CA 1
ATOM 2969 C C . TRP B 1 111 ? 10.094 -16.953 -2.322 1 98.75 111 TRP B C 1
ATOM 2971 O O . TRP B 1 111 ? 9.969 -18.125 -2.703 1 98.75 111 TRP B O 1
ATOM 2981 N N . ILE B 1 112 ? 9.031 -16.188 -1.987 1 98.94 112 ILE B N 1
ATOM 2982 C CA . ILE B 1 112 ? 7.68 -16.719 -2.012 1 98.94 112 ILE B CA 1
ATOM 2983 C C . ILE B 1 112 ? 6.855 -15.992 -3.068 1 98.94 112 ILE B C 1
ATOM 2985 O O . ILE B 1 112 ? 6.875 -14.758 -3.139 1 98.94 112 ILE B O 1
ATOM 2989 N N . PHE B 1 113 ? 6.219 -16.766 -3.875 1 98.94 113 PHE B N 1
ATOM 2990 C CA . PHE B 1 113 ? 5.188 -16.25 -4.766 1 98.94 113 PHE B CA 1
ATOM 2991 C C . PHE B 1 113 ? 3.805 -16.719 -4.328 1 98.94 113 PHE B C 1
ATOM 2993 O O . PHE B 1 113 ? 3.605 -17.891 -4.043 1 98.94 113 PHE B O 1
ATOM 3000 N N . ASP B 1 114 ? 2.893 -15.711 -4.273 1 98.69 114 ASP B N 1
ATOM 3001 C CA . ASP B 1 114 ? 1.492 -16.109 -4.359 1 98.69 114 ASP B CA 1
ATOM 3002 C C . ASP B 1 114 ? 1.181 -16.719 -5.727 1 98.69 114 ASP B C 1
ATOM 3004 O O . ASP B 1 114 ? 1.982 -16.609 -6.656 1 98.69 114 ASP B O 1
ATOM 3008 N N . LEU B 1 115 ? 0.043 -17.375 -5.816 1 98.88 115 LEU B N 1
ATOM 3009 C CA . LEU B 1 115 ? -0.237 -18.109 -7.055 1 98.88 115 LEU B CA 1
ATOM 3010 C C . LEU B 1 115 ? -1.249 -17.344 -7.906 1 98.88 115 LEU B C 1
ATOM 3012 O O . LEU B 1 115 ? -0.897 -16.797 -8.953 1 98.88 115 LEU B O 1
ATOM 3016 N N . ASP B 1 116 ? -2.479 -17.203 -7.434 1 98.75 116 ASP B N 1
ATOM 3017 C CA . ASP B 1 116 ? -3.553 -16.594 -8.219 1 98.75 116 ASP B CA 1
ATOM 3018 C C . ASP B 1 116 ? -3.354 -15.094 -8.367 1 98.75 116 ASP B C 1
ATOM 3020 O O . ASP B 1 116 ? -3.273 -14.375 -7.367 1 98.75 116 ASP B O 1
ATOM 3024 N N . ASP B 1 117 ? -3.299 -14.68 -9.664 1 98.75 117 ASP B N 1
ATOM 3025 C CA . ASP B 1 117 ? -3.109 -13.297 -10.102 1 98.75 117 ASP B CA 1
ATOM 3026 C C . ASP B 1 117 ? -1.717 -12.797 -9.734 1 98.75 117 ASP B C 1
ATOM 3028 O O . ASP B 1 117 ? -1.515 -11.594 -9.555 1 98.75 117 ASP B O 1
ATOM 3032 N N . VAL B 1 118 ? -0.81 -13.773 -9.531 1 98.88 118 VAL B N 1
ATOM 3033 C CA . VAL B 1 118 ? 0.629 -13.539 -9.477 1 98.88 118 VAL B CA 1
ATOM 3034 C C . VAL B 1 118 ? 1.336 -14.414 -10.508 1 98.88 118 VAL B C 1
ATOM 3036 O O . VAL B 1 118 ? 1.812 -13.922 -11.531 1 98.88 118 VAL B O 1
ATOM 3039 N N . LEU B 1 119 ? 1.248 -15.703 -10.344 1 98.94 119 LEU B N 1
ATOM 3040 C CA . LEU B 1 119 ? 1.819 -16.594 -11.344 1 98.94 119 LEU B CA 1
ATOM 3041 C C . LEU B 1 119 ? 0.775 -16.984 -12.383 1 98.94 119 LEU B C 1
ATOM 3043 O O . LEU B 1 119 ? 1.046 -16.938 -13.586 1 98.94 119 LEU B O 1
ATOM 3047 N N . LEU B 1 120 ? -0.43 -17.359 -11.93 1 98.94 120 LEU B N 1
ATOM 3048 C CA . LEU B 1 120 ? -1.556 -17.703 -12.789 1 98.94 120 LEU B CA 1
ATOM 3049 C C . LEU B 1 120 ? -2.619 -16.609 -12.758 1 98.94 120 LEU B C 1
ATOM 3051 O O . LEU B 1 120 ? -3.014 -16.156 -11.68 1 98.94 120 LEU B O 1
ATOM 3055 N N . SER B 1 121 ? -3.086 -16.203 -13.914 1 98.88 121 SER B N 1
ATOM 3056 C CA . SER B 1 121 ? -4.086 -15.141 -13.992 1 98.88 121 SER B CA 1
ATOM 3057 C C . SER B 1 121 ? -5.496 -15.703 -13.852 1 98.88 121 SER B C 1
ATOM 3059 O O . SER B 1 121 ? -5.863 -16.656 -14.547 1 98.88 121 SER B O 1
ATOM 3061 N N . THR B 1 122 ? -6.301 -15.102 -13.016 1 98.69 122 THR B N 1
ATOM 3062 C CA . THR B 1 122 ? -7.707 -15.484 -12.914 1 98.69 122 THR B CA 1
ATOM 3063 C C . THR B 1 122 ? -8.586 -14.5 -13.68 1 98.69 122 THR B C 1
ATOM 3065 O O . THR B 1 122 ? -9.82 -14.578 -13.609 1 98.69 122 THR B O 1
ATOM 3068 N N . VAL B 1 123 ? -8 -13.609 -14.43 1 98.62 123 VAL B N 1
ATOM 3069 C CA . VAL B 1 123 ? -8.727 -12.594 -15.195 1 98.62 123 VAL B CA 1
ATOM 3070 C C . VAL B 1 123 ? -9.734 -13.273 -16.125 1 98.62 123 VAL B C 1
ATOM 3072 O O . VAL B 1 123 ? -10.883 -12.844 -16.219 1 98.62 123 VAL B O 1
ATOM 3075 N N . PRO B 1 124 ? -9.383 -14.391 -16.859 1 98.69 124 PRO B N 1
ATOM 3076 C CA . PRO B 1 124 ? -10.383 -15.023 -17.719 1 98.69 124 PRO B CA 1
ATOM 3077 C C . PRO B 1 124 ? -11.625 -15.469 -16.953 1 98.69 124 PRO B C 1
ATOM 3079 O O . PRO B 1 124 ? -12.742 -15.352 -17.469 1 98.69 124 PRO B O 1
ATOM 3082 N N . TYR B 1 125 ? -11.477 -15.984 -15.766 1 98.56 125 TYR B N 1
ATOM 3083 C CA . TYR B 1 125 ? -12.633 -16.359 -14.953 1 98.56 125 TYR B CA 1
ATOM 3084 C C . TYR B 1 125 ? -13.461 -15.141 -14.586 1 98.56 125 TYR B C 1
ATOM 3086 O O . TYR B 1 125 ? -14.688 -15.141 -14.766 1 98.56 125 TYR B O 1
ATOM 3094 N N . PHE B 1 126 ? -12.812 -14.102 -14.086 1 98.5 126 PHE B N 1
ATOM 3095 C CA . PHE B 1 126 ? -13.516 -12.938 -13.555 1 98.5 126 PHE B CA 1
ATOM 3096 C C . PHE B 1 126 ? -14.133 -12.117 -14.68 1 98.5 126 PHE B C 1
ATOM 3098 O O . PHE B 1 126 ? -15.125 -11.414 -14.469 1 98.5 126 PHE B O 1
ATOM 3105 N N . LYS B 1 127 ? -13.492 -12.211 -15.82 1 98.12 127 LYS B N 1
ATOM 3106 C CA . LYS B 1 127 ? -14.117 -11.602 -16.984 1 98.12 127 LYS B CA 1
ATOM 3107 C C . LYS B 1 127 ? -15.523 -12.148 -17.203 1 98.12 127 LYS B C 1
ATOM 3109 O O . LYS B 1 127 ? -16.453 -11.398 -17.531 1 98.12 127 LYS B O 1
ATOM 3114 N N . MET B 1 128 ? -15.719 -13.422 -16.953 1 97.19 128 MET B N 1
ATOM 3115 C CA . MET B 1 128 ? -17.016 -14.062 -17.125 1 97.19 128 MET B CA 1
ATOM 3116 C C . MET B 1 128 ? -17.922 -13.766 -15.922 1 97.19 128 MET B C 1
ATOM 3118 O O . MET B 1 128 ? -19.109 -14.07 -15.953 1 97.19 128 MET B O 1
ATOM 3122 N N . HIS B 1 129 ? -17.359 -13.148 -14.906 1 97.44 129 HIS B N 1
ATOM 3123 C CA . HIS B 1 129 ? -18.109 -12.852 -13.688 1 97.44 129 HIS B CA 1
ATOM 3124 C C . HIS B 1 129 ? -18 -11.375 -13.32 1 97.44 129 HIS B C 1
ATOM 3126 O O . HIS B 1 129 ? -17.797 -11.031 -12.156 1 97.44 129 HIS B O 1
ATOM 3132 N N . ASP B 1 130 ? -18.047 -10.539 -14.305 1 97 130 ASP B N 1
ATOM 3133 C CA . ASP B 1 130 ? -18.141 -9.086 -14.211 1 97 130 ASP B CA 1
ATOM 3134 C C . ASP B 1 130 ? -16.922 -8.5 -13.492 1 97 130 ASP B C 1
ATOM 3136 O O . ASP B 1 130 ? -17.062 -7.57 -12.695 1 97 130 ASP B O 1
ATOM 3140 N N . PHE B 1 131 ? -15.805 -9.094 -13.695 1 98.31 131 PHE B N 1
ATOM 3141 C CA . PHE B 1 131 ? -14.547 -8.594 -13.156 1 98.31 131 PHE B CA 1
ATOM 3142 C C . PHE B 1 131 ? -14.68 -8.266 -11.672 1 98.31 131 PHE B C 1
ATOM 3144 O O . PHE B 1 131 ? -14.242 -7.203 -11.227 1 98.31 131 PHE B O 1
ATOM 3151 N N . GLY B 1 132 ? -15.344 -9.18 -10.938 1 97.69 132 GLY B N 1
ATOM 3152 C CA . GLY B 1 132 ? -15.516 -9.016 -9.5 1 97.69 132 GLY B CA 1
ATOM 3153 C C . GLY B 1 132 ? -16.797 -8.312 -9.125 1 97.69 132 GLY B C 1
ATOM 3154 O O . GLY B 1 132 ? -17.078 -8.094 -7.945 1 97.69 132 GLY B O 1
ATOM 3155 N N . GLY B 1 133 ? -17.594 -7.977 -10.062 1 97.56 133 GLY B N 1
ATOM 3156 C CA . GLY B 1 133 ? -18.844 -7.301 -9.805 1 97.56 133 GLY B CA 1
ATOM 3157 C C . GLY B 1 133 ? -19.906 -8.219 -9.211 1 97.56 133 GLY B C 1
ATOM 3158 O O . GLY B 1 133 ? -20.938 -7.75 -8.719 1 97.56 133 GLY B O 1
ATOM 3159 N N . THR B 1 134 ? -19.688 -9.484 -9.266 1 95.81 134 THR B N 1
ATOM 3160 C CA . THR B 1 134 ? -20.547 -10.484 -8.633 1 95.81 134 THR B CA 1
ATOM 3161 C C . THR B 1 134 ? -19.797 -11.234 -7.539 1 95.81 134 THR B C 1
ATOM 3163 O O . THR B 1 134 ? -18.594 -11.469 -7.656 1 95.81 134 THR B O 1
ATOM 3166 N N . LYS B 1 135 ? -20.547 -11.531 -6.57 1 94.75 135 LYS B N 1
ATOM 3167 C CA . LYS B 1 135 ? -19.922 -12.273 -5.473 1 94.75 135 LYS B CA 1
ATOM 3168 C C . LYS B 1 135 ? -19.281 -13.562 -5.973 1 94.75 135 LYS B C 1
ATOM 3170 O O . LYS B 1 135 ? -19.906 -14.32 -6.727 1 94.75 135 LYS B O 1
ATOM 3175 N N . THR B 1 136 ? -18.094 -13.75 -5.562 1 93.38 136 THR B N 1
ATOM 3176 C CA . THR B 1 136 ? -17.359 -14.93 -6.012 1 93.38 136 THR B CA 1
ATOM 3177 C C . THR B 1 136 ? -17.953 -16.188 -5.395 1 93.38 136 THR B C 1
ATOM 3179 O O . THR B 1 136 ? -18.141 -16.266 -4.176 1 93.38 136 THR B O 1
ATOM 3182 N N . ASN B 1 137 ? -18.25 -17.109 -6.211 1 94.31 137 ASN B N 1
ATOM 3183 C CA . ASN B 1 137 ? -18.641 -18.453 -5.785 1 94.31 137 ASN B CA 1
ATOM 3184 C C . ASN B 1 137 ? -17.438 -19.391 -5.719 1 94.31 137 ASN B C 1
ATOM 3186 O O . ASN B 1 137 ? -16.828 -19.703 -6.746 1 94.31 137 ASN B O 1
ATOM 3190 N N . ARG B 1 138 ? -17.172 -19.828 -4.598 1 93.44 138 ARG B N 1
ATOM 3191 C CA . ARG B 1 138 ? -15.992 -20.641 -4.379 1 93.44 138 ARG B CA 1
ATOM 3192 C C . ARG B 1 138 ? -16.047 -21.906 -5.23 1 93.44 138 ARG B C 1
ATOM 3194 O O . ARG B 1 138 ? -15.039 -22.297 -5.84 1 93.44 138 ARG B O 1
ATOM 3201 N N . GLY B 1 139 ? -17.172 -22.562 -5.191 1 96.12 139 GLY B N 1
ATOM 3202 C CA . GLY B 1 139 ? -17.328 -23.766 -6 1 96.12 139 GLY B CA 1
ATOM 3203 C C . GLY B 1 139 ? -17.094 -23.516 -7.477 1 96.12 139 GLY B C 1
ATOM 3204 O O . GLY B 1 139 ? -16.422 -24.297 -8.141 1 96.12 139 GLY B O 1
ATOM 3205 N N . SER B 1 140 ? -17.656 -22.453 -7.984 1 97.81 140 SER B N 1
ATOM 3206 C CA . SER B 1 140 ? -17.484 -22.078 -9.383 1 97.81 140 SER B CA 1
ATOM 3207 C C . SER B 1 140 ? -16.031 -21.781 -9.711 1 97.81 140 SER B C 1
ATOM 3209 O O . SER B 1 140 ? -15.516 -22.234 -10.742 1 97.81 140 SER B O 1
ATOM 3211 N N . LEU B 1 141 ? -15.391 -21.031 -8.875 1 97.81 141 LEU B N 1
ATOM 3212 C CA . LEU B 1 141 ? -13.984 -20.688 -9.086 1 97.81 141 LEU B CA 1
ATOM 3213 C C . LEU B 1 141 ? -13.109 -21.938 -9.055 1 97.81 141 LEU B C 1
ATOM 3215 O O . LEU B 1 141 ? -12.242 -22.109 -9.906 1 97.81 141 LEU B O 1
ATOM 3219 N N . GLU B 1 142 ? -13.352 -22.828 -8.141 1 97.81 142 GLU B N 1
ATOM 3220 C CA . GLU B 1 142 ? -12.555 -24.047 -8.023 1 97.81 142 GLU B CA 1
ATOM 3221 C C . GLU B 1 142 ? -12.781 -24.969 -9.211 1 97.81 142 GLU B C 1
ATOM 3223 O O . GLU B 1 142 ? -11.852 -25.641 -9.664 1 97.81 142 GLU B O 1
ATOM 3228 N N . ALA B 1 143 ? -14.023 -25.016 -9.648 1 98.44 143 ALA B N 1
ATOM 3229 C CA . ALA B 1 143 ? -14.297 -25.797 -10.852 1 98.44 143 ALA B CA 1
ATOM 3230 C C . ALA B 1 143 ? -13.492 -25.281 -12.039 1 98.44 143 ALA B C 1
ATOM 3232 O O . ALA B 1 143 ? -12.938 -26.062 -12.82 1 98.44 143 ALA B O 1
ATOM 3233 N N . TRP B 1 144 ? -13.445 -24.016 -12.164 1 98.62 144 TRP B N 1
ATOM 3234 C CA . TRP B 1 144 ? -12.648 -23.391 -13.219 1 98.62 144 TRP B CA 1
ATOM 3235 C C . TRP B 1 144 ? -11.164 -23.703 -13.039 1 98.62 144 TRP B C 1
ATOM 3237 O O . TRP B 1 144 ? -10.469 -24.016 -14.016 1 98.62 144 TRP B O 1
ATOM 3247 N N . MET B 1 145 ? -10.641 -23.641 -11.852 1 98.62 145 MET B N 1
ATOM 3248 C CA . MET B 1 145 ? -9.25 -23.969 -11.547 1 98.62 145 MET B CA 1
ATOM 3249 C C . MET B 1 145 ? -8.93 -25.406 -11.922 1 98.62 145 MET B C 1
ATOM 3251 O O . MET B 1 145 ? -7.832 -25.719 -12.383 1 98.62 145 MET B O 1
ATOM 3255 N N . ARG B 1 146 ? -9.859 -26.281 -11.75 1 98.31 146 ARG B N 1
ATOM 3256 C CA . ARG B 1 146 ? -9.68 -27.688 -12.031 1 98.31 146 ARG B CA 1
ATOM 3257 C C . ARG B 1 146 ? -9.453 -27.938 -13.523 1 98.31 146 ARG B C 1
ATOM 3259 O O . ARG B 1 146 ? -8.836 -28.938 -13.906 1 98.31 146 ARG B O 1
ATOM 3266 N N . GLU B 1 147 ? -9.969 -27.016 -14.266 1 98.25 147 GLU B N 1
ATOM 3267 C CA . GLU B 1 147 ? -9.773 -27.141 -15.711 1 98.25 147 GLU B CA 1
ATOM 3268 C C . GLU B 1 147 ? -8.297 -26.969 -16.078 1 98.25 147 GLU B C 1
ATOM 3270 O O . GLU B 1 147 ? -7.867 -27.422 -17.141 1 98.25 147 GLU B O 1
ATOM 3275 N N . GLY B 1 148 ? -7.527 -26.219 -15.273 1 98.19 148 GLY B N 1
ATOM 3276 C CA . GLY B 1 148 ? -6.086 -26.109 -15.461 1 98.19 148 GLY B CA 1
ATOM 3277 C C . GLY B 1 148 ? -5.707 -25.25 -16.656 1 98.19 148 GLY B C 1
ATOM 3278 O O . GLY B 1 148 ? -4.707 -25.531 -17.328 1 98.19 148 GLY B O 1
ATOM 3279 N N . ASN B 1 149 ? -6.516 -24.219 -16.969 1 98 149 ASN B N 1
ATOM 3280 C CA . ASN B 1 149 ? -6.277 -23.453 -18.188 1 98 149 ASN B CA 1
ATOM 3281 C C . ASN B 1 149 ? -5.949 -21.984 -17.875 1 98 149 ASN B C 1
ATOM 3283 O O . ASN B 1 149 ? -6 -21.141 -18.766 1 98 149 ASN B O 1
ATOM 3287 N N . ALA B 1 150 ? -5.641 -21.672 -16.656 1 98.81 150 ALA B N 1
ATOM 3288 C CA . ALA B 1 150 ? -5.281 -20.297 -16.328 1 98.81 150 ALA B CA 1
ATOM 3289 C C . ALA B 1 150 ? -3.973 -19.891 -16.984 1 98.81 150 ALA B C 1
ATOM 3291 O O . ALA B 1 150 ? -2.975 -20.609 -16.906 1 98.81 150 ALA B O 1
ATOM 3292 N N . PRO B 1 151 ? -3.988 -18.797 -17.672 1 98.88 151 PRO B N 1
ATOM 3293 C CA . PRO B 1 151 ? -2.75 -18.391 -18.344 1 98.88 151 PRO B CA 1
ATOM 3294 C C . PRO B 1 151 ? -1.7 -17.875 -17.359 1 98.88 151 PRO B C 1
ATOM 3296 O O . PRO B 1 151 ? -2.045 -17.406 -16.266 1 98.88 151 PRO B O 1
ATOM 3299 N N . ALA B 1 152 ? -0.427 -17.953 -17.719 1 98.81 152 ALA B N 1
ATOM 3300 C CA . ALA B 1 152 ? 0.658 -17.359 -16.938 1 98.81 152 ALA B CA 1
ATOM 3301 C C . ALA B 1 152 ? 0.635 -15.828 -17.062 1 98.81 152 ALA B C 1
ATOM 3303 O O . ALA B 1 152 ? 0.198 -15.289 -18.078 1 98.81 152 ALA B O 1
ATOM 3304 N N . ILE B 1 153 ? 1.014 -15.188 -16.031 1 98.38 153 ILE B N 1
ATOM 3305 C CA . ILE B 1 153 ? 1.367 -13.773 -16.125 1 98.38 153 ILE B CA 1
ATOM 3306 C C . ILE B 1 153 ? 2.812 -13.633 -16.594 1 98.38 153 ILE B C 1
ATOM 3308 O O . ILE B 1 153 ? 3.748 -13.938 -15.844 1 98.38 153 ILE B O 1
ATOM 3312 N N . GLU B 1 154 ? 2.975 -13.172 -17.75 1 95.88 154 GLU B N 1
ATOM 3313 C CA . GLU B 1 154 ? 4.219 -13.297 -18.5 1 95.88 154 GLU B CA 1
ATOM 3314 C C . GLU B 1 154 ? 5.395 -12.719 -17.719 1 95.88 154 GLU B C 1
ATOM 3316 O O . GLU B 1 154 ? 6.426 -13.375 -17.562 1 95.88 154 GLU B O 1
ATOM 3321 N N . HIS B 1 155 ? 5.27 -11.523 -17.234 1 96.38 155 HIS B N 1
ATOM 3322 C CA . HIS B 1 155 ? 6.375 -10.867 -16.531 1 96.38 155 HIS B CA 1
ATOM 3323 C C . HIS B 1 155 ? 6.734 -11.617 -15.25 1 96.38 155 HIS B C 1
ATOM 3325 O O . HIS B 1 155 ? 7.887 -11.594 -14.82 1 96.38 155 HIS B O 1
ATOM 3331 N N . MET B 1 156 ? 5.793 -12.305 -14.703 1 98.62 156 MET B N 1
ATOM 3332 C CA . MET B 1 156 ? 6.043 -13.07 -13.484 1 98.62 156 MET B CA 1
ATOM 3333 C C . MET B 1 156 ? 6.738 -14.383 -13.797 1 98.62 156 MET B C 1
ATOM 3335 O O . MET B 1 156 ? 7.551 -14.867 -13.008 1 98.62 156 MET B O 1
ATOM 3339 N N . LEU B 1 157 ? 6.395 -14.953 -14.914 1 98.62 157 LEU B N 1
ATOM 3340 C CA . LEU B 1 157 ? 7.125 -16.125 -15.359 1 98.62 157 LEU B CA 1
ATOM 3341 C C . LEU B 1 157 ? 8.609 -15.828 -15.523 1 98.62 157 LEU B C 1
ATOM 3343 O O . LEU B 1 157 ? 9.461 -16.578 -15.039 1 98.62 157 LEU B O 1
ATOM 3347 N N . THR B 1 158 ? 8.891 -14.695 -16.141 1 98.06 158 THR B N 1
ATOM 3348 C CA . THR B 1 158 ? 10.266 -14.258 -16.312 1 98.06 158 THR B CA 1
ATOM 3349 C C . THR B 1 158 ? 10.938 -14.031 -14.961 1 98.06 158 THR B C 1
ATOM 3351 O O . THR B 1 158 ? 12.062 -14.492 -14.734 1 98.06 158 THR B O 1
ATOM 3354 N N . LEU B 1 159 ? 10.258 -13.336 -14.078 1 98.69 159 LEU B N 1
ATOM 3355 C CA . LEU B 1 159 ? 10.797 -13.062 -12.758 1 98.69 159 LEU B CA 1
ATOM 3356 C C . LEU B 1 159 ? 11.086 -14.352 -12.008 1 98.69 159 LEU B C 1
ATOM 3358 O O . LEU B 1 159 ? 12.125 -14.477 -11.352 1 98.69 159 LEU B O 1
ATOM 3362 N N . PHE B 1 160 ? 10.203 -15.289 -12.109 1 98.75 160 PHE B N 1
ATOM 3363 C CA . PHE B 1 160 ? 10.32 -16.594 -11.469 1 98.75 160 PHE B CA 1
ATOM 3364 C C . PHE B 1 160 ? 11.656 -17.25 -11.812 1 98.75 160 PHE B C 1
ATOM 3366 O O . PHE B 1 160 ? 12.398 -17.656 -10.914 1 98.75 160 PHE B O 1
ATOM 3373 N N . TYR B 1 161 ? 12.047 -17.266 -12.977 1 98.56 161 TYR B N 1
ATOM 3374 C CA . TYR B 1 161 ? 13.266 -17.938 -13.406 1 98.56 161 TYR B CA 1
ATOM 3375 C C . TYR B 1 161 ? 14.5 -17.094 -13.094 1 98.56 161 TYR B C 1
ATOM 3377 O O . TYR B 1 161 ? 15.562 -17.641 -12.789 1 98.56 161 TYR B O 1
ATOM 3385 N N . LEU B 1 162 ? 14.344 -15.781 -13.141 1 98.06 162 LEU B N 1
ATOM 3386 C CA . LEU B 1 162 ? 15.469 -14.93 -12.766 1 98.06 162 LEU B CA 1
ATOM 3387 C C . LEU B 1 162 ? 15.797 -15.094 -11.289 1 98.06 162 LEU B C 1
ATOM 3389 O O . LEU B 1 162 ? 16.969 -15.133 -10.914 1 98.06 162 LEU B O 1
ATOM 3393 N N . ILE B 1 163 ? 14.773 -15.25 -10.523 1 98.31 163 ILE B N 1
ATOM 3394 C CA . ILE B 1 163 ? 14.977 -15.438 -9.086 1 98.31 163 ILE B CA 1
ATOM 3395 C C . ILE B 1 163 ? 15.594 -16.812 -8.828 1 98.31 163 ILE B C 1
ATOM 3397 O O . ILE B 1 163 ? 16.547 -16.938 -8.07 1 98.31 163 ILE B O 1
ATOM 3401 N N . ARG B 1 164 ? 15.109 -17.812 -9.469 1 97.31 164 ARG B N 1
ATOM 3402 C CA . ARG B 1 164 ? 15.688 -19.141 -9.359 1 97.31 164 ARG B CA 1
ATOM 3403 C C . ARG B 1 164 ? 17.141 -19.156 -9.805 1 97.31 164 ARG B C 1
ATOM 3405 O O . ARG B 1 164 ? 17.984 -19.797 -9.188 1 97.31 164 ARG B O 1
ATOM 3412 N N . GLY B 1 165 ? 17.344 -18.406 -10.836 1 96.31 165 GLY B N 1
ATOM 3413 C CA . GLY B 1 165 ? 18.688 -18.328 -11.383 1 96.31 165 GLY B CA 1
ATOM 3414 C C . GLY B 1 165 ? 19.703 -17.719 -10.43 1 96.31 165 GLY B C 1
ATOM 3415 O O . GLY B 1 165 ? 20.891 -17.969 -10.531 1 96.31 165 GLY B O 1
ATOM 3416 N N . LYS B 1 166 ? 19.234 -16.953 -9.492 1 96.25 166 LYS B N 1
ATOM 3417 C CA . LYS B 1 166 ? 20.109 -16.312 -8.5 1 96.25 166 LYS B CA 1
ATOM 3418 C C . LYS B 1 166 ? 20.391 -17.266 -7.34 1 96.25 166 LYS B C 1
ATOM 3420 O O . LYS B 1 166 ? 21.188 -16.938 -6.449 1 96.25 166 LYS B O 1
ATOM 3425 N N . GLY B 1 167 ? 19.672 -18.438 -7.375 1 96.25 167 GLY B N 1
ATOM 3426 C CA . GLY B 1 167 ? 19.969 -19.469 -6.398 1 96.25 167 GLY B CA 1
ATOM 3427 C C . GLY B 1 167 ? 18.984 -19.516 -5.25 1 96.25 167 GLY B C 1
ATOM 3428 O O . GLY B 1 167 ? 19.141 -20.312 -4.324 1 96.25 167 GLY B O 1
ATOM 3429 N N . LEU B 1 168 ? 17.984 -18.672 -5.277 1 98.38 168 LEU B N 1
ATOM 3430 C CA . LEU B 1 168 ? 16.969 -18.703 -4.223 1 98.38 168 LEU B CA 1
ATOM 3431 C C . LEU B 1 168 ? 16.031 -19.891 -4.395 1 98.38 168 LEU B C 1
ATOM 3433 O O . LEU B 1 168 ? 15.695 -20.25 -5.523 1 98.38 168 LEU B O 1
ATOM 3437 N N . LYS B 1 169 ? 15.648 -20.469 -3.273 1 98.44 169 LYS B N 1
ATOM 3438 C CA . LYS B 1 169 ? 14.547 -21.438 -3.283 1 98.44 169 LYS B CA 1
ATOM 3439 C C . LYS B 1 169 ? 13.211 -20.734 -3.482 1 98.44 169 LYS B C 1
ATOM 3441 O O . LYS B 1 169 ? 12.891 -19.781 -2.76 1 98.44 169 LYS B O 1
ATOM 3446 N N . VAL B 1 170 ? 12.492 -21.219 -4.438 1 98.75 170 VAL B N 1
ATOM 3447 C CA . VAL B 1 170 ? 11.219 -20.578 -4.754 1 98.75 170 VAL B CA 1
ATOM 3448 C C . VAL B 1 170 ? 10.062 -21.406 -4.188 1 98.75 170 VAL B C 1
ATOM 3450 O O . VAL B 1 170 ? 9.906 -22.578 -4.527 1 98.75 170 VAL B O 1
ATOM 3453 N N . PHE B 1 171 ? 9.281 -20.781 -3.338 1 98.94 171 PHE B N 1
ATOM 3454 C CA . PHE B 1 171 ? 8.07 -21.375 -2.785 1 98.94 171 PHE B CA 1
ATOM 3455 C C . PHE B 1 171 ? 6.824 -20.719 -3.363 1 98.94 171 PHE B C 1
ATOM 3457 O O . PHE B 1 171 ? 6.785 -19.5 -3.537 1 98.94 171 PHE B O 1
ATOM 3464 N N . ILE B 1 172 ? 5.855 -21.531 -3.695 1 98.94 172 ILE B N 1
ATOM 3465 C CA . ILE B 1 172 ? 4.539 -21.047 -4.09 1 98.94 172 ILE B CA 1
ATOM 3466 C C . ILE B 1 172 ? 3.545 -21.266 -2.951 1 98.94 172 ILE B C 1
ATOM 3468 O O . ILE B 1 172 ? 3.324 -22.406 -2.529 1 98.94 172 ILE B O 1
ATOM 3472 N N . LEU B 1 173 ? 3.047 -20.219 -2.436 1 98.81 173 LEU B N 1
ATOM 3473 C CA . LEU B 1 173 ? 2.117 -20.281 -1.312 1 98.81 173 LEU B CA 1
ATOM 3474 C C . LEU B 1 173 ? 0.741 -19.766 -1.719 1 98.81 173 LEU B C 1
ATOM 3476 O O . LEU B 1 173 ? 0.581 -18.562 -2.006 1 98.81 173 LEU B O 1
ATOM 3480 N N . SER B 1 174 ? -0.264 -20.641 -1.725 1 98.5 174 SER B N 1
ATOM 3481 C CA . SER B 1 174 ? -1.577 -20.312 -2.273 1 98.5 174 SER B CA 1
ATOM 3482 C C . SER B 1 174 ? -2.689 -20.656 -1.288 1 98.5 174 SER B C 1
ATOM 3484 O O . SER B 1 174 ? -2.523 -21.547 -0.439 1 98.5 174 SER B O 1
ATOM 3486 N N . SER B 1 175 ? -3.781 -19.938 -1.416 1 96.94 175 SER B N 1
ATOM 3487 C CA . SER B 1 175 ? -4.973 -20.266 -0.637 1 96.94 175 SER B CA 1
ATOM 3488 C C . SER B 1 175 ? -5.789 -21.375 -1.294 1 96.94 175 SER B C 1
ATOM 3490 O O . SER B 1 175 ? -6.797 -21.812 -0.742 1 96.94 175 SER B O 1
ATOM 3492 N N . ARG B 1 176 ? -5.402 -21.844 -2.49 1 97.75 176 ARG B N 1
ATOM 3493 C CA . ARG B 1 176 ? -6.086 -23 -3.084 1 97.75 176 ARG B CA 1
ATOM 3494 C C . ARG B 1 176 ? -6.066 -24.188 -2.145 1 97.75 176 ARG B C 1
ATOM 3496 O O . ARG B 1 176 ? -5.102 -24.391 -1.405 1 97.75 176 ARG B O 1
ATOM 3503 N N . ALA B 1 177 ? -7.062 -24.953 -2.273 1 97.44 177 ALA B N 1
ATOM 3504 C CA . ALA B 1 177 ? -7.18 -26.156 -1.445 1 97.44 177 ALA B CA 1
ATOM 3505 C C . ALA B 1 177 ? -6.25 -27.25 -1.942 1 97.44 177 ALA B C 1
ATOM 3507 O O . ALA B 1 177 ? -5.977 -27.359 -3.141 1 97.44 177 ALA B O 1
ATOM 3508 N N . GLU B 1 178 ? -5.891 -28.125 -1.008 1 98.06 178 GLU B N 1
ATOM 3509 C CA . GLU B 1 178 ? -4.988 -29.234 -1.312 1 98.06 178 GLU B CA 1
ATOM 3510 C C . GLU B 1 178 ? -5.586 -30.172 -2.361 1 98.06 178 GLU B C 1
ATOM 3512 O O . GLU B 1 178 ? -4.859 -30.734 -3.182 1 98.06 178 GLU B O 1
ATOM 3517 N N . TYR B 1 179 ? -6.883 -30.312 -2.398 1 97.38 179 TYR B N 1
ATOM 3518 C CA . TYR B 1 179 ? -7.492 -31.234 -3.35 1 97.38 179 TYR B CA 1
ATOM 3519 C C . TYR B 1 179 ? -7.383 -30.703 -4.773 1 97.38 179 TYR B C 1
ATOM 3521 O O . TYR B 1 179 ? -7.645 -31.422 -5.734 1 97.38 179 TYR B O 1
ATOM 3529 N N . LEU B 1 180 ? -6.941 -29.453 -4.945 1 98.44 180 LEU B N 1
ATOM 3530 C CA . LEU B 1 180 ? -6.719 -28.875 -6.262 1 98.44 180 LEU B CA 1
ATOM 3531 C C . LEU B 1 180 ? -5.266 -29.047 -6.695 1 98.44 180 LEU B C 1
ATOM 3533 O O . LEU B 1 180 ? -4.871 -28.562 -7.762 1 98.44 180 LEU B O 1
ATOM 3537 N N . ARG B 1 181 ? -4.43 -29.75 -5.984 1 98.62 181 ARG B N 1
ATOM 3538 C CA . ARG B 1 181 ? -2.994 -29.812 -6.227 1 98.62 181 ARG B CA 1
ATOM 3539 C C . ARG B 1 181 ? -2.701 -30.328 -7.633 1 98.62 181 ARG B C 1
ATOM 3541 O O . ARG B 1 181 ? -1.927 -29.719 -8.375 1 98.62 181 ARG B O 1
ATOM 3548 N N . GLU B 1 182 ? -3.26 -31.422 -7.973 1 98.62 182 GLU B N 1
ATOM 3549 C CA . GLU B 1 182 ? -2.955 -32.031 -9.273 1 98.62 182 GLU B CA 1
ATOM 3550 C C . GLU B 1 182 ? -3.24 -31.047 -10.406 1 98.62 182 GLU B C 1
ATOM 3552 O O . GLU B 1 182 ? -2.375 -30.797 -11.25 1 98.62 182 GLU B O 1
ATOM 3557 N N . ALA B 1 183 ? -4.461 -30.453 -10.414 1 98.81 183 ALA B N 1
ATOM 3558 C CA . ALA B 1 183 ? -4.848 -29.5 -11.453 1 98.81 183 ALA B CA 1
ATOM 3559 C C . ALA B 1 183 ? -3.936 -28.281 -11.445 1 98.81 183 ALA B C 1
ATOM 3561 O O . ALA B 1 183 ? -3.592 -27.75 -12.5 1 98.81 183 ALA B O 1
ATOM 3562 N N . THR B 1 184 ? -3.559 -27.828 -10.273 1 98.88 184 THR B N 1
ATOM 3563 C CA . THR B 1 184 ? -2.705 -26.656 -10.133 1 98.88 184 THR B CA 1
ATOM 3564 C C . THR B 1 184 ? -1.309 -26.922 -10.68 1 98.88 184 THR B C 1
ATOM 3566 O O . THR B 1 184 ? -0.765 -26.125 -11.438 1 98.88 184 THR B O 1
ATOM 3569 N N . VAL B 1 185 ? -0.759 -28.094 -10.344 1 98.88 185 VAL B N 1
ATOM 3570 C CA . VAL B 1 185 ? 0.568 -28.469 -10.812 1 98.88 185 VAL B CA 1
ATOM 3571 C C . VAL B 1 185 ? 0.562 -28.594 -12.328 1 98.88 185 VAL B C 1
ATOM 3573 O O . VAL B 1 185 ? 1.454 -28.078 -13.008 1 98.88 185 VAL B O 1
ATOM 3576 N N . GLU B 1 186 ? -0.431 -29.281 -12.844 1 98.75 186 GLU B N 1
ATOM 3577 C CA . GLU B 1 186 ? -0.543 -29.438 -14.289 1 98.75 186 GLU B CA 1
ATOM 3578 C C . GLU B 1 186 ? -0.618 -28.094 -14.992 1 98.75 186 GLU B C 1
ATOM 3580 O O . GLU B 1 186 ? 0.015 -27.891 -16.031 1 98.75 186 GLU B O 1
ATOM 3585 N N . ASN B 1 187 ? -1.424 -27.172 -14.414 1 98.94 187 ASN B N 1
ATOM 3586 C CA . ASN B 1 187 ? -1.545 -25.828 -14.984 1 98.94 187 ASN B CA 1
ATOM 3587 C C . ASN B 1 187 ? -0.207 -25.094 -14.984 1 98.94 187 ASN B C 1
ATOM 3589 O O . ASN B 1 187 ? 0.196 -24.531 -16 1 98.94 187 ASN B O 1
ATOM 3593 N N . LEU B 1 188 ? 0.479 -25.141 -13.852 1 98.88 188 LEU B N 1
ATOM 3594 C CA . LEU B 1 188 ? 1.774 -24.469 -13.727 1 98.88 188 LEU B CA 1
ATOM 3595 C C . LEU B 1 188 ? 2.75 -25 -14.781 1 98.88 188 LEU B C 1
ATOM 3597 O O . LEU B 1 188 ? 3.389 -24.203 -15.484 1 98.88 188 LEU B O 1
ATOM 3601 N N . ILE B 1 189 ? 2.838 -26.266 -14.906 1 98.81 189 ILE B N 1
ATOM 3602 C CA . ILE B 1 189 ? 3.758 -26.891 -15.852 1 98.81 189 ILE B CA 1
ATOM 3603 C C . ILE B 1 189 ? 3.359 -26.516 -17.281 1 98.81 189 ILE B C 1
ATOM 3605 O O . ILE B 1 189 ? 4.211 -26.141 -18.094 1 98.81 189 ILE B O 1
ATOM 3609 N N . ALA B 1 190 ? 2.105 -26.562 -17.578 1 98.75 190 ALA B N 1
ATOM 3610 C CA . ALA B 1 190 ? 1.596 -26.312 -18.922 1 98.75 190 ALA B CA 1
ATOM 3611 C C . ALA B 1 190 ? 1.962 -24.906 -19.391 1 98.75 190 ALA B C 1
ATOM 3613 O O . ALA B 1 190 ? 2.17 -24.672 -20.578 1 98.75 190 ALA B O 1
ATOM 3614 N N . VAL B 1 191 ? 2.027 -24 -18.438 1 98.75 191 VAL B N 1
ATOM 3615 C CA . VAL B 1 191 ? 2.25 -22.625 -18.859 1 98.75 191 VAL B CA 1
ATOM 3616 C C . VAL B 1 191 ? 3.713 -22.25 -18.641 1 98.75 191 VAL B C 1
ATOM 3618 O O . VAL B 1 191 ? 4.086 -21.078 -18.766 1 98.75 191 VAL B O 1
ATOM 3621 N N . GLY B 1 192 ? 4.527 -23.188 -18.125 1 98.62 192 GLY B N 1
ATOM 3622 C CA . GLY B 1 192 ? 5.961 -22.984 -18.25 1 98.62 192 GLY B CA 1
ATOM 3623 C C . GLY B 1 192 ? 6.672 -22.938 -16.906 1 98.62 192 GLY B C 1
ATOM 3624 O O . GLY B 1 192 ? 7.898 -22.797 -16.859 1 98.62 192 GLY B O 1
ATOM 3625 N N . TYR B 1 193 ? 5.977 -23.047 -15.836 1 98.75 193 TYR B N 1
ATOM 3626 C CA . TYR B 1 193 ? 6.641 -23.016 -14.539 1 98.75 193 TYR B CA 1
ATOM 3627 C C . TYR B 1 193 ? 7.211 -24.375 -14.188 1 98.75 193 TYR B C 1
ATOM 3629 O O . TYR B 1 193 ? 6.5 -25.391 -14.242 1 98.75 193 TYR B O 1
ATOM 3637 N N . HIS B 1 194 ? 8.484 -24.344 -13.84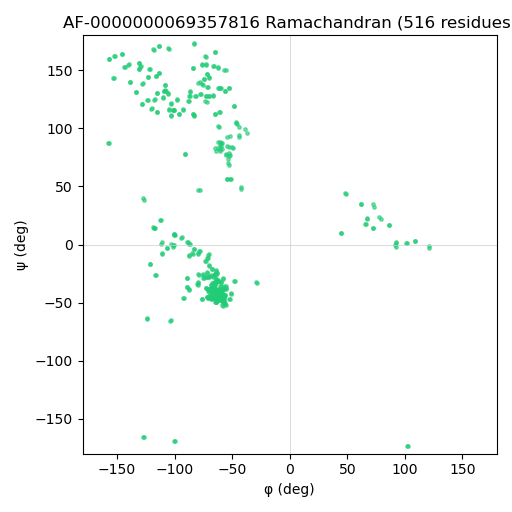4 1 98.31 194 HIS B N 1
ATOM 3638 C CA . HIS B 1 194 ? 9.172 -25.547 -13.383 1 98.31 194 HIS B CA 1
ATOM 3639 C C . HIS B 1 194 ? 10.18 -25.203 -12.289 1 98.31 194 HIS B C 1
ATOM 3641 O O . HIS B 1 194 ? 10.664 -24.078 -12.203 1 98.31 194 HIS B O 1
ATOM 3647 N N . GLY B 1 195 ? 10.422 -26.156 -11.453 1 98.12 195 GLY B N 1
ATOM 3648 C CA . GLY B 1 195 ? 11.57 -26.062 -10.562 1 98.12 195 GLY B CA 1
ATOM 3649 C C . GLY B 1 195 ? 11.273 -25.297 -9.281 1 98.12 195 GLY B C 1
ATOM 3650 O O . GLY B 1 195 ? 12.188 -24.797 -8.625 1 98.12 195 GLY B O 1
ATOM 3651 N N . TRP B 1 196 ? 10 -25.109 -8.945 1 98.69 196 TRP B N 1
ATOM 3652 C CA . TRP B 1 196 ? 9.719 -24.578 -7.613 1 98.69 196 TRP B CA 1
ATOM 3653 C C . TRP B 1 196 ? 10.125 -25.578 -6.531 1 98.69 196 TRP B C 1
ATOM 3655 O O . TRP B 1 196 ? 10.211 -26.781 -6.781 1 98.69 196 TRP B O 1
ATOM 3665 N N . THR B 1 197 ? 10.43 -25.062 -5.391 1 98.75 197 THR B N 1
ATOM 3666 C CA . THR B 1 197 ? 10.867 -25.906 -4.281 1 98.75 197 THR B CA 1
ATOM 3667 C C . THR B 1 197 ? 9.672 -26.625 -3.652 1 98.75 197 THR B C 1
ATOM 3669 O O . THR B 1 197 ? 9.742 -27.828 -3.373 1 98.75 197 THR B O 1
ATOM 3672 N N . ASP B 1 198 ? 8.602 -25.875 -3.402 1 98.69 198 ASP B N 1
ATOM 3673 C CA . ASP B 1 198 ? 7.387 -26.453 -2.844 1 98.69 198 ASP B CA 1
ATOM 3674 C C . ASP B 1 198 ? 6.156 -25.641 -3.248 1 98.69 198 ASP B C 1
ATOM 3676 O O . ASP B 1 198 ? 6.254 -24.438 -3.49 1 98.69 198 ASP B O 1
ATOM 3680 N N . LEU B 1 199 ? 5.148 -26.375 -3.465 1 98.88 199 LEU B N 1
ATOM 3681 C CA . LEU B 1 199 ? 3.812 -25.812 -3.604 1 98.88 199 LEU B CA 1
ATOM 3682 C C . LEU B 1 199 ? 2.994 -26.031 -2.336 1 98.88 199 LEU B C 1
ATOM 3684 O O . LEU B 1 199 ? 2.6 -27.156 -2.035 1 98.88 199 LEU B O 1
ATOM 3688 N N . ILE B 1 200 ? 2.738 -24.938 -1.629 1 98.81 200 ILE B N 1
ATOM 3689 C CA . ILE B 1 200 ? 2.037 -25 -0.352 1 98.81 200 ILE B CA 1
ATOM 3690 C C . ILE B 1 200 ? 0.577 -24.594 -0.543 1 98.81 200 ILE B C 1
ATOM 3692 O O . ILE B 1 200 ? 0.289 -23.453 -0.927 1 98.81 200 ILE B O 1
ATOM 3696 N N . LEU B 1 201 ? -0.321 -25.562 -0.286 1 98.56 201 LEU B N 1
ATOM 3697 C CA . LEU B 1 201 ? -1.758 -25.344 -0.428 1 98.56 201 LEU B CA 1
ATOM 3698 C C . LEU B 1 201 ? -2.469 -25.531 0.908 1 98.56 201 LEU B C 1
ATOM 3700 O O . LEU B 1 201 ? -1.871 -26.031 1.871 1 98.56 201 LEU B O 1
ATOM 3704 N N . ARG B 1 202 ? -3.709 -25.109 0.874 1 97 202 ARG B N 1
ATOM 3705 C CA . ARG B 1 202 ? -4.48 -25.141 2.113 1 97 202 ARG B CA 1
ATOM 3706 C C . ARG B 1 202 ? -4.965 -26.562 2.41 1 97 202 ARG B C 1
ATOM 3708 O O . ARG B 1 202 ? -5.625 -27.188 1.578 1 97 202 ARG B O 1
ATOM 3715 N N . SER B 1 203 ? -4.707 -26.984 3.621 1 95.62 203 SER B N 1
ATOM 3716 C CA . SER B 1 203 ? -5.223 -28.266 4.082 1 95.62 203 SER B CA 1
ATOM 3717 C C . SER B 1 203 ? -6.656 -28.141 4.586 1 95.62 203 SER B C 1
ATOM 3719 O O . SER B 1 203 ? -7.172 -27.031 4.734 1 95.62 203 SER B O 1
ATOM 3721 N N . GLU B 1 204 ? -7.234 -29.328 4.875 1 92.94 204 GLU B N 1
ATOM 3722 C CA . GLU B 1 204 ? -8.586 -29.328 5.438 1 92.94 204 GLU B CA 1
ATOM 3723 C C . GLU B 1 204 ? -8.625 -28.641 6.797 1 92.94 204 GLU B C 1
ATOM 3725 O O . GLU B 1 204 ? -9.617 -28.016 7.152 1 92.94 204 GLU B O 1
ATOM 3730 N N . GLU B 1 205 ? -7.578 -28.719 7.555 1 91.94 205 GLU B N 1
ATOM 3731 C CA . GLU B 1 205 ? -7.504 -28.141 8.891 1 91.94 205 GLU B CA 1
ATOM 3732 C C . GLU B 1 205 ? -7.504 -26.609 8.828 1 91.94 205 GLU B C 1
ATOM 3734 O O . GLU B 1 205 ? -7.969 -25.953 9.758 1 91.94 205 GLU B O 1
ATOM 3739 N N . ASP B 1 206 ? -7.035 -26.109 7.727 1 92.62 206 ASP B N 1
ATOM 3740 C CA . ASP B 1 206 ? -6.906 -24.672 7.59 1 92.62 206 ASP B CA 1
ATOM 3741 C C . ASP B 1 206 ? -8.062 -24.094 6.773 1 92.62 206 ASP B C 1
ATOM 3743 O O . ASP B 1 206 ? -8.055 -22.906 6.43 1 92.62 206 ASP B O 1
ATOM 3747 N N . LYS B 1 207 ? -9 -24.875 6.5 1 87.81 207 LYS B N 1
ATOM 3748 C CA . LYS B 1 207 ? -10.062 -24.516 5.562 1 87.81 207 LYS B CA 1
ATOM 3749 C C . LYS B 1 207 ? -10.789 -23.25 6.008 1 87.81 207 LYS B C 1
ATOM 3751 O O . LYS B 1 207 ? -11.18 -22.422 5.176 1 87.81 207 LYS B O 1
ATOM 3756 N N . TYR B 1 208 ? -10.852 -22.984 7.289 1 86.56 208 TYR B N 1
ATOM 3757 C CA . TYR B 1 208 ? -11.656 -21.875 7.77 1 86.56 208 TYR B CA 1
ATOM 3758 C C . TYR B 1 208 ? -10.773 -20.766 8.328 1 86.56 208 TYR B C 1
ATOM 3760 O O . TYR B 1 208 ? -11.281 -19.734 8.805 1 86.56 208 TYR B O 1
ATOM 3768 N N . THR B 1 209 ? -9.547 -21 8.258 1 90.81 209 THR B N 1
ATOM 3769 C CA . THR B 1 209 ? -8.609 -19.969 8.695 1 90.81 209 THR B CA 1
ATOM 3770 C C . THR B 1 209 ? -8.523 -18.844 7.656 1 90.81 209 THR B C 1
ATOM 3772 O O . THR B 1 209 ? -8.469 -19.109 6.453 1 90.81 209 THR B O 1
ATOM 3775 N N . CYS B 1 210 ? -8.508 -17.594 8.117 1 92.94 210 CYS B N 1
ATOM 3776 C CA . CYS B 1 210 ? -8.383 -16.5 7.172 1 92.94 210 CYS B CA 1
ATOM 3777 C C . CYS B 1 210 ? -7.059 -16.562 6.426 1 92.94 210 CYS B C 1
ATOM 3779 O O . CYS B 1 210 ? -6.07 -17.078 6.953 1 92.94 210 CYS B O 1
ATOM 3781 N N . ALA B 1 211 ? -7.078 -16.031 5.266 1 94.06 211 ALA B N 1
ATOM 3782 C CA . ALA B 1 211 ? -5.934 -16.172 4.375 1 94.06 211 ALA B CA 1
ATOM 3783 C C . ALA B 1 211 ? -4.676 -15.57 4.992 1 94.06 211 ALA B C 1
ATOM 3785 O O . ALA B 1 211 ? -3.592 -16.156 4.91 1 94.06 211 ALA B O 1
ATOM 3786 N N . GLU B 1 212 ? -4.812 -14.43 5.598 1 95.06 212 GLU B N 1
ATOM 3787 C CA . GLU B 1 212 ? -3.641 -13.766 6.16 1 95.06 212 GLU B CA 1
ATOM 3788 C C . GLU B 1 212 ? -2.994 -14.617 7.25 1 95.06 212 GLU B C 1
ATOM 3790 O O . GLU B 1 212 ? -1.773 -14.789 7.266 1 95.06 212 GLU B O 1
ATOM 3795 N N . GLU B 1 213 ? -3.799 -15.148 8.133 1 95.19 213 GLU B N 1
ATOM 3796 C CA . GLU B 1 213 ? -3.303 -15.992 9.219 1 95.19 213 GLU B CA 1
ATOM 3797 C C . GLU B 1 213 ? -2.701 -17.281 8.68 1 95.19 213 GLU B C 1
ATOM 3799 O O . GLU B 1 213 ? -1.615 -17.688 9.094 1 95.19 213 GLU B O 1
ATOM 3804 N N . TYR B 1 214 ? -3.396 -17.891 7.777 1 97.12 214 TYR B N 1
ATOM 3805 C CA . TYR B 1 214 ? -2.928 -19.125 7.172 1 97.12 214 TYR B CA 1
ATOM 3806 C C . TYR B 1 214 ? -1.568 -18.938 6.512 1 97.12 214 TYR B C 1
ATOM 3808 O O . TYR B 1 214 ? -0.631 -19.688 6.773 1 97.12 214 TYR B O 1
ATOM 3816 N N . LYS B 1 215 ? -1.424 -17.891 5.742 1 97.69 215 LYS B N 1
ATOM 3817 C CA . LYS B 1 215 ? -0.195 -17.688 4.984 1 97.69 215 LYS B CA 1
ATOM 3818 C C . LYS B 1 215 ? 0.95 -17.266 5.902 1 97.69 215 LYS B C 1
ATOM 3820 O O . LYS B 1 215 ? 2.092 -17.688 5.711 1 97.69 215 LYS B O 1
ATOM 3825 N N . ALA B 1 216 ? 0.639 -16.453 6.895 1 96.94 216 ALA B N 1
ATOM 3826 C CA . ALA B 1 216 ? 1.663 -16.078 7.867 1 96.94 216 ALA B CA 1
ATOM 3827 C C . ALA B 1 216 ? 2.178 -17.312 8.609 1 96.94 216 ALA B C 1
ATOM 3829 O O . ALA B 1 216 ? 3.379 -17.438 8.867 1 96.94 216 ALA B O 1
ATOM 3830 N N . LYS B 1 217 ? 1.265 -18.172 8.938 1 97.12 217 LYS B N 1
ATOM 3831 C CA . LYS B 1 217 ? 1.64 -19.422 9.609 1 97.12 217 LYS B CA 1
ATOM 3832 C C . LYS B 1 217 ? 2.562 -20.266 8.742 1 97.12 217 LYS B C 1
ATOM 3834 O O . LYS B 1 217 ? 3.551 -20.812 9.227 1 97.12 217 LYS B O 1
ATOM 3839 N N . GLN B 1 218 ? 2.232 -20.359 7.535 1 98 218 GLN B N 1
ATOM 3840 C CA . GLN B 1 218 ? 3.062 -21.141 6.617 1 98 218 GLN B CA 1
ATOM 3841 C C . GLN B 1 218 ? 4.441 -20.5 6.461 1 98 218 GLN B C 1
ATOM 3843 O O . GLN B 1 218 ? 5.449 -21.203 6.379 1 98 218 GLN B O 1
ATOM 3848 N N . ARG B 1 219 ? 4.527 -19.203 6.422 1 98.5 219 ARG B N 1
ATOM 3849 C CA . ARG B 1 219 ? 5.816 -18.516 6.34 1 98.5 219 ARG B CA 1
ATOM 3850 C C . ARG B 1 219 ? 6.637 -18.75 7.605 1 98.5 219 ARG B C 1
ATOM 3852 O O . ARG B 1 219 ? 7.855 -18.922 7.539 1 98.5 219 ARG B O 1
ATOM 3859 N N . SER B 1 220 ? 5.934 -18.75 8.711 1 98.25 220 SER B N 1
ATOM 3860 C CA . SER B 1 220 ? 6.617 -19.031 9.977 1 98.25 220 SER B CA 1
ATOM 3861 C C . SER B 1 220 ? 7.234 -20.422 9.984 1 98.25 220 SER B C 1
ATOM 3863 O O . SER B 1 220 ? 8.336 -20.609 10.5 1 98.25 220 SER B O 1
ATOM 3865 N N . LYS B 1 221 ? 6.535 -21.344 9.43 1 98.12 221 LYS B N 1
ATOM 3866 C CA . LYS B 1 221 ? 7.062 -22.703 9.336 1 98.12 221 LYS B CA 1
ATOM 3867 C C . LYS B 1 221 ? 8.336 -22.75 8.5 1 98.12 221 LYS B C 1
ATOM 3869 O O . LYS B 1 221 ? 9.305 -23.422 8.867 1 98.12 221 LYS B O 1
ATOM 3874 N N . LEU B 1 222 ? 8.328 -22 7.422 1 98.44 222 LEU B N 1
ATOM 3875 C CA . LEU B 1 222 ? 9.516 -21.953 6.578 1 98.44 222 LEU B CA 1
ATOM 3876 C C . LEU B 1 222 ? 10.695 -21.359 7.336 1 98.44 222 LEU B C 1
ATOM 3878 O O . LEU B 1 222 ? 11.812 -21.875 7.254 1 98.44 222 LEU B O 1
ATOM 3882 N N . VAL B 1 223 ? 10.422 -20.281 8.062 1 98.44 223 VAL B N 1
ATOM 3883 C CA . VAL B 1 223 ? 11.469 -19.641 8.852 1 98.44 223 VAL B CA 1
ATOM 3884 C C . VAL B 1 223 ? 11.984 -20.594 9.922 1 98.44 223 VAL B C 1
ATOM 3886 O O . VAL B 1 223 ? 13.188 -20.688 10.156 1 98.44 223 VAL B O 1
ATOM 3889 N N . HIS B 1 224 ? 11.109 -21.297 10.523 1 98.19 224 HIS B N 1
ATOM 3890 C CA . HIS B 1 224 ? 11.484 -22.281 11.531 1 98.19 224 HIS B CA 1
ATOM 3891 C C . HIS B 1 224 ? 12.352 -23.391 10.938 1 98.19 224 HIS B C 1
ATOM 3893 O O . HIS B 1 224 ? 13.219 -23.938 11.617 1 98.19 224 HIS B O 1
ATOM 3899 N N . GLU B 1 225 ? 12.125 -23.656 9.734 1 98.06 225 GLU B N 1
ATOM 3900 C CA . GLU B 1 225 ? 12.906 -24.672 9.031 1 98.06 225 GLU B CA 1
ATOM 3901 C C . GLU B 1 225 ? 14.273 -24.125 8.609 1 98.06 225 GLU B C 1
ATOM 3903 O O . GLU B 1 225 ? 15.094 -24.844 8.047 1 98.06 225 GLU B O 1
ATOM 3908 N N . GLY B 1 226 ? 14.461 -22.828 8.836 1 97.75 226 GLY B N 1
ATOM 3909 C CA . GLY B 1 226 ? 15.781 -22.25 8.633 1 97.75 226 GLY B CA 1
ATOM 3910 C C . GLY B 1 226 ? 15.859 -21.344 7.418 1 97.75 226 GLY B C 1
ATOM 3911 O O . GLY B 1 226 ? 16.922 -20.797 7.121 1 97.75 226 GLY B O 1
ATOM 3912 N N . TYR B 1 227 ? 14.742 -21.156 6.773 1 98.44 227 TYR B N 1
ATOM 3913 C CA . TYR B 1 227 ? 14.758 -20.359 5.559 1 98.44 227 TYR B CA 1
ATOM 3914 C C . TYR B 1 227 ? 14.781 -18.875 5.891 1 98.44 227 TYR B C 1
ATOM 3916 O O . TYR B 1 227 ? 14.117 -18.422 6.828 1 98.44 227 TYR B O 1
ATOM 3924 N N . ARG B 1 228 ? 15.578 -18.156 5.125 1 98.19 228 ARG B N 1
ATOM 3925 C CA . ARG B 1 228 ? 15.555 -16.703 5.113 1 98.19 228 ARG B CA 1
ATOM 3926 C C . ARG B 1 228 ? 14.688 -16.172 3.977 1 98.19 228 ARG B C 1
ATOM 3928 O O . ARG B 1 228 ? 15.039 -16.312 2.805 1 98.19 228 ARG B O 1
ATOM 3935 N N . LEU B 1 229 ? 13.617 -15.578 4.387 1 98.31 229 LEU B N 1
ATOM 3936 C CA . LEU B 1 229 ? 12.688 -15.078 3.381 1 98.31 229 LEU B CA 1
ATOM 3937 C C . LEU B 1 229 ? 13.117 -13.703 2.883 1 98.31 229 LEU B C 1
ATOM 3939 O O . LEU B 1 229 ? 13.031 -12.719 3.619 1 98.31 229 LEU B O 1
ATOM 3943 N N . TRP B 1 230 ? 13.516 -13.664 1.656 1 98.38 230 TRP B N 1
ATOM 3944 C CA . TRP B 1 230 ? 14.023 -12.414 1.094 1 98.38 230 TRP B CA 1
ATOM 3945 C C . TRP B 1 230 ? 12.891 -11.578 0.523 1 98.38 230 TRP B C 1
ATOM 3947 O O . TRP B 1 230 ? 12.883 -10.352 0.672 1 98.38 230 TRP B O 1
ATOM 3957 N N . GLY B 1 231 ? 11.922 -12.227 -0.11 1 98.5 231 GLY B N 1
ATOM 3958 C CA . GLY B 1 231 ? 10.836 -11.453 -0.691 1 98.5 231 GLY B CA 1
ATOM 3959 C C . GLY B 1 231 ? 9.57 -12.266 -0.877 1 98.5 231 GLY B C 1
ATOM 3960 O O . GLY B 1 231 ? 9.602 -13.5 -0.878 1 98.5 231 GLY B O 1
ATOM 3961 N N . ILE B 1 232 ? 8.469 -11.57 -0.988 1 98.81 232 ILE B N 1
ATOM 3962 C CA . ILE B 1 232 ? 7.148 -12.109 -1.309 1 98.81 232 ILE B CA 1
ATOM 3963 C C . ILE B 1 232 ? 6.492 -11.25 -2.391 1 98.81 232 ILE B C 1
ATOM 3965 O O . ILE B 1 232 ? 6.516 -10.023 -2.316 1 98.81 232 ILE B O 1
ATOM 3969 N N . VAL B 1 233 ? 5.996 -11.898 -3.381 1 98.88 233 VAL B N 1
ATOM 3970 C CA . VAL B 1 233 ? 5.137 -11.219 -4.344 1 98.88 233 VAL B CA 1
ATOM 3971 C C . VAL B 1 233 ? 3.699 -11.711 -4.188 1 98.88 233 VAL B C 1
ATOM 3973 O O . VAL B 1 233 ? 3.445 -12.914 -4.191 1 98.88 233 VAL B O 1
ATOM 3976 N N . GLY B 1 234 ? 2.783 -10.812 -4.02 1 98.75 234 GLY B N 1
ATOM 3977 C CA . GLY B 1 234 ? 1.37 -11.133 -3.891 1 98.75 234 GLY B CA 1
ATOM 3978 C C . GLY B 1 234 ? 0.463 -10.078 -4.5 1 98.75 234 GLY B C 1
ATOM 3979 O O . GLY B 1 234 ? 0.896 -8.953 -4.762 1 98.75 234 GLY B O 1
ATOM 3980 N N . SER B 1 235 ? -0.771 -10.477 -4.703 1 98.5 235 SER B N 1
ATOM 3981 C CA . SER B 1 235 ? -1.701 -9.523 -5.297 1 98.5 235 SER B CA 1
ATOM 3982 C C . SER B 1 235 ? -2.754 -9.078 -4.285 1 98.5 235 SER B C 1
ATOM 3984 O O . SER B 1 235 ? -3.572 -8.203 -4.582 1 98.5 235 SER B O 1
ATOM 3986 N N . GLN B 1 236 ? -2.756 -9.734 -3.139 1 97.94 236 GLN B N 1
ATOM 3987 C CA . GLN B 1 236 ? -3.615 -9.367 -2.018 1 97.94 236 GLN B 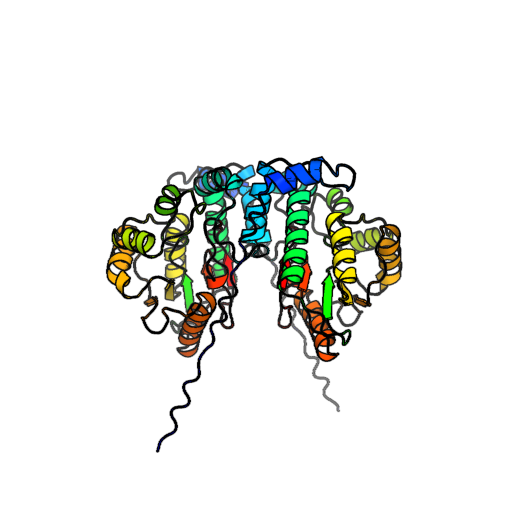CA 1
ATOM 3988 C C . GLN B 1 236 ? -2.793 -9.086 -0.763 1 97.94 236 GLN B C 1
ATOM 3990 O O . GLN B 1 236 ? -1.805 -9.773 -0.496 1 97.94 236 GLN B O 1
ATOM 3995 N N . TRP B 1 237 ? -3.24 -8.117 0.012 1 97.12 237 TRP B N 1
ATOM 3996 C CA . TRP B 1 237 ? -2.506 -7.75 1.219 1 97.12 237 TRP B CA 1
ATOM 3997 C C . TRP B 1 237 ? -2.475 -8.906 2.207 1 97.12 237 TRP B C 1
ATOM 3999 O O . TRP B 1 237 ? -1.509 -9.07 2.957 1 97.12 237 TRP B O 1
ATOM 4009 N N . SER B 1 238 ? -3.414 -9.797 2.15 1 96.69 238 SER B N 1
ATOM 4010 C CA . SER B 1 238 ? -3.453 -10.969 3.018 1 96.69 238 SER B CA 1
ATOM 4011 C C . SER B 1 238 ? -2.309 -11.93 2.701 1 96.69 238 SER B C 1
ATOM 4013 O O . SER B 1 238 ? -1.935 -12.75 3.535 1 96.69 238 SER B O 1
ATOM 4015 N N . SER B 1 239 ? -1.772 -11.805 1.518 1 97.44 239 SER B N 1
ATOM 4016 C CA . SER B 1 239 ? -0.662 -12.664 1.111 1 97.44 239 SER B CA 1
ATOM 4017 C C . SER B 1 239 ? 0.677 -12.07 1.537 1 97.44 239 SER B C 1
ATOM 4019 O O . SER B 1 239 ? 1.712 -12.734 1.448 1 97.44 239 SER B O 1
ATOM 4021 N N . LEU B 1 240 ? 0.664 -10.867 2 1 97.19 240 LEU B N 1
ATOM 4022 C CA . LEU B 1 240 ? 1.908 -10.133 2.201 1 97.19 240 LEU B CA 1
ATOM 4023 C C . LEU B 1 240 ? 2.115 -9.805 3.678 1 97.19 240 LEU B C 1
ATOM 4025 O O . LEU B 1 240 ? 3.254 -9.664 4.133 1 97.19 240 LEU B O 1
ATOM 4029 N N . GLY B 1 241 ? 1.016 -9.719 4.387 1 90.62 241 GLY B N 1
ATOM 4030 C CA . GLY B 1 241 ? 1.068 -9.234 5.754 1 90.62 241 GLY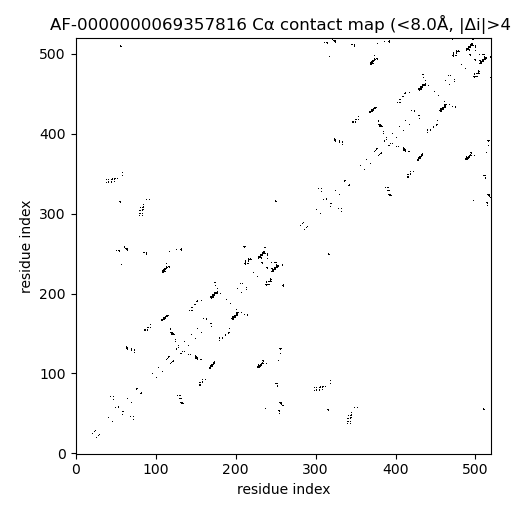 B CA 1
ATOM 4031 C C . GLY B 1 241 ? 1.038 -10.344 6.789 1 90.62 241 GLY B C 1
ATOM 4032 O O . GLY B 1 241 ? 1.28 -11.508 6.461 1 90.62 241 GLY B O 1
ATOM 4033 N N . GLY B 1 242 ? 0.845 -9.914 8.047 1 87 242 GLY B N 1
ATOM 4034 C CA . GLY B 1 242 ? 0.833 -10.844 9.164 1 87 242 GLY B CA 1
ATOM 4035 C C . GLY B 1 242 ? 2.125 -10.836 9.961 1 87 242 GLY B C 1
ATOM 4036 O O . GLY B 1 242 ? 2.982 -9.977 9.75 1 87 242 GLY B O 1
ATOM 4037 N N . TYR B 1 243 ? 2.27 -11.719 10.906 1 85.94 243 TYR B N 1
ATOM 4038 C CA . TYR B 1 243 ? 3.357 -11.688 11.883 1 85.94 243 TYR B CA 1
ATOM 4039 C C . TYR B 1 243 ? 4.664 -12.156 11.25 1 85.94 243 TYR B C 1
ATOM 4041 O O . TYR B 1 243 ? 5.746 -11.852 11.758 1 85.94 243 TYR B O 1
ATOM 4049 N N . THR B 1 244 ? 4.594 -12.938 10.25 1 85.12 244 THR B N 1
ATOM 4050 C CA . THR B 1 244 ? 5.805 -13.328 9.531 1 85.12 244 THR B CA 1
ATOM 4051 C C . THR B 1 244 ? 5.723 -12.906 8.07 1 85.12 244 THR B C 1
ATOM 4053 O O . THR B 1 244 ? 4.863 -13.383 7.328 1 85.12 244 THR B O 1
ATOM 4056 N N . THR B 1 245 ? 6.699 -12 7.785 1 91 245 THR B N 1
ATOM 4057 C CA . THR B 1 245 ? 6.82 -11.523 6.41 1 91 245 THR B CA 1
ATOM 4058 C C . THR B 1 245 ? 8.25 -11.703 5.902 1 91 245 THR B C 1
ATOM 4060 O O . THR B 1 245 ? 8.953 -12.625 6.328 1 91 245 THR B O 1
ATOM 4063 N N . ALA B 1 246 ? 8.562 -11.094 4.852 1 97.25 246 ALA B N 1
ATOM 4064 C CA . ALA B 1 246 ? 9.883 -11.18 4.234 1 97.25 246 ALA B CA 1
ATOM 4065 C C . ALA B 1 246 ? 10.609 -9.844 4.301 1 97.25 246 ALA B C 1
ATOM 4067 O O . ALA B 1 246 ? 10.055 -8.852 4.789 1 97.25 246 ALA B O 1
ATOM 4068 N N . ARG B 1 247 ? 11.852 -9.859 3.941 1 96.12 247 ARG B N 1
ATOM 4069 C CA . ARG B 1 247 ? 12.641 -8.633 3.92 1 96.12 247 ARG B CA 1
ATOM 4070 C C . ARG B 1 247 ? 11.984 -7.57 3.047 1 96.12 247 ARG B C 1
ATOM 4072 O O . ARG B 1 247 ? 12 -6.383 3.383 1 96.12 247 ARG B O 1
ATOM 4079 N N . ARG B 1 248 ? 11.398 -8.062 1.929 1 97.5 248 ARG B N 1
ATOM 4080 C CA . ARG B 1 248 ? 10.656 -7.168 1.049 1 97.5 248 ARG B CA 1
ATOM 4081 C C . ARG B 1 248 ? 9.367 -7.824 0.56 1 97.5 248 ARG B C 1
ATOM 4083 O O . ARG B 1 248 ? 9.352 -9.023 0.263 1 97.5 248 ARG B O 1
ATOM 4090 N N . ILE B 1 249 ? 8.336 -6.984 0.52 1 98.19 249 ILE B N 1
ATOM 4091 C CA . ILE B 1 249 ? 7.105 -7.441 -0.118 1 98.19 249 ILE B CA 1
ATOM 4092 C C . ILE B 1 249 ? 6.848 -6.621 -1.381 1 98.19 249 ILE B C 1
ATOM 4094 O O . ILE B 1 249 ? 7.199 -5.441 -1.446 1 98.19 249 ILE B O 1
ATOM 4098 N N . PHE B 1 250 ? 6.258 -7.25 -2.355 1 98.81 250 PHE B N 1
ATOM 4099 C CA . PHE B 1 250 ? 5.855 -6.594 -3.596 1 98.81 250 PHE B CA 1
ATOM 4100 C C . PHE B 1 250 ? 4.395 -6.883 -3.91 1 98.81 250 PHE B C 1
ATOM 4102 O O . PHE B 1 250 ? 3.998 -8.047 -4.039 1 98.81 250 PHE B O 1
ATOM 4109 N N . LYS B 1 251 ? 3.607 -5.824 -4.004 1 98.75 251 LYS B N 1
ATOM 4110 C CA . LYS B 1 251 ? 2.162 -5.906 -4.184 1 98.75 251 LYS B CA 1
ATOM 4111 C C . LYS B 1 251 ? 1.775 -5.672 -5.641 1 98.75 251 LYS B C 1
ATOM 4113 O O . LYS B 1 251 ? 2.012 -4.59 -6.184 1 98.75 251 LYS B O 1
ATOM 4118 N N . LEU B 1 252 ? 1.211 -6.707 -6.27 1 98.88 252 LEU B N 1
ATOM 4119 C CA . LEU B 1 252 ? 0.631 -6.543 -7.598 1 98.88 252 LEU B CA 1
ATOM 4120 C C . LEU B 1 252 ? -0.798 -6.02 -7.508 1 98.88 252 LEU B C 1
ATOM 4122 O O . LEU B 1 252 ? -1.5 -6.285 -6.527 1 98.88 252 LEU B O 1
ATOM 4126 N N . PRO B 1 253 ? -1.243 -5.297 -8.523 1 98.56 253 PRO B N 1
ATOM 4127 C CA . PRO B 1 253 ? -2.627 -4.82 -8.5 1 98.56 253 PRO B CA 1
ATOM 4128 C C . PRO B 1 253 ? -3.645 -5.938 -8.703 1 98.56 253 PRO B C 1
ATOM 4130 O O . PRO B 1 253 ? -3.428 -6.828 -9.539 1 98.56 253 PRO B O 1
ATOM 4133 N N . ASN B 1 254 ? -4.664 -5.953 -7.93 1 98.56 254 ASN B N 1
ATOM 4134 C CA . ASN B 1 254 ? -5.801 -6.852 -8.102 1 98.56 254 ASN B CA 1
ATOM 4135 C C . ASN B 1 254 ? -7.055 -6.312 -7.422 1 98.56 254 ASN B C 1
ATOM 4137 O O . ASN B 1 254 ? -7.348 -6.672 -6.281 1 98.56 254 ASN B O 1
ATOM 4141 N N . PRO B 1 255 ? -7.812 -5.492 -8.148 1 98.44 255 PRO B N 1
ATOM 4142 C CA . PRO B 1 255 ? -9.016 -4.895 -7.566 1 98.44 255 PRO B CA 1
ATOM 4143 C C . PRO B 1 255 ? -10.25 -5.785 -7.715 1 98.44 255 PRO B C 1
ATOM 4145 O O . PRO B 1 255 ? -11.344 -5.406 -7.293 1 98.44 255 PRO B O 1
ATOM 4148 N N . MET B 1 256 ? -10.109 -6.949 -8.32 1 98.5 256 MET B N 1
ATOM 4149 C CA . MET B 1 256 ? -11.273 -7.738 -8.711 1 98.5 256 MET B CA 1
ATOM 4150 C C . MET B 1 256 ? -11.922 -8.398 -7.496 1 98.5 256 MET B C 1
ATOM 4152 O O . MET B 1 256 ? -13.117 -8.703 -7.512 1 98.5 256 MET B O 1
ATOM 4156 N N . TYR B 1 257 ? -11.086 -8.656 -6.52 1 97.75 257 TYR B N 1
ATOM 4157 C CA . TYR B 1 257 ? -11.586 -9.281 -5.301 1 97.75 257 TYR B CA 1
ATOM 4158 C C . TYR B 1 257 ? -10.719 -8.906 -4.102 1 97.75 257 TYR B C 1
ATOM 4160 O O . TYR B 1 257 ? -9.633 -8.352 -4.262 1 97.75 257 TYR B O 1
ATOM 4168 N N . TYR B 1 258 ? -11.266 -9.102 -2.955 1 96.31 258 TYR B N 1
ATOM 4169 C CA . TYR B 1 258 ? -10.57 -8.914 -1.688 1 96.31 258 TYR B CA 1
ATOM 4170 C C . TYR B 1 258 ? -10.477 -10.234 -0.919 1 96.31 258 TYR B C 1
ATOM 4172 O O . TYR B 1 258 ? -11.484 -10.906 -0.712 1 96.31 258 TYR B O 1
ATOM 4180 N N . GLU B 1 259 ? -9.273 -10.578 -0.584 1 93 259 GLU B N 1
ATOM 4181 C CA . GLU B 1 259 ? -9.078 -11.789 0.207 1 93 259 GLU B CA 1
ATOM 4182 C C . GLU B 1 259 ? -8.727 -11.445 1.652 1 93 259 GLU B C 1
ATOM 4184 O O . GLU B 1 259 ? -7.789 -10.688 1.905 1 93 259 GLU B O 1
ATOM 4189 N N . TYR B 1 260 ? -9.398 -12.031 2.596 1 86 260 TYR B N 1
ATOM 4190 C CA . TYR B 1 260 ? -9.258 -11.75 4.02 1 86 260 TYR B CA 1
ATOM 4191 C C . TYR B 1 260 ? -8.125 -12.578 4.621 1 86 260 TYR B C 1
ATOM 4193 O O . TYR B 1 260 ? -7.867 -13.703 4.191 1 86 260 TYR B O 1
#

InterPro domains:
  IPR005519 Acid phosphatase, class B-like [PF03767] (44-258)
  IPR010028 Acid phosphatase, plant [TIGR01675] (43-258)
  IPR014403 Vegetative storage protein/acid phosphatase [PIRSF002674] (16-258)
  IPR023214 HAD superfamily [G3DSA:3.40.50.1000] (43-260)
  IPR036412 HAD-like superfamily [SSF56784] (104-241)

Organism: Musa acuminata subsp. malaccensis (NCBI:txid214687)

Solvent-accessible surface area (backbone atoms only — not comparable to full-atom values): 28782 Å² total; per-residue (Å²): 136,83,80,77,79,77,80,73,76,76,74,77,72,72,75,74,76,74,69,79,75,44,64,61,54,52,54,49,53,49,56,71,53,64,78,72,82,70,77,90,70,54,72,64,41,50,40,54,26,51,44,51,34,40,69,55,54,42,47,68,84,50,71,44,32,55,72,92,29,23,66,60,51,41,52,42,75,74,31,67,53,43,54,43,38,45,38,51,50,39,51,41,53,49,50,48,44,70,74,69,58,70,83,82,80,76,74,38,43,28,34,39,31,30,35,77,50,39,42,32,37,52,58,74,61,28,59,78,38,47,32,14,41,42,72,80,48,66,69,60,53,50,55,55,48,56,68,32,72,54,47,57,29,66,56,41,55,55,43,52,52,55,46,45,71,72,62,36,40,36,32,37,50,39,84,51,48,50,92,45,44,67,30,48,52,53,21,40,47,73,61,65,54,75,83,63,70,45,80,46,53,30,47,83,87,47,66,81,51,48,44,19,61,49,48,14,50,54,44,43,50,43,41,72,73,59,35,44,47,51,30,34,40,18,30,41,67,26,69,54,37,65,92,35,63,44,77,37,62,36,69,38,82,50,72,41,60,61,65,79,137,83,80,78,78,76,77,74,78,76,74,77,72,73,77,72,76,74,68,80,76,46,64,60,53,54,55,50,50,48,56,72,54,63,79,71,83,70,76,89,70,53,71,64,41,49,41,54,24,52,45,51,34,39,70,57,53,42,46,69,85,49,68,44,30,55,73,91,31,23,67,58,50,41,52,41,74,72,31,70,55,43,53,44,39,46,37,52,48,41,50,42,54,50,49,49,45,70,75,70,58,70,84,82,80,75,73,36,42,28,34,38,32,31,35,77,51,39,42,32,36,52,58,74,60,27,59,77,38,48,32,15,42,42,73,81,48,65,69,59,53,50,55,54,49,57,67,32,72,53,47,56,31,65,56,41,55,53,43,52,52,55,45,44,70,70,62,35,41,36,34,36,50,36,82,52,48,49,92,46,45,68,30,47,51,52,20,40,45,74,59,65,54,72,84,63,71,45,81,47,53,30,47,83,90,46,66,82,51,48,44,19,59,50,48,13,50,54,44,42,51,43,41,71,73,58,36,42,48,50,31,36,40,18,29,42,66,25,70,55,37,65,93,36,64,44,79,36,63,37,70,38,83,49,72,40,61,62,63,80

pLDDT: mean 87.65, std 22.32, range [24.94, 98.94]